Protein 7ED6 (pdb70)

Sequence (388 aa):
YFQGHAEAWGPEAVAEAFRYATRWFQVYVEELNALNVYPVPDGDTGTNLHTLEAARRELDLADTSRDQVARALAYGSLLGARGNSGVILSQILRGFAEALKGKRALDGSLLRRALRGAESGYKAVRPVEGTILTVARAAGEGARGEALEEVLETALEAARREALERTPELLPVLRQAGVVDAGGAGYVRLLEGRGYALEAWGPEAVAEAFRYATRWFQVYVEELNALNVYPVPDGDTGTNLHTLEAARRELDLADTSRDQVARALAYGSLLGARGNSGVILSQILRGFAEALKGKRALDGSLLRRALRGAESGYKAVRPVEGTILTVARAAGEGARGEALEEVLETALEAAREALERTPELLPVLRQAGVVDAGGAGYVRLLEGRGYAL

CATH classification: 1.25.40.340

Secondary structure (DSSP, 8-state):
-------EE-HHHHHHHHHHHHHHHGGGHHHHHHH--SS---S-TTT--HHHHHHHHHHHHS-TT--HHHHHHHHHHHHH--HHHHHHHHHHHHHHHHHHTT-S-EEHHHHHHHH--HHHHHHH----SSSHHHHHHHHHHH---SSHHHHHHHHHHHHHHHHHTHHHH-HHHHHHT---HHHHHHHHHHH--TTT-/--B-HHHHHHHHHHHHHHHGGGHHHHHHH--SS---S-TTT--HHHHHHHHHHHHS-TT--HHHHHHHHHHHHH--HHHHHHHHHHHHHHHHHHTT-S-B-HHHHHHHH--HHHHHHH----SSSHHHHHHHHHHH---SSHHHHHHHHHHHHHHHHHHHHHH-HHHHHHT---HHHHHHHHHHH--TTT-

Solvent-accessible surface area: 16541 Å² total

InterPro domains:
  IPR004007 DhaL domain [PF02734] (35-194)
  IPR004007 DhaL domain [PS51480] (8-195)
  IPR004007 DhaL domain [SM01120] (35-195)
  IPR019986 Protein YloV-like [TIGR03599] (11-521)
  IPR033470 Fatty acid kinase subunit A-like, C-terminal [PF13684] (311-518)
  IPR033470 Fatty acid kinase subunit A-like, C-terminal [SM01121] (220-522)
  IPR036117 DhaL domain superfamily [G3DSA:1.25.40.340] (7-195)
  IPR036117 DhaL domain superfamily [SSF101473] (7-195)
  IPR048394 Fatty acid kinase subunit A-like, middle domain [PF21645] (220-295)
  IPR050270 DegV domain-containing [PTHR33434] (10-500)

B-factor: mean 42.57, std 13.93, range [20.52, 94.45]

Nearest PDB structures (foldseek):
  7ed9-assembly2_B  TM=1.004E+00  e=4.101E-27  Thermus thermophilus HB8
  8vip-assembly1_A  TM=9.647E-01  e=1.074E-14  Staphylococcus aureus subsp. aureus NCTC 8325
  7snb-assembly1_A  TM=9.526E-01  e=6.822E-15  Staphylococcus aureus
  7w7h-assembly1_B  TM=9.507E-01  e=5.965E-14  Streptococcus suis 05ZYH33
  7w7h-assembly1_A  TM=9.460E-01  e=5.393E-14  Streptococcus suis 05ZYH33

Organism: Thermus thermophilus (strain ATCC 27634 / DSM 579 / HB8) (NCBI:txid300852)

Radius of gyration: 20.99 Å; Cα contacts (8 Å, |Δi|>4): 803; chains: 2; bounding box: 45×54×53 Å

Structure (mmCIF, N/CA/C/O backbone):
data_7ED6
#
_entry.id   7ED6
#
_cell.length_a   90.190
_cell.length_b   90.190
_cell.length_c   111.620
_cell.angle_alpha   90.000
_cell.angle_beta   90.000
_cell.angle_gamma   90.000
#
_symmetry.space_group_name_H-M   'P 43 21 2'
#
loop_
_entity.id
_entity.type
_entity.pdbx_description
1 polymer 'Probable kinase'
2 non-polymer 'MAGNESIUM ION'
3 non-polymer "ADENOSINE-5'-DIPHOSPHATE"
4 water water
#
loop_
_atom_site.group_PDB
_atom_site.id
_atom_site.type_symbol
_atom_site.label_atom_id
_atom_site.label_alt_id
_atom_site.label_comp_id
_atom_site.label_asym_id
_atom_site.label_entity_id
_atom_site.label_seq_id
_atom_site.pdbx_PDB_ins_code
_atom_site.Cartn_x
_atom_site.Cartn_y
_atom_site.Cartn_z
_atom_site.occupancy
_atom_site.B_iso_or_equiv
_atom_site.auth_seq_id
_atom_site.auth_comp_id
_atom_site.auth_asym_id
_atom_site.auth_atom_id
_atom_site.pdbx_PDB_model_num
ATOM 1 N N . TYR A 1 17 ? 48.54491 -4.27727 46.24098 1.000 71.78714 -4 TYR A N 1
ATOM 2 C CA . TYR A 1 17 ? 48.33337 -4.95952 47.51443 1.000 72.26758 -4 TYR A CA 1
ATOM 3 C C . TYR A 1 17 ? 49.52714 -5.83656 47.87097 1.000 71.95108 -4 TYR A C 1
ATOM 4 O O . TYR A 1 17 ? 49.95532 -5.87883 49.02210 1.000 68.03213 -4 TYR A O 1
ATOM 13 N N . PHE A 1 18 ? 50.06412 -6.53727 46.87498 1.000 71.64229 -3 PHE A N 1
ATOM 14 C CA . PHE A 1 18 ? 51.17647 -7.45026 47.09546 1.000 72.26750 -3 PHE A CA 1
ATOM 15 C C . PHE A 1 18 ? 52.53860 -6.77275 47.00272 1.000 70.13954 -3 PHE A C 1
ATOM 16 O O . PHE A 1 18 ? 53.56032 -7.45905 47.10005 1.000 73.08831 -3 PHE A O 1
ATOM 24 N N . GLN A 1 19 ? 52.58326 -5.45318 46.83126 1.000 67.95338 -2 GLN A N 1
ATOM 25 C CA . GLN A 1 19 ? 53.83435 -4.70151 46.82632 1.000 69.34925 -2 GLN A CA 1
ATOM 26 C C . GLN A 1 19 ? 54.01117 -4.05089 48.19535 1.000 71.23558 -2 GLN A C 1
ATOM 27 O O . GLN A 1 19 ? 53.32563 -3.07546 48.51989 1.000 74.35427 -2 GLN A O 1
ATOM 29 N N . GLY A 1 20 ? 54.92939 -4.58973 48.99251 1.000 68.09134 -1 GLY A N 1
ATOM 30 C CA . GLY A 1 20 ? 55.18219 -4.07405 50.32047 1.000 65.75938 -1 GLY A CA 1
ATOM 31 C C . GLY A 1 20 ? 55.87257 -2.71983 50.29812 1.000 62.95654 -1 GLY A C 1
ATOM 32 O O . GLY A 1 20 ? 56.11220 -2.10985 49.25489 1.000 61.87563 -1 GLY A O 1
ATOM 33 N N . HIS A 1 21 ? 56.20500 -2.24595 51.49528 1.000 61.41164 0 HIS A N 1
ATOM 34 C CA . HIS A 1 21 ? 56.81056 -0.93336 51.67752 1.000 60.87800 0 HIS A CA 1
ATOM 35 C C . HIS A 1 21 ? 58.31610 -1.07509 51.85732 1.000 61.07858 0 HIS A C 1
ATOM 36 O O . HIS A 1 21 ? 58.77776 -1.90941 52.64398 1.000 63.67706 0 HIS A O 1
ATOM 46 N N . ALA A 1 23 ? 61.42629 0.51711 53.42818 1.000 58.82766 2 ALA A N 1
ATOM 47 C CA . ALA A 1 23 ? 61.66053 1.47593 54.50385 1.000 61.35632 2 ALA A CA 1
ATOM 48 C C . ALA A 1 23 ? 62.61009 2.58487 54.06879 1.000 62.11138 2 ALA A C 1
ATOM 49 O O . ALA A 1 23 ? 62.39185 3.75982 54.38808 1.000 65.12752 2 ALA A O 1
ATOM 51 N N . GLU A 1 24 ? 63.66644 2.23819 53.33570 1.000 58.61692 3 GLU A N 1
ATOM 52 C CA . GLU A 1 24 ? 64.63960 3.24703 52.93921 1.000 57.16742 3 GLU A CA 1
ATOM 53 C C . GLU A 1 24 ? 64.80023 3.30556 51.42510 1.000 53.19999 3 GLU A C 1
ATOM 54 O O . GLU A 1 24 ? 65.92721 3.30569 50.91653 1.000 50.51335 3 GLU A O 1
ATOM 60 N N . ALA A 1 25 ? 63.68077 3.36381 50.70226 1.000 50.00713 4 ALA A N 1
ATOM 61 C CA . ALA A 1 25 ? 63.70653 3.53024 49.25571 1.000 49.76729 4 ALA A CA 1
ATOM 62 C C . ALA A 1 25 ? 62.37413 4.09806 48.78741 1.000 52.31535 4 ALA A C 1
ATOM 63 O O . ALA A 1 25 ? 61.31736 3.72912 49.30761 1.000 58.87273 4 ALA A O 1
ATOM 65 N N . TRP A 1 26 ? 62.43875 4.99801 47.81098 1.000 50.86264 5 TRP A N 1
ATOM 66 C CA . TRP A 1 26 ? 61.26523 5.65551 47.25082 1.000 45.92227 5 TRP A CA 1
ATOM 67 C C . TRP A 1 26 ? 60.84745 4.97045 45.95815 1.000 46.23540 5 TRP A C 1
ATOM 68 O O . TRP A 1 26 ? 61.67029 4.79157 45.05479 1.000 45.49259 5 TRP A O 1
ATOM 79 N N . GLY A 1 27 ? 59.57033 4.60921 45.86478 1.000 44.49909 6 GLY A N 1
ATOM 80 C CA . GLY A 1 27 ? 58.99066 4.18848 44.61251 1.000 40.88863 6 GLY A CA 1
ATOM 81 C C . GLY A 1 27 ? 58.80426 5.37636 43.69147 1.000 38.39002 6 GLY A C 1
ATOM 82 O O . GLY A 1 27 ? 59.04771 6.52546 44.07788 1.000 39.79064 6 GLY A O 1
ATOM 83 N N . PRO A 1 28 ? 58.37737 5.12410 42.44751 1.000 40.08324 7 PRO A N 1
ATOM 84 C CA . PRO A 1 28 ? 58.19312 6.24033 41.50189 1.000 38.82724 7 PRO A CA 1
ATOM 85 C C . PRO A 1 28 ? 57.26382 7.32683 42.01443 1.000 38.41725 7 PRO A C 1
ATOM 86 O O . PRO A 1 28 ? 57.53836 8.51549 41.81066 1.000 35.49316 7 PRO A O 1
ATOM 90 N N . GLU A 1 29 ? 56.17619 6.95291 42.69273 1.000 43.00112 8 GLU A N 1
ATOM 91 C CA . GLU A 1 29 ? 55.26753 7.95618 43.23655 1.000 40.61346 8 GLU A CA 1
ATOM 92 C C . GLU A 1 29 ? 55.96441 8.81948 44.28099 1.000 40.18490 8 GLU A C 1
ATOM 93 O O . GLU A 1 29 ? 55.79463 10.04557 44.30116 1.000 38.61362 8 GLU A O 1
ATOM 99 N N . ALA A 1 30 ? 56.77060 8.20007 45.14712 1.000 41.19459 9 ALA A N 1
ATOM 100 C CA . ALA A 1 30 ? 57.46032 8.96523 46.17974 1.000 40.50849 9 ALA A CA 1
ATOM 101 C C . ALA A 1 30 ? 58.52893 9.87289 45.58933 1.000 37.52283 9 ALA A C 1
ATOM 102 O O . ALA A 1 30 ? 58.75252 10.97310 46.10556 1.000 39.59058 9 ALA A O 1
ATOM 104 N N . VAL A 1 31 ? 59.19661 9.44089 44.51548 1.000 36.59998 10 VAL A N 1
ATOM 105 C CA . VAL A 1 31 ? 60.17847 10.31051 43.87349 1.000 35.32550 10 VAL A CA 1
ATOM 106 C C . VAL A 1 31 ? 59.49595 11.55618 43.32851 1.000 34.54399 10 VAL A C 1
ATOM 107 O O . VAL A 1 31 ? 59.99283 12.67688 43.49338 1.000 30.38885 10 VAL A O 1
ATOM 111 N N . ALA A 1 32 ? 58.33247 11.38383 42.69588 1.000 36.70298 11 ALA A N 1
ATOM 112 C CA . ALA A 1 32 ? 57.59240 12.53257 42.18264 1.000 35.17985 11 ALA A CA 1
ATOM 113 C C . ALA A 1 32 ? 57.16534 13.46161 43.31553 1.000 34.65849 11 ALA A C 1
ATOM 114 O O . ALA A 1 32 ? 57.36154 14.67927 43.24100 1.000 34.88674 11 ALA A O 1
ATOM 116 N N . GLU A 1 33 ? 56.59536 12.90164 44.38686 1.000 34.64665 12 GLU A N 1
ATOM 117 C CA . GLU A 1 33 ? 56.18044 13.73942 45.50903 1.000 33.24905 12 GLU A CA 1
ATOM 118 C C . GLU A 1 33 ? 57.36143 14.47590 46.12585 1.000 34.94677 12 GLU A C 1
ATOM 119 O O . GLU A 1 33 ? 57.21442 15.62253 46.56970 1.000 37.64193 12 GLU A O 1
ATOM 122 N N . ALA A 1 34 ? 58.54068 13.84811 46.14659 1.000 30.94579 13 ALA A N 1
ATOM 123 C CA . ALA A 1 34 ? 59.70782 14.50359 46.72758 1.000 31.00450 13 ALA A CA 1
ATOM 124 C C . ALA A 1 34 ? 60.06155 15.78042 45.97617 1.000 32.11575 13 ALA A C 1
ATOM 125 O O . ALA A 1 34 ? 60.39808 16.79833 46.59455 1.000 32.79516 13 ALA A O 1
ATOM 127 N N . PHE A 1 35 ? 59.98574 15.75708 44.64163 1.000 31.77614 14 PHE A N 1
ATOM 128 C CA . PHE A 1 35 ? 60.29098 16.97231 43.89477 1.000 26.66870 14 PHE A CA 1
ATOM 129 C C . PHE A 1 35 ? 59.15543 17.98660 43.96603 1.000 29.47340 14 PHE A C 1
ATOM 130 O O . PHE A 1 35 ? 59.42113 19.19413 43.96994 1.000 29.09671 14 PHE A O 1
ATOM 138 N N . ARG A 1 36 ? 57.89860 17.53175 44.03056 1.000 30.65745 15 ARG A N 1
ATOM 139 C CA . ARG A 1 36 ? 56.80252 18.45537 44.31639 1.000 31.36932 15 ARG A CA 1
ATOM 140 C C . ARG A 1 36 ? 56.99847 19.11553 45.67379 1.000 33.50295 15 ARG A C 1
ATOM 141 O O . ARG A 1 36 ? 56.83629 20.33257 45.81805 1.000 35.23708 15 ARG A O 1
ATOM 149 N N . TYR A 1 37 ? 57.34217 18.31400 46.68516 1.000 34.10980 16 TYR A N 1
ATOM 150 C CA . TYR A 1 37 ? 57.59486 18.83923 48.02300 1.000 31.13764 16 TYR A CA 1
ATOM 151 C C . TYR A 1 37 ? 58.69826 19.88689 47.99686 1.000 32.01064 16 TYR A C 1
ATOM 152 O O . TYR A 1 37 ? 58.54146 20.98449 48.54506 1.000 33.41457 16 TYR A O 1
ATOM 161 N N . ALA A 1 38 ? 59.82440 19.56586 47.35245 1.000 31.10702 17 ALA A N 1
ATOM 162 C CA . ALA A 1 38 ? 60.94763 20.49587 47.32308 1.000 29.28536 17 ALA A CA 1
ATOM 163 C C . ALA A 1 38 ? 60.59030 21.78525 46.59895 1.000 31.07249 17 ALA A C 1
ATOM 164 O O . ALA A 1 38 ? 61.12646 22.84885 46.93056 1.000 31.19168 17 ALA A O 1
ATOM 166 N N . THR A 1 39 ? 59.69734 21.71101 45.60650 1.000 31.17934 18 THR A N 1
ATOM 167 C CA . THR A 1 39 ? 59.24638 22.91815 44.92095 1.000 29.60449 18 THR A CA 1
ATOM 168 C C . THR A 1 39 ? 58.41246 23.79963 45.84549 1.000 31.88556 18 THR A C 1
ATOM 169 O O . THR A 1 39 ? 58.60116 25.02171 45.88218 1.000 33.27538 18 THR A O 1
ATOM 173 N N . ARG A 1 40 ? 57.48643 23.19838 46.60110 1.000 29.86314 19 ARG A N 1
ATOM 174 C CA . ARG A 1 40 ? 56.71874 23.96211 47.58123 1.000 32.23483 19 ARG A CA 1
ATOM 175 C C . ARG A 1 40 ? 57.62428 24.52380 48.66991 1.000 32.70643 19 ARG A C 1
ATOM 176 O O . ARG A 1 40 ? 57.38619 25.62324 49.18219 1.000 28.55048 19 ARG A O 1
ATOM 184 N N . TRP A 1 41 ? 58.65250 23.76445 49.05335 1.000 30.07063 20 TRP A N 1
ATOM 185 C CA . TRP A 1 41 ? 59.61058 24.22755 50.05340 1.000 26.94642 20 TRP A CA 1
ATOM 186 C C . TRP A 1 41 ? 60.38039 25.44674 49.56132 1.000 28.57387 20 TRP A C 1
ATOM 187 O O . TRP A 1 41 ? 60.54415 26.43209 50.29433 1.000 25.08896 20 TRP A O 1
ATOM 198 N N . PHE A 1 42 ? 60.79765 25.41352 48.29281 1.000 31.03845 21 PHE A N 1
ATOM 199 C CA . PHE A 1 42 ? 61.72434 26.39196 47.73241 1.000 29.07201 21 PHE A CA 1
ATOM 200 C C . PHE A 1 42 ? 61.17552 27.81446 47.77965 1.000 22.95391 21 PHE A C 1
ATOM 201 O O . PHE A 1 42 ? 61.95125 28.77278 47.86031 1.000 25.92038 21 PHE A O 1
ATOM 209 N N . GLN A 1 43 ? 59.85190 27.97553 47.73815 1.000 22.57775 22 GLN A N 1
ATOM 210 C CA . GLN A 1 43 ? 59.27261 29.29670 47.50579 1.000 32.81883 22 GLN A CA 1
ATOM 211 C C . GLN A 1 43 ? 59.63468 30.28585 48.60710 1.000 32.81494 22 GLN A C 1
ATOM 212 O O . GLN A 1 43 ? 59.69837 31.49519 48.35570 1.000 29.69586 22 GLN A O 1
ATOM 218 N N . VAL A 1 44 ? 59.87669 29.80072 49.82804 1.000 31.01203 23 VAL A N 1
ATOM 219 C CA . VAL A 1 44 ? 60.15972 30.70674 50.93478 1.000 30.58395 23 VAL A CA 1
ATOM 220 C C . VAL A 1 44 ? 61.52130 31.37251 50.78176 1.000 30.75030 23 VAL A C 1
ATOM 221 O O . VAL A 1 44 ? 61.72219 32.48670 51.27989 1.000 28.00356 23 VAL A O 1
ATOM 225 N N . TYR A 1 45 ? 62.42751 30.77261 50.00970 1.000 29.50888 24 TYR A N 1
ATOM 226 C CA . TYR A 1 45 ? 63.80485 31.23419 49.91544 1.000 26.77616 24 TYR A CA 1
ATOM 227 C C . TYR A 1 45 ? 64.09244 32.04607 48.65925 1.000 27.12778 24 TYR A C 1
ATOM 228 O O . TYR A 1 45 ? 65.22728 32.50151 48.48363 1.000 28.13973 24 TYR A O 1
ATOM 237 N N . VAL A 1 46 ? 63.08281 32.29158 47.82140 1.000 23.74611 25 VAL A N 1
ATOM 238 C CA . VAL A 1 46 ? 63.31004 32.94339 46.53151 1.000 27.94362 25 VAL A CA 1
ATOM 239 C C . VAL A 1 46 ? 63.84742 34.35625 46.71849 1.000 32.22371 25 VAL A C 1
ATOM 240 O O . VAL A 1 46 ? 64.81457 34.75944 46.05927 1.000 30.47163 25 VAL A O 1
ATOM 244 N N . GLU A 1 47 ? 63.25538 35.12007 47.63915 1.000 31.43886 26 GLU A N 1
ATOM 245 C CA . GLU A 1 47 ? 63.66517 36.50911 47.81707 1.000 34.43561 26 GLU A CA 1
ATOM 246 C C . GLU A 1 47 ? 65.10412 36.60481 48.31345 1.000 33.27500 26 GLU A C 1
ATOM 247 O O . GLU A 1 47 ? 65.85648 37.49141 47.89154 1.000 30.74892 26 GLU A O 1
ATOM 253 N N . GLU A 1 48 ? 65.50594 35.69984 49.20928 1.000 30.98546 27 GLU A N 1
ATOM 254 C CA . GLU A 1 48 ? 66.88668 35.69059 49.67915 1.000 29.82495 27 GLU A CA 1
ATOM 255 C C . GLU A 1 48 ? 67.85021 35.33123 48.55453 1.000 30.64149 27 GLU A C 1
ATOM 256 O O . GLU A 1 48 ? 68.90645 35.95896 48.40551 1.000 26.07247 27 GLU A O 1
ATOM 262 N N . LEU A 1 49 ? 67.50186 34.32476 47.75046 1.000 25.76723 28 LEU A N 1
ATOM 263 C CA . LEU A 1 49 ? 68.38426 33.91475 46.66468 1.000 27.54705 28 LEU A CA 1
ATOM 264 C C . LEU A 1 49 ? 68.53804 35.01901 45.62677 1.000 24.44291 28 LEU A C 1
ATOM 265 O O . LEU A 1 49 ? 69.62730 35.21179 45.07929 1.000 26.87519 28 LEU A O 1
ATOM 270 N N . ASN A 1 50 ? 67.47034 35.77770 45.36438 1.000 23.86706 29 ASN A N 1
ATOM 271 C CA . ASN A 1 50 ? 67.59080 36.89560 44.43054 1.000 29.52352 29 ASN A CA 1
ATOM 272 C C . ASN A 1 50 ? 68.58134 37.93464 44.93914 1.000 31.55686 29 ASN A C 1
ATOM 273 O O . ASN A 1 50 ? 69.41672 38.43395 44.17582 1.000 30.15801 29 ASN A O 1
ATOM 278 N N . ALA A 1 51 ? 68.51287 38.26326 46.23146 1.000 32.16570 30 ALA A N 1
ATOM 279 C CA . ALA A 1 51 ? 69.37006 39.30547 46.78488 1.000 29.13614 30 ALA A CA 1
ATOM 280 C C . ALA A 1 51 ? 70.82685 38.87443 46.90055 1.000 29.42129 30 ALA A C 1
ATOM 281 O O . ALA A 1 51 ? 71.70494 39.73974 46.94758 1.000 34.18470 30 ALA A O 1
ATOM 283 N N . LEU A 1 52 ? 71.10409 37.56820 46.97227 1.000 26.23750 31 LEU A N 1
ATOM 284 C CA . LEU A 1 52 ? 72.48591 37.09062 46.97952 1.000 29.08744 31 LEU A CA 1
ATOM 285 C C . LEU A 1 52 ? 73.16517 37.20546 45.61803 1.000 27.69636 31 LEU A C 1
ATOM 286 O O . LEU A 1 52 ? 74.39868 37.20042 45.55528 1.000 31.03347 31 LEU A O 1
ATOM 291 N N . ASN A 1 53 ? 72.39124 37.29953 44.54035 1.000 26.85213 32 ASN A N 1
ATOM 292 C CA . ASN A 1 53 ? 72.88973 37.13096 43.17317 1.000 26.86915 32 ASN A CA 1
ATOM 293 C C . ASN A 1 53 ? 73.84325 38.26275 42.79515 1.000 26.13088 32 ASN A C 1
ATOM 294 O O . ASN A 1 53 ? 73.41765 39.40839 42.62085 1.000 32.79235 32 ASN A O 1
ATOM 299 N N . VAL A 1 54 ? 75.13497 37.95054 42.68187 1.000 24.71841 33 VAL A N 1
ATOM 300 C CA . VAL A 1 54 ? 76.11687 38.90284 42.17475 1.000 28.37324 33 VAL A CA 1
ATOM 301 C C . VAL A 1 54 ? 76.84871 38.40142 40.93737 1.000 32.23751 33 VAL A C 1
ATOM 302 O O . VAL A 1 54 ? 77.36644 39.22794 40.16753 1.000 28.50868 33 VAL A O 1
ATOM 306 N N . TYR A 1 55 ? 76.92549 37.09205 40.71966 1.000 32.44771 34 TYR A N 1
ATOM 307 C CA . TYR A 1 55 ? 77.67302 36.50155 39.61442 1.000 28.64547 34 TYR A CA 1
ATOM 308 C C . TYR A 1 55 ? 76.76027 35.71357 38.67941 1.000 25.04406 34 TYR A C 1
ATOM 309 O O . TYR A 1 55 ? 75.90478 34.96614 39.14872 1.000 27.70595 34 TYR A O 1
ATOM 318 N N . PRO A 1 56 ? 76.94656 35.86013 37.35066 1.000 26.77336 35 PRO A N 1
ATOM 319 C CA . PRO A 1 56 ? 77.92968 36.72388 36.68106 1.000 27.62544 35 PRO A CA 1
ATOM 320 C C . PRO A 1 56 ? 77.54375 38.20303 36.65946 1.000 31.03720 35 PRO A C 1
ATOM 321 O O . PRO A 1 56 ? 78.39556 39.05032 36.39691 1.000 34.42926 35 PRO A O 1
ATOM 325 N N . VAL A 1 57 ? 76.27011 38.49993 36.90619 1.000 27.85650 36 VAL A N 1
ATOM 326 C CA . VAL A 1 57 ? 75.80144 39.88314 37.02698 1.000 31.41774 36 VAL A CA 1
ATOM 327 C C . VAL A 1 57 ? 74.84677 39.98112 38.20038 1.000 33.91094 36 VAL A C 1
ATOM 328 O O . VAL A 1 57 ? 74.10794 39.03774 38.51353 1.000 31.15059 36 VAL A O 1
ATOM 332 N N . PRO A 1 58 ? 74.86225 41.12491 38.89927 1.000 35.88519 37 PRO A N 1
ATOM 333 C CA . PRO A 1 58 ? 73.96218 41.30025 40.06226 1.000 32.87122 37 PRO A CA 1
ATOM 334 C C . PRO A 1 58 ? 72.57786 41.79793 39.65321 1.000 37.85606 37 PRO A C 1
ATOM 335 O O . PRO A 1 58 ? 72.21514 42.96657 39.84015 1.000 40.13308 37 PRO A O 1
ATOM 339 N N . ASP A 1 59 ? 71.77059 40.90615 39.07097 1.000 36.62809 38 ASP A N 1
ATOM 340 C CA . ASP A 1 59 ? 70.45902 41.28640 38.55731 1.000 35.46934 38 ASP A CA 1
ATOM 341 C C . ASP A 1 59 ? 69.31315 40.65867 39.34680 1.000 33.92472 38 ASP A C 1
ATOM 342 O O . ASP A 1 59 ? 68.18071 40.60871 38.85416 1.000 32.76950 38 ASP A O 1
ATOM 347 N N . GLY A 1 60 ? 69.59465 40.16755 40.55363 1.000 33.56328 39 GLY A N 1
ATOM 348 C CA . GLY A 1 60 ? 68.58602 39.78228 41.52464 1.000 30.74856 39 GLY A CA 1
ATOM 349 C C . GLY A 1 60 ? 67.50889 38.82309 41.06345 1.000 31.70174 39 GLY A C 1
ATOM 350 O O . GLY A 1 60 ? 66.32312 39.07044 41.29960 1.000 32.13514 39 GLY A O 1
ATOM 351 N N . ASP A 1 61 ? 67.89434 37.71656 40.42259 1.000 28.60216 40 ASP A N 1
ATOM 352 C CA . ASP A 1 61 ? 66.90065 36.81391 39.86187 1.000 25.77137 40 ASP A CA 1
ATOM 353 C C . ASP A 1 61 ? 67.21376 35.33271 40.02748 1.000 23.03679 40 ASP A C 1
ATOM 354 O O . ASP A 1 61 ? 66.45752 34.51336 39.50003 1.000 29.72898 40 ASP A O 1
ATOM 359 N N . THR A 1 62 ? 68.28561 34.95569 40.73258 1.000 23.30648 41 THR A N 1
ATOM 360 C CA . THR A 1 62 ? 68.65852 33.54137 40.79256 1.000 27.14798 41 THR A CA 1
ATOM 361 C C . THR A 1 62 ? 67.54751 32.70345 41.41013 1.000 27.45507 41 THR A C 1
ATOM 362 O O . THR A 1 62 ? 67.23872 31.60951 40.91963 1.000 24.14678 41 THR A O 1
ATOM 366 N N . GLY A 1 63 ? 66.93869 33.19750 42.49092 1.000 27.30253 42 GLY A N 1
ATOM 367 C CA . GLY A 1 63 ? 65.85135 32.45875 43.11115 1.000 28.36949 42 GLY A CA 1
ATOM 368 C C . GLY A 1 63 ? 64.64609 32.33707 42.20077 1.000 25.17102 42 GLY A C 1
ATOM 369 O O . GLY A 1 63 ? 64.06465 31.25981 42.05790 1.000 26.54822 42 GLY A O 1
ATOM 370 N N . THR A 1 64 ? 64.25635 33.44449 41.56900 1.000 25.47048 43 THR A N 1
ATOM 371 C CA . THR A 1 64 ? 63.13189 33.40357 40.63963 1.000 28.02964 43 THR A CA 1
ATOM 372 C C . THR A 1 64 ? 63.40836 32.45518 39.47807 1.000 27.76151 43 THR A C 1
ATOM 373 O O . THR A 1 64 ? 62.51601 31.71543 39.04456 1.000 25.53637 43 THR A O 1
ATOM 377 N N . ASN A 1 65 ? 64.64342 32.45136 38.96896 1.000 27.04244 44 ASN A N 1
ATOM 378 C CA . ASN A 1 65 ? 64.96255 31.60652 37.82233 1.000 29.66453 44 ASN A CA 1
ATOM 379 C C . ASN A 1 65 ? 64.91223 30.12822 38.19063 1.000 29.83213 44 ASN A C 1
ATOM 380 O O . ASN A 1 65 ? 64.40740 29.30827 37.41545 1.000 29.16547 44 ASN A O 1
ATOM 393 N N . LEU A 1 67 ? 63.25587 28.76040 40.75180 1.000 23.88482 46 LEU A N 1
ATOM 394 C CA . LEU A 1 67 ? 61.88078 28.39582 41.08179 1.000 25.07069 46 LEU A CA 1
ATOM 395 C C . LEU A 1 67 ? 61.06893 28.10233 39.82619 1.000 28.81145 46 LEU A C 1
ATOM 396 O O . LEU A 1 67 ? 60.30467 27.12995 39.78585 1.000 29.35365 46 LEU A O 1
ATOM 401 N N . HIS A 1 68 ? 61.20473 28.94480 38.79623 1.000 26.97465 47 HIS A N 1
ATOM 402 C CA . HIS A 1 68 ? 60.49249 28.69739 37.54453 1.000 31.45643 47 HIS A CA 1
ATOM 403 C C . HIS A 1 68 ? 60.92014 27.38057 36.91396 1.000 30.83115 47 HIS A C 1
ATOM 404 O O . HIS A 1 68 ? 60.10813 26.70163 36.27492 1.000 33.82136 47 HIS A O 1
ATOM 411 N N . THR A 1 69 ? 62.18687 27.00746 37.08356 1.000 28.77394 48 THR A N 1
ATOM 412 C CA . THR A 1 69 ? 62.66104 25.71270 36.60937 1.000 29.55634 48 THR A CA 1
ATOM 413 C C . THR A 1 69 ? 61.98715 24.57182 37.36534 1.000 30.04105 48 THR A C 1
ATOM 414 O O . THR A 1 69 ? 61.48688 23.61878 36.75606 1.000 28.37046 48 THR A O 1
ATOM 418 N N . LEU A 1 70 ? 61.93666 24.67029 38.69904 1.000 25.51862 49 LEU A N 1
ATOM 419 C CA . LEU A 1 70 ? 61.32774 23.61659 39.50770 1.000 28.29367 49 LEU A CA 1
ATOM 420 C C . LEU A 1 70 ? 59.82710 23.52795 39.26680 1.000 29.35462 49 LEU A C 1
ATOM 421 O O . LEU A 1 70 ? 59.26888 22.42695 39.19625 1.000 32.00740 49 LEU A O 1
ATOM 426 N N . GLU A 1 71 ? 59.15392 24.67511 39.15484 1.000 30.93626 50 GLU A N 1
ATOM 427 C CA . GLU A 1 71 ? 57.70833 24.66374 38.94710 1.000 35.68246 50 GLU A CA 1
ATOM 428 C C . GLU A 1 71 ? 57.33588 24.00472 37.62220 1.000 34.31937 50 GLU A C 1
ATOM 429 O O . GLU A 1 71 ? 56.32173 23.30211 37.53323 1.000 35.42640 50 GLU A O 1
ATOM 435 N N . ALA A 1 72 ? 58.14617 24.20675 36.58119 1.000 32.58003 51 ALA A N 1
ATOM 436 C CA . ALA A 1 72 ? 57.85249 23.56548 35.30381 1.000 31.34552 51 ALA A CA 1
ATOM 437 C C . ALA A 1 72 ? 58.05402 22.05791 35.38171 1.000 31.09086 51 ALA A C 1
ATOM 438 O O . ALA A 1 72 ? 57.31107 21.29485 34.75349 1.000 31.60290 51 ALA A O 1
ATOM 440 N N . ALA A 1 73 ? 59.06073 21.60989 36.13658 1.000 29.72601 52 ALA A N 1
ATOM 441 C CA . ALA A 1 73 ? 59.20730 20.18068 36.39211 1.000 31.14763 52 ALA A CA 1
ATOM 442 C C . ALA A 1 73 ? 57.99846 19.63527 37.14203 1.000 34.56499 52 ALA A C 1
ATOM 443 O O . ALA A 1 73 ? 57.53581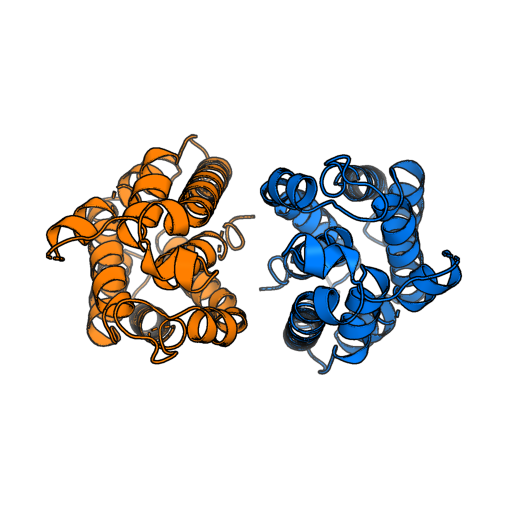 18.52204 36.86513 1.000 34.59761 52 ALA A O 1
ATOM 445 N N . ARG A 1 74 ? 57.45910 20.41855 38.07962 1.000 34.29610 53 ARG A N 1
ATOM 446 C CA . ARG A 1 74 ? 56.28761 19.98212 38.83443 1.000 35.05406 53 ARG A CA 1
ATOM 447 C C . ARG A 1 74 ? 55.05795 19.86673 37.94482 1.000 38.27501 53 ARG A C 1
ATOM 448 O O . ARG A 1 74 ? 54.29749 18.89618 38.05329 1.000 39.54716 53 ARG A O 1
ATOM 456 N N . ARG A 1 75 ? 54.83628 20.85170 37.06870 1.000 39.09056 54 ARG A N 1
ATOM 457 C CA . ARG A 1 75 ? 53.69373 20.78430 36.16077 1.000 39.78716 54 ARG A CA 1
ATOM 458 C C . ARG A 1 75 ? 53.76085 19.55158 35.26840 1.000 40.22076 54 ARG A C 1
ATOM 459 O O . ARG A 1 75 ? 52.73035 18.93689 34.97127 1.000 45.04020 54 ARG A O 1
ATOM 467 N N . GLU A 1 76 ? 54.96169 19.17380 34.82462 1.000 37.43620 55 GLU A N 1
ATOM 468 C CA . GLU A 1 76 ? 55.07758 17.98969 33.97792 1.000 41.89649 55 GLU A CA 1
ATOM 469 C C . GLU A 1 76 ? 54.82810 16.71376 34.77041 1.000 40.70838 55 GLU A C 1
ATOM 470 O O . GLU A 1 76 ? 54.21572 15.76972 34.25680 1.000 45.08874 55 GLU A O 1
ATOM 476 N N . LEU A 1 77 ? 55.29328 16.66453 36.02031 1.000 37.24971 56 LEU A N 1
ATOM 477 C CA . LEU A 1 77 ? 55.01337 15.50666 36.86215 1.000 37.99149 56 LEU A CA 1
ATOM 478 C C . LEU A 1 77 ? 53.51653 15.34630 37.08913 1.000 43.15773 56 LEU A C 1
ATOM 479 O O . LEU A 1 77 ? 53.00403 14.22153 37.11547 1.000 45.51159 56 LEU A O 1
ATOM 484 N N . ASP A 1 78 ? 52.79329 16.46261 37.22345 1.000 45.78377 57 ASP A N 1
ATOM 485 C CA . ASP A 1 78 ? 51.34690 16.38906 37.40087 1.000 51.71810 57 ASP A CA 1
ATOM 486 C C . ASP A 1 78 ? 50.65548 15.81101 36.17289 1.000 55.48100 57 ASP A C 1
ATOM 487 O O . ASP A 1 78 ? 49.60337 15.17508 36.29917 1.000 61.54499 57 ASP A O 1
ATOM 492 N N . LEU A 1 79 ? 51.21981 16.02448 34.98312 1.000 54.54593 58 LEU A N 1
ATOM 493 C CA . LEU A 1 79 ? 50.63624 15.48799 33.76100 1.000 55.12287 58 LEU A CA 1
ATOM 494 C C . LEU A 1 79 ? 51.05162 14.05067 33.48564 1.000 52.91467 58 LEU A C 1
ATOM 495 O O . LEU A 1 79 ? 50.36825 13.35843 32.72469 1.000 53.69771 58 LEU A O 1
ATOM 500 N N . ALA A 1 80 ? 52.13811 13.58587 34.08752 1.000 47.50237 59 ALA A N 1
ATOM 501 C CA . ALA A 1 80 ? 52.69965 12.28540 33.76213 1.000 45.65425 59 ALA A CA 1
ATOM 502 C C . ALA A 1 80 ? 52.08417 11.18752 34.62134 1.000 48.37965 59 ALA A C 1
ATOM 503 O O . ALA A 1 80 ? 51.53045 11.43412 35.69580 1.000 53.18431 59 ALA A O 1
ATOM 505 N N . ASP A 1 81 ? 52.17133 9.96113 34.11704 1.000 48.11983 60 ASP A N 1
ATOM 506 C CA . ASP A 1 81 ? 51.83528 8.77765 34.90214 1.000 50.78602 60 ASP A CA 1
ATOM 507 C C . ASP A 1 81 ? 53.00773 8.49648 35.83441 1.000 50.41449 60 ASP A C 1
ATOM 508 O O . ASP A 1 81 ? 53.98289 7.84804 35.44795 1.000 49.69229 60 ASP A O 1
ATOM 513 N N . THR A 1 82 ? 52.91514 8.97786 37.07594 1.000 47.72200 61 THR A N 1
ATOM 514 C CA . THR A 1 82 ? 54.01651 8.86584 38.02276 1.000 47.69967 61 THR A CA 1
ATOM 515 C C . THR A 1 82 ? 54.05518 7.51314 38.73611 1.000 48.46552 61 THR A C 1
ATOM 516 O O . THR A 1 82 ? 54.66945 7.40181 39.80605 1.000 44.88562 61 THR A O 1
ATOM 520 N N . SER A 1 83 ? 53.41887 6.48841 38.16684 1.000 47.44829 62 SER A N 1
ATOM 521 C CA . SER A 1 83 ? 53.54578 5.12461 38.66005 1.000 48.42367 62 SER A CA 1
ATOM 522 C C . SER A 1 83 ? 54.70452 4.38314 38.00802 1.000 48.72601 62 SER A C 1
ATOM 523 O O . SER A 1 83 ? 55.04018 3.27719 38.44425 1.000 53.14762 62 SER A O 1
ATOM 526 N N . ARG A 1 84 ? 55.30675 4.96028 36.97042 1.000 44.32100 63 ARG A N 1
ATOM 527 C CA . ARG A 1 84 ? 56.45468 4.39030 36.28078 1.000 44.46925 63 ARG A CA 1
ATOM 528 C C . ARG A 1 84 ? 57.64363 5.32123 36.45136 1.000 41.97462 63 ARG A C 1
ATOM 529 O O . ARG A 1 84 ? 57.56516 6.50194 36.09341 1.000 39.68606 63 ARG A O 1
ATOM 540 N N . ASP A 1 86 ? 60.38439 5.58079 34.78803 1.000 45.75358 65 ASP A N 1
ATOM 541 C CA . ASP A 1 86 ? 60.84225 6.20088 33.54700 1.000 44.55049 65 ASP A CA 1
ATOM 542 C C . ASP A 1 86 ? 59.97796 7.39849 33.17162 1.000 38.47054 65 ASP A C 1
ATOM 543 O O . ASP A 1 86 ? 60.47361 8.35931 32.57154 1.000 36.61569 65 ASP A O 1
ATOM 548 N N . GLN A 1 87 ? 58.69770 7.37700 33.54888 1.000 37.49528 66 GLN A N 1
ATOM 549 C CA . GLN A 1 87 ? 57.83073 8.52624 33.31041 1.000 38.37266 66 GLN A CA 1
ATOM 550 C C . GLN A 1 87 ? 58.15051 9.67374 34.25988 1.000 38.71389 66 GLN A C 1
ATOM 551 O O . GLN A 1 87 ? 58.04678 10.84747 33.88188 1.000 35.86540 66 GLN A O 1
ATOM 557 N N . VAL A 1 88 ? 58.51661 9.36131 35.50638 1.000 38.46782 67 VAL A N 1
ATOM 558 C CA . VAL A 1 88 ? 58.90963 10.41646 36.43324 1.000 36.84205 67 VAL A CA 1
ATOM 559 C C . VAL A 1 88 ? 60.21149 11.05785 35.97409 1.000 36.36525 67 VAL A C 1
ATOM 560 O O . VAL A 1 88 ? 60.36426 12.28513 36.01124 1.000 36.38049 67 VAL A O 1
ATOM 564 N N . ALA A 1 89 ? 61.16288 10.24202 35.51491 1.000 33.95343 68 ALA A N 1
ATOM 565 C CA . ALA A 1 89 ? 62.43365 10.78530 35.04570 1.000 38.70801 68 ALA A CA 1
ATOM 566 C C . ALA A 1 89 ? 62.24353 11.66875 33.81895 1.000 35.61905 68 ALA A C 1
ATOM 567 O O . ALA A 1 89 ? 62.86690 12.73242 33.70889 1.000 36.06727 68 ALA A O 1
ATOM 569 N N . ARG A 1 90 ? 61.37481 11.25472 32.89331 1.000 36.89931 69 ARG A N 1
ATOM 570 C CA . ARG A 1 90 ? 61.14110 12.04957 31.69211 1.000 34.11363 69 ARG A CA 1
ATOM 571 C C . ARG A 1 90 ? 60.55194 13.41127 32.04841 1.000 35.21283 69 ARG A C 1
ATOM 572 O O . ARG A 1 90 ? 61.00781 14.44932 31.55161 1.000 31.05425 69 ARG A O 1
ATOM 580 N N . ALA A 1 91 ? 59.54072 13.42615 32.92369 1.000 31.19852 70 ALA A N 1
ATOM 581 C CA . ALA A 1 91 ? 58.88912 14.68207 33.28245 1.000 32.62048 70 ALA A CA 1
ATOM 582 C C . ALA A 1 91 ? 59.84232 15.61307 34.01791 1.000 29.95489 70 ALA A C 1
ATOM 583 O O . ALA A 1 91 ? 59.78925 16.83560 33.83529 1.000 29.20925 70 ALA A O 1
ATOM 585 N N . LEU A 1 92 ? 60.72042 15.05263 34.85271 1.000 34.16050 71 LEU A N 1
ATOM 586 C CA . LEU A 1 92 ? 61.68572 15.86505 35.58616 1.000 30.50822 71 LEU A CA 1
ATOM 587 C C . LEU A 1 92 ? 62.65397 16.55160 34.63009 1.000 30.30427 71 LEU A C 1
ATOM 588 O O . LEU A 1 92 ? 62.93001 17.75098 34.75505 1.000 34.61294 71 LEU A O 1
ATOM 593 N N . ALA A 1 93 ? 63.18697 15.79744 33.66968 1.000 26.32913 72 ALA A N 1
ATOM 594 C CA . ALA A 1 93 ? 64.12453 16.36901 32.70762 1.000 33.10159 72 ALA A CA 1
ATOM 595 C C . ALA A 1 93 ? 63.41657 17.29268 31.72413 1.000 29.74396 72 ALA A C 1
ATOM 596 O O . ALA A 1 93 ? 63.85213 18.42750 31.50010 1.000 29.41088 72 ALA A O 1
ATOM 598 N N . TYR A 1 94 ? 62.31970 16.82442 31.12535 1.000 31.72620 73 TYR A N 1
ATOM 599 C CA . TYR A 1 94 ? 61.65824 17.61219 30.08801 1.000 35.42738 73 TYR A CA 1
ATOM 600 C C . TYR A 1 94 ? 61.05865 18.88710 30.66449 1.000 33.91842 73 TYR A C 1
ATOM 601 O O . TYR A 1 94 ? 61.17196 19.96236 30.06319 1.000 36.07585 73 TYR A O 1
ATOM 610 N N . GLY A 1 95 ? 60.44092 18.79255 31.84150 1.000 28.58450 74 GLY A N 1
ATOM 611 C CA . GLY A 1 95 ? 59.82477 19.96738 32.43274 1.000 28.18228 74 GLY A CA 1
ATOM 612 C C . GLY A 1 95 ? 60.83189 21.01937 32.85118 1.000 29.85212 74 GLY A C 1
ATOM 613 O O . GLY A 1 95 ? 60.64124 22.20878 32.58396 1.000 33.86978 74 GLY A O 1
ATOM 614 N N . SER A 1 96 ? 61.92694 20.60269 33.49391 1.000 25.54049 75 SER A N 1
ATOM 615 C CA . SER A 1 96 ? 62.91716 21.58397 33.92255 1.000 25.74194 75 SER A CA 1
ATOM 616 C C . SER A 1 96 ? 63.60346 22.25441 32.73113 1.000 24.68727 75 SER A C 1
ATOM 617 O O . SER A 1 96 ? 63.99243 23.42347 32.82592 1.000 25.94889 75 SER A O 1
ATOM 620 N N . LEU A 1 97 ? 63.75551 21.55650 31.60456 1.000 28.43013 76 LEU A N 1
ATOM 621 C CA . LEU A 1 97 ? 64.36269 22.20862 30.44459 1.000 29.05014 76 LEU A CA 1
ATOM 622 C C . LEU A 1 97 ? 63.48054 23.34520 29.93669 1.000 33.18700 76 LEU A C 1
ATOM 623 O O . LEU A 1 97 ? 63.96014 24.46454 29.72577 1.000 35.49260 76 LEU A O 1
ATOM 628 N N . LEU A 1 98 ? 62.18234 23.08090 29.75657 1.000 29.83675 77 LEU A N 1
ATOM 629 C CA . LEU A 1 98 ? 61.27480 24.10535 29.24442 1.000 30.18014 77 LEU A CA 1
ATOM 630 C C . LEU A 1 98 ? 61.18667 25.30169 30.18468 1.000 37.56344 77 LEU A C 1
ATOM 631 O O . LEU A 1 98 ? 61.16378 26.45398 29.73499 1.000 41.33881 77 LEU A O 1
ATOM 636 N N . GLY A 1 99 ? 61.12765 25.05240 31.49211 1.000 30.51895 78 GLY A N 1
ATOM 637 C CA . GLY A 1 99 ? 60.97865 26.14016 32.43786 1.000 33.19387 78 GLY A CA 1
ATOM 638 C C . GLY A 1 99 ? 62.26014 26.82439 32.84167 1.000 31.72649 78 GLY A C 1
ATOM 639 O O . GLY A 1 99 ? 62.20238 27.86362 33.50511 1.000 37.68065 78 GLY A O 1
ATOM 640 N N . ALA A 1 100 ? 63.40880 26.27458 32.45089 1.000 30.92076 79 ALA A N 1
ATOM 641 C CA . ALA A 1 100 ? 64.69253 26.86451 32.80753 1.000 28.66730 79 ALA A CA 1
ATOM 642 C C . ALA A 1 100 ? 64.74911 28.32474 32.37790 1.000 31.07033 79 ALA A C 1
ATOM 643 O O . ALA A 1 100 ? 64.38060 28.67114 31.24967 1.000 28.13063 79 ALA A O 1
ATOM 645 N N . ARG A 1 101 ? 65.17912 29.17997 33.29792 1.000 29.03030 80 ARG A N 1
ATOM 646 C CA . ARG A 1 101 ? 65.40631 30.59178 33.03189 1.000 34.76737 80 ARG A CA 1
ATOM 647 C C . ARG A 1 101 ? 66.77850 30.97255 33.57082 1.000 32.74469 80 ARG A C 1
ATOM 648 O O . ARG A 1 101 ? 67.17684 30.51643 34.64593 1.000 33.85526 80 ARG A O 1
ATOM 656 N N . GLY A 1 102 ? 67.50851 31.78507 32.81288 1.000 28.07196 81 GLY A N 1
ATOM 657 C CA . GLY A 1 102 ? 68.80408 32.27235 33.25277 1.000 27.01367 81 GLY A CA 1
ATOM 658 C C . GLY A 1 102 ? 69.85276 31.17400 33.36502 1.000 28.37192 81 GLY A C 1
ATOM 659 O O . GLY A 1 102 ? 69.61004 29.99294 33.11791 1.000 27.27371 81 GLY A O 1
ATOM 660 N N . ASN A 1 103 ? 71.05462 31.59460 33.76632 1.000 24.87915 82 ASN A N 1
ATOM 661 C CA . ASN A 1 103 ? 72.15331 30.64512 33.91959 1.000 26.28527 82 ASN A CA 1
ATOM 662 C C . ASN A 1 103 ? 71.83020 29.57574 34.96014 1.000 28.58726 82 ASN A C 1
ATOM 663 O O . ASN A 1 103 ? 72.08457 28.38680 34.73421 1.000 25.44143 82 ASN A O 1
ATOM 668 N N . SER A 1 104 ? 71.27147 29.97306 36.10905 1.000 26.96447 83 SER A N 1
ATOM 669 C CA . SER A 1 104 ? 71.00990 28.99410 37.16161 1.000 27.07338 83 SER A CA 1
ATOM 670 C C . SER A 1 104 ? 69.93823 27.99807 36.73396 1.000 26.65951 83 SER A C 1
ATOM 671 O O . SER A 1 104 ? 70.03055 26.80698 37.05147 1.000 26.70484 83 SER A O 1
ATOM 674 N N . GLY A 1 105 ? 68.91809 28.46013 36.00939 1.000 27.10321 84 GLY A N 1
ATOM 675 C CA . GLY A 1 105 ? 67.87139 27.54878 35.57552 1.000 27.57923 84 GLY A CA 1
ATOM 676 C C . GLY A 1 105 ? 68.36471 26.52687 34.56838 1.000 27.84533 84 GLY A C 1
ATOM 677 O O . GLY A 1 105 ? 68.03512 25.33968 34.66364 1.000 27.52315 84 GLY A O 1
ATOM 678 N N . VAL A 1 106 ? 69.17498 26.96745 33.60120 1.000 27.60044 85 VAL A N 1
ATOM 679 C CA . VAL A 1 106 ? 69.71433 26.04848 32.60048 1.000 27.98650 85 VAL A CA 1
ATOM 680 C C . VAL A 1 106 ? 70.61591 25.01570 33.26359 1.000 25.35999 85 VAL A C 1
ATOM 681 O O . VAL A 1 106 ? 70.53115 23.81596 32.97540 1.000 25.86198 85 VAL A O 1
ATOM 685 N N . ILE A 1 107 ? 71.49341 25.46515 34.16401 1.000 24.40541 86 ILE A N 1
ATOM 686 C CA . ILE A 1 107 ? 72.38603 24.52965 34.84520 1.000 28.13648 86 ILE A CA 1
ATOM 687 C C . ILE A 1 107 ? 71.57742 23.56706 35.70480 1.000 25.88718 86 ILE A C 1
ATOM 688 O O . ILE A 1 107 ? 71.79901 22.34992 35.68511 1.000 26.09363 86 ILE A O 1
ATOM 693 N N . LEU A 1 108 ? 70.60517 24.09685 36.45174 1.000 25.58925 87 LEU A N 1
ATOM 694 C CA . LEU A 1 108 ? 69.75742 23.23515 37.27025 1.000 26.36080 87 LEU A CA 1
ATOM 695 C C . LEU A 1 108 ? 69.01856 22.20758 36.42087 1.000 25.00742 87 LEU A C 1
ATOM 696 O O . LEU A 1 108 ? 68.96338 21.02534 36.78164 1.000 26.94203 87 LEU A O 1
ATOM 701 N N . SER A 1 109 ? 68.45899 22.63163 35.27864 1.000 26.36506 88 SER A N 1
ATOM 702 C CA . SER A 1 109 ? 67.74682 21.68889 34.41885 1.000 27.37587 88 SER A CA 1
ATOM 703 C C . SER A 1 109 ? 68.68061 20.59563 33.90798 1.000 29.97052 88 SER A C 1
ATOM 704 O O . SER A 1 109 ? 68.26995 19.43912 33.75336 1.000 28.12164 88 SER A O 1
ATOM 707 N N . GLN A 1 110 ? 69.94614 20.93597 33.64979 1.000 28.81789 89 GLN A N 1
ATOM 708 C CA . GLN A 1 110 ? 70.89219 19.92083 33.19810 1.000 25.81237 89 GLN A CA 1
ATOM 709 C C . GLN A 1 110 ? 71.36098 19.02311 34.34094 1.000 27.75112 89 GLN A C 1
ATOM 710 O O . GLN A 1 110 ? 71.65517 17.84336 34.11421 1.000 30.40202 89 GLN A O 1
ATOM 716 N N . ILE A 1 111 ? 71.43872 19.54591 35.56535 1.000 27.53312 90 ILE A N 1
ATOM 717 C CA . ILE A 1 111 ? 71.68768 18.67601 36.71624 1.000 26.98928 90 ILE A CA 1
ATOM 718 C C . ILE A 1 111 ? 70.53666 17.68930 36.88194 1.000 25.21750 90 ILE A C 1
ATOM 719 O O . ILE A 1 111 ? 70.74432 16.48084 37.04802 1.000 24.33269 90 ILE A O 1
ATOM 724 N N . LEU A 1 112 ? 69.30170 18.18771 36.79537 1.000 24.47892 91 LEU A N 1
ATOM 725 C CA . LEU A 1 112 ? 68.13613 17.31692 36.90688 1.000 25.01940 91 LEU A CA 1
ATOM 726 C C . LEU A 1 112 ? 68.06217 16.30903 35.76071 1.000 29.23136 91 LEU A C 1
ATOM 727 O O . LEU A 1 112 ? 67.53685 15.20392 35.94341 1.000 31.97785 91 LEU A O 1
ATOM 732 N N . ARG A 1 113 ? 68.58325 16.65646 34.57793 1.000 28.39744 92 ARG A N 1
ATOM 733 C CA . ARG A 1 113 ? 68.60729 15.68316 33.48471 1.000 26.93386 92 ARG A CA 1
ATOM 734 C C . ARG A 1 113 ? 69.52445 14.51253 33.81674 1.000 28.93753 92 ARG A C 1
ATOM 735 O O . ARG A 1 113 ? 69.16366 13.35114 33.59318 1.000 34.25093 92 ARG A O 1
ATOM 743 N N . GLY A 1 114 ? 70.70761 14.79746 34.36651 1.000 29.59030 93 GLY A N 1
ATOM 744 C CA . GLY A 1 114 ? 71.58839 13.72545 34.79906 1.000 29.83417 93 GLY A CA 1
ATOM 745 C C . GLY A 1 114 ? 71.00937 12.93053 35.95215 1.000 34.85481 93 GLY A C 1
ATOM 746 O O . GLY A 1 114 ? 71.16459 11.70743 36.01332 1.000 38.52928 93 GLY A O 1
ATOM 747 N N . PHE A 1 115 ? 70.34535 13.61374 36.88850 1.000 32.29458 94 PHE A N 1
ATOM 748 C CA . PHE A 1 115 ? 69.62941 12.91518 37.95017 1.000 32.74564 94 PHE A CA 1
ATOM 749 C C . PHE A 1 115 ? 68.59866 11.96301 37.35986 1.000 32.41823 94 PHE A C 1
ATOM 750 O O . PHE A 1 115 ? 68.55518 10.77726 37.70762 1.000 33.70247 94 PHE A O 1
ATOM 758 N N . ALA A 1 116 ? 67.77586 12.46405 36.43819 1.000 33.18077 95 ALA A N 1
ATOM 759 C CA . ALA A 1 116 ? 66.75616 11.62330 35.82045 1.000 35.38922 95 ALA A CA 1
ATOM 760 C C . ALA A 1 116 ? 67.37432 10.46884 35.04509 1.000 37.54853 95 ALA A C 1
ATOM 761 O O . ALA A 1 116 ? 66.81676 9.36435 35.02610 1.000 38.22805 95 ALA A O 1
ATOM 763 N N . GLU A 1 117 ? 68.53034 10.69497 34.41470 1.000 36.49543 96 GLU A N 1
ATOM 764 C CA . GLU A 1 117 ? 69.17172 9.62518 33.65909 1.000 42.41883 96 GLU A CA 1
ATOM 765 C C . GLU A 1 117 ? 69.56929 8.46498 34.56120 1.000 39.71043 96 GLU A C 1
ATOM 766 O O . GLU A 1 117 ? 69.50309 7.30292 34.14519 1.000 37.44888 96 GLU A O 1
ATOM 772 N N . ALA A 1 118 ? 69.95441 8.75074 35.80524 1.000 41.18139 97 ALA A N 1
ATOM 773 C CA . ALA A 1 118 ? 70.29671 7.67098 36.72326 1.000 39.35642 97 ALA A CA 1
ATOM 774 C C . ALA A 1 118 ? 69.06772 6.86626 37.12614 1.000 37.72809 97 ALA A C 1
ATOM 775 O O . ALA A 1 118 ? 69.17457 5.66008 37.37851 1.000 38.54170 97 ALA A O 1
ATOM 777 N N . LEU A 1 119 ? 67.89310 7.50131 37.16011 1.000 36.00354 98 LEU A N 1
ATOM 778 C CA . LEU A 1 119 ? 66.66908 6.80417 37.53634 1.000 40.52334 98 LEU A CA 1
ATOM 779 C C . LEU A 1 119 ? 66.14589 5.89216 36.43368 1.000 47.16600 98 LEU A C 1
ATOM 780 O O . LEU A 1 119 ? 65.41049 4.94433 36.73491 1.000 49.86614 98 LEU A O 1
ATOM 785 N N . LYS A 1 120 ? 66.50954 6.15138 35.17612 1.000 43.91296 99 LYS A N 1
ATOM 786 C CA . LYS A 1 120 ? 66.02576 5.34190 34.06226 1.000 48.14654 99 LYS A CA 1
ATOM 787 C C . LYS A 1 120 ? 66.47406 3.89633 34.21120 1.000 44.54801 99 LYS A C 1
ATOM 788 O O . LYS A 1 120 ? 67.63493 3.62100 34.52857 1.000 51.12017 99 LYS A O 1
ATOM 791 N N . GLY A 1 121 ? 65.54445 2.97137 33.98664 1.000 38.74963 100 GLY A N 1
ATOM 792 C CA . GLY A 1 121 ? 65.83051 1.56158 34.10819 1.000 44.66011 100 GLY A CA 1
ATOM 793 C C . GLY A 1 121 ? 65.74243 1.01626 35.51309 1.000 44.03884 100 GLY A C 1
ATOM 794 O O . GLY A 1 121 ? 65.80305 -0.20834 35.68731 1.000 47.94374 100 GLY A O 1
ATOM 795 N N . LYS A 1 122 ? 65.61349 1.87870 36.51947 1.000 44.00669 101 LYS A N 1
ATOM 796 C CA . LYS A 1 122 ? 65.51731 1.46731 37.91134 1.000 45.45155 101 LYS A CA 1
ATOM 797 C C . LYS A 1 122 ? 64.07346 1.55909 38.38740 1.000 45.85989 101 LYS A C 1
ATOM 798 O O . LYS A 1 122 ? 63.29330 2.38196 37.90322 1.000 46.44859 101 LYS A O 1
ATOM 804 N N . ARG A 1 123 ? 63.72840 0.71364 39.36008 1.000 44.05385 102 ARG A N 1
ATOM 805 C CA . ARG A 1 123 ? 62.36623 0.64998 39.87137 1.000 42.92148 102 ARG A CA 1
ATOM 806 C C . ARG A 1 123 ? 62.16984 1.38527 41.19207 1.000 49.42472 102 ARG A C 1
ATOM 807 O O . ARG A 1 123 ? 61.02864 1.71731 41.53081 1.000 48.91643 102 ARG A O 1
ATOM 815 N N . ALA A 1 124 ? 63.23785 1.63663 41.94544 1.000 43.56576 103 ALA A N 1
ATOM 816 C CA . ALA A 1 124 ? 63.13100 2.34467 43.21212 1.000 45.30659 103 ALA A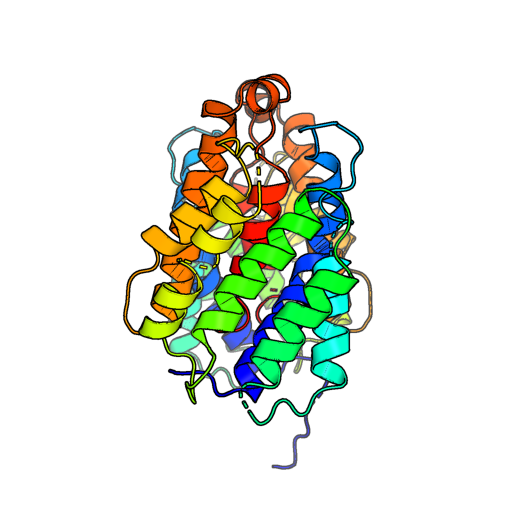 CA 1
ATOM 817 C C . ALA A 1 124 ? 64.41046 3.13166 43.44635 1.000 45.44204 103 ALA A C 1
ATOM 818 O O . ALA A 1 124 ? 65.48336 2.75752 42.96554 1.000 49.61825 103 ALA A O 1
ATOM 820 N N . LEU A 1 125 ? 64.28865 4.21749 44.20355 1.000 39.76245 104 LEU A N 1
ATOM 821 C CA . LEU A 1 125 ? 65.42023 5.07359 44.54372 1.000 40.89837 104 LEU A CA 1
ATOM 822 C C . LEU A 1 125 ? 65.81032 4.79591 45.99133 1.000 44.32550 104 LEU A C 1
ATOM 823 O O . LEU A 1 125 ? 65.12992 5.23085 46.92236 1.000 46.58169 104 LEU A O 1
ATOM 828 N N . ASP A 1 126 ? 66.91363 4.07918 46.17821 1.000 42.14284 105 ASP A N 1
ATOM 829 C CA . ASP A 1 126 ? 67.47333 3.82640 47.49476 1.000 41.08694 105 ASP A CA 1
ATOM 830 C C . ASP A 1 126 ? 68.70421 4.70779 47.70422 1.000 43.14162 105 ASP A C 1
ATOM 831 O O . ASP A 1 126 ? 69.04824 5.54958 46.86964 1.000 38.14822 105 ASP A O 1
ATOM 836 N N . GLY A 1 127 ? 69.36408 4.52820 48.85047 1.000 44.65771 106 GLY A N 1
ATOM 837 C CA . GLY A 1 127 ? 70.52953 5.34579 49.14937 1.000 40.39312 106 GLY A CA 1
ATOM 838 C C . GLY A 1 127 ? 71.62434 5.21210 48.10651 1.000 43.50881 106 GLY A C 1
ATOM 839 O O . GLY A 1 127 ? 72.27193 6.19694 47.74263 1.000 44.01859 106 GLY A O 1
ATOM 840 N N . SER A 1 128 ? 71.82501 3.99774 47.58976 1.000 44.17889 107 SER A N 1
ATOM 841 C CA . SER A 1 128 ? 72.88446 3.78063 46.60955 1.000 51.01063 107 SER A CA 1
ATOM 842 C C . SER A 1 128 ? 72.57965 4.48895 45.29466 1.000 47.63442 107 SER A C 1
ATOM 843 O O . SER A 1 128 ? 73.47727 5.07097 44.67438 1.000 44.41571 107 SER A O 1
ATOM 846 N N . LEU A 1 129 ? 71.31905 4.46408 44.85861 1.000 45.52974 108 LEU A N 1
ATOM 847 C CA . LEU A 1 129 ? 70.96319 5.13987 43.61783 1.000 42.14311 108 LEU A CA 1
ATOM 848 C C . LEU A 1 129 ? 70.89039 6.64931 43.79965 1.000 39.21111 108 LEU A C 1
ATOM 849 O O . LEU A 1 129 ? 71.20428 7.39474 42.86523 1.000 37.20161 108 LEU A O 1
ATOM 854 N N . LEU A 1 130 ? 70.49059 7.11703 44.98684 1.000 40.10583 109 LEU A N 1
ATOM 855 C CA . LEU A 1 130 ? 70.48260 8.55231 45.24771 1.000 36.46297 109 LEU A CA 1
ATOM 856 C C . LEU A 1 130 ? 71.88823 9.12955 45.16028 1.000 37.83804 109 LEU A C 1
ATOM 857 O O . LEU A 1 130 ? 72.08969 10.21261 44.60023 1.000 38.15658 109 LEU A O 1
ATOM 862 N N . ARG A 1 131 ? 72.87498 8.41764 45.70900 1.000 38.71428 110 ARG A N 1
ATOM 863 C CA . ARG A 1 131 ? 74.26319 8.84082 45.55868 1.000 41.23261 110 ARG A CA 1
ATOM 864 C C . ARG A 1 131 ? 74.67191 8.86990 44.08866 1.000 41.65416 110 ARG A C 1
ATOM 865 O O . ARG A 1 131 ? 75.28139 9.84008 43.62177 1.000 38.05170 110 ARG A O 1
ATOM 873 N N . ARG A 1 132 ? 74.31371 7.82689 43.33720 1.000 38.88714 111 ARG A N 1
ATOM 874 C CA . ARG A 1 132 ? 74.64295 7.78321 41.91765 1.000 39.83492 111 ARG A CA 1
ATOM 875 C C . ARG A 1 132 ? 73.95821 8.91399 41.15942 1.000 38.20206 111 ARG A C 1
ATOM 876 O O . ARG A 1 132 ? 74.57591 9.56189 40.30684 1.000 40.36504 111 ARG A O 1
ATOM 884 N N . ALA A 1 133 ? 72.68365 9.17256 41.46348 1.000 35.91658 112 ALA A N 1
ATOM 885 C CA . ALA A 1 133 ? 71.94749 10.21362 40.75331 1.000 34.99598 112 ALA A CA 1
ATOM 886 C C . ALA A 1 133 ? 72.51270 11.59899 41.04748 1.000 37.44859 112 ALA A C 1
ATOM 887 O O . ALA A 1 133 ? 72.61758 12.43565 40.14146 1.000 40.16935 112 ALA A O 1
ATOM 889 N N . LEU A 1 134 ? 72.87424 11.86403 42.30581 1.000 32.03324 113 LEU A N 1
ATOM 890 C CA . LEU A 1 134 ? 73.46043 13.15681 42.64790 1.000 32.36799 113 LEU A CA 1
ATOM 891 C C . LEU A 1 134 ? 74.79490 13.35698 41.94264 1.000 31.90964 113 LEU A C 1
ATOM 892 O O . LEU A 1 134 ? 75.11442 14.46863 41.50731 1.000 32.02668 113 LEU A O 1
ATOM 897 N N . ARG A 1 135 ? 75.59207 12.29119 41.82680 1.000 30.05020 114 ARG A N 1
ATOM 898 C CA . ARG A 1 135 ? 76.88374 12.40706 41.15764 1.000 33.55598 114 ARG A CA 1
ATOM 899 C C . ARG A 1 135 ? 76.71518 12.58912 39.65370 1.000 34.67533 114 ARG A C 1
ATOM 900 O O . ARG A 1 135 ? 77.38063 13.43664 39.04796 1.000 32.91383 114 ARG A O 1
ATOM 916 N N . GLY A 1 137 ? 74.08460 13.76276 38.16626 1.000 35.13631 116 GLY A N 1
ATOM 917 C CA . GLY A 1 137 ? 73.49722 15.07933 37.97727 1.000 31.49461 116 GLY A CA 1
ATOM 918 C C . GLY A 1 137 ? 74.53884 16.18003 37.94328 1.000 32.12452 116 GLY A C 1
ATOM 919 O O . GLY A 1 137 ? 74.47447 17.08489 37.10708 1.000 29.64155 116 GLY A O 1
ATOM 920 N N . ALA A 1 138 ? 75.52571 16.10830 38.83778 1.000 30.44388 117 ALA A N 1
ATOM 921 C CA . ALA A 1 138 ? 76.58013 17.11616 38.84815 1.000 30.05818 117 ALA A CA 1
ATOM 922 C C . ALA A 1 138 ? 77.44407 17.02066 37.59573 1.000 34.88271 117 ALA A C 1
ATOM 923 O O . ALA A 1 138 ? 77.81066 18.04687 37.00953 1.000 34.39636 117 ALA A O 1
ATOM 925 N N . GLU A 1 139 ? 77.78128 15.79835 37.16972 1.000 37.01716 118 GLU A N 1
ATOM 926 C CA . GLU A 1 139 ? 78.54166 15.63549 35.93316 1.000 40.26478 118 GLU A CA 1
ATOM 927 C C . GLU A 1 139 ? 77.77537 16.18935 34.74073 1.000 41.69332 118 GLU A C 1
ATOM 928 O O . GLU A 1 139 ? 78.35608 16.84657 33.86721 1.000 40.84024 118 GLU A O 1
ATOM 934 N N . SER A 1 140 ? 76.46496 15.94494 34.69499 1.000 40.31561 119 SER A N 1
ATOM 935 C CA . SER A 1 140 ? 75.65532 16.45859 33.59748 1.000 42.08195 119 SER A CA 1
ATOM 936 C C . SER A 1 140 ? 75.64218 17.98053 33.59115 1.000 38.85558 119 SER A C 1
ATOM 937 O O . SER A 1 140 ? 75.72886 18.60642 32.52755 1.000 31.74547 119 SER A O 1
ATOM 940 N N . GLY A 1 141 ? 75.55923 18.59466 34.77287 1.000 35.16533 120 GLY A N 1
ATOM 941 C CA . GLY A 1 141 ? 75.59647 20.04553 34.84180 1.000 31.24793 120 GLY A CA 1
ATOM 942 C C . GLY A 1 141 ? 76.94406 20.60575 34.43478 1.000 35.26856 120 GLY A C 1
ATOM 943 O O . GLY A 1 141 ? 77.02491 21.66499 33.80761 1.000 40.99660 120 GLY A O 1
ATOM 944 N N . TYR A 1 142 ? 78.01932 19.89777 34.77494 1.000 32.81413 121 TYR A N 1
ATOM 945 C CA . TYR A 1 142 ? 79.35270 20.37298 34.43086 1.000 37.57224 121 TYR A CA 1
ATOM 946 C C . TYR A 1 142 ? 79.62307 20.21709 32.93606 1.000 45.00711 121 TYR A C 1
ATOM 947 O O . TYR A 1 142 ? 80.23293 21.09472 32.31440 1.000 48.97372 121 TYR A O 1
ATOM 956 N N . LYS A 1 143 ? 79.16397 19.11563 32.33679 1.000 41.77976 122 LYS A N 1
ATOM 957 C CA . LYS A 1 143 ? 79.35749 18.92413 30.90226 1.000 45.11884 122 LYS A CA 1
ATOM 958 C C . LYS A 1 143 ? 78.53491 19.91103 30.08422 1.000 50.01358 122 LYS A C 1
ATOM 959 O O . LYS A 1 143 ? 78.94402 20.29296 28.98270 1.000 52.41946 122 LYS A O 1
ATOM 961 N N . ALA A 1 144 ? 77.38637 20.34268 30.60520 1.000 49.17389 123 ALA A N 1
ATOM 962 C CA . ALA A 1 144 ? 76.49771 21.21062 29.84204 1.000 48.74382 123 ALA A CA 1
ATOM 963 C C . ALA A 1 144 ? 76.99586 22.64872 29.79075 1.000 47.13181 123 ALA A C 1
ATOM 964 O O . ALA A 1 144 ? 76.76284 23.34135 28.79492 1.000 52.37203 123 ALA A O 1
ATOM 966 N N . VAL A 1 145 ? 77.65839 23.12447 30.84413 1.000 35.99923 124 VAL A N 1
ATOM 967 C CA . VAL A 1 145 ? 78.22422 24.46800 30.81648 1.000 34.88601 124 VAL A CA 1
ATOM 968 C C . VAL A 1 145 ? 79.42219 24.48157 29.87535 1.000 37.50812 124 VAL A C 1
ATOM 969 O O . VAL A 1 145 ? 80.29487 23.60548 29.93950 1.000 40.70949 124 VAL A O 1
ATOM 981 N N . ARG A 1 147 ? 81.81505 26.78066 29.57881 1.000 34.93241 126 ARG A N 1
ATOM 982 C CA . ARG A 1 147 ? 83.01833 27.16696 30.31612 1.000 33.57838 126 ARG A CA 1
ATOM 983 C C . ARG A 1 147 ? 82.71040 27.22784 31.80751 1.000 34.00651 126 ARG A C 1
ATOM 984 O O . ARG A 1 147 ? 82.38561 28.29295 32.35329 1.000 27.56261 126 ARG A O 1
ATOM 992 N N . PRO A 1 148 ? 82.81281 26.09443 32.50280 1.000 35.68692 127 PRO A N 1
ATOM 993 C CA . PRO A 1 148 ? 82.49623 26.06632 33.93576 1.000 30.00746 127 PRO A CA 1
ATOM 994 C C . PRO A 1 148 ? 83.42941 26.93716 34.76397 1.000 31.67897 127 PRO A C 1
ATOM 995 O O . PRO A 1 148 ? 84.60983 27.10175 34.44983 1.000 33.28163 127 PRO A O 1
ATOM 999 N N . VAL A 1 149 ? 82.86594 27.51441 35.82794 1.000 29.99593 128 VAL A N 1
ATOM 1000 C CA . VAL A 1 149 ? 83.59716 28.30407 36.81068 1.000 29.09899 128 VAL A CA 1
ATOM 1001 C C . VAL A 1 149 ? 83.31472 27.71960 38.19095 1.000 28.05050 128 VAL A C 1
ATOM 1002 O O . VAL A 1 149 ? 82.17117 27.36059 38.49718 1.000 26.71248 128 VAL A O 1
ATOM 1006 N N . GLU A 1 150 ? 84.35566 27.60454 39.01408 1.000 27.81092 129 GLU A N 1
ATOM 1007 C CA . GLU A 1 150 ? 84.22149 27.04505 40.35357 1.000 26.38908 129 GLU A CA 1
ATOM 1008 C C . GLU A 1 150 ? 83.79916 28.11614 41.36397 1.000 29.79025 129 GLU A C 1
ATOM 1009 O O . GLU A 1 150 ? 83.86812 29.32185 41.10864 1.000 30.64221 129 GLU A O 1
ATOM 1015 N N . GLY A 1 151 ? 83.37796 27.65232 42.53992 1.000 26.57902 130 GLY A N 1
ATOM 1016 C CA . GLY A 1 151 ? 82.77147 28.52538 43.52571 1.000 27.98708 130 GLY A CA 1
ATOM 1017 C C . GLY A 1 151 ? 81.31316 28.79045 43.24751 1.000 28.56939 130 GLY A C 1
ATOM 1018 O O . GLY A 1 151 ? 80.79158 29.84667 43.62732 1.000 25.58929 130 GLY A O 1
ATOM 1019 N N . THR A 1 152 ? 80.63126 27.84324 42.60864 1.000 25.83755 131 THR A N 1
ATOM 1020 C CA . THR A 1 152 ? 79.31641 28.07078 42.02591 1.000 25.29976 131 THR A CA 1
ATOM 1021 C C . THR A 1 152 ? 78.43168 26.87192 42.33267 1.000 22.36287 131 THR A C 1
ATOM 1022 O O . THR A 1 152 ? 78.82063 25.95798 43.06548 1.000 22.59147 131 THR A O 1
ATOM 1026 N N . ILE A 1 153 ? 77.25320 26.85594 41.70144 1.000 23.57772 132 ILE A N 1
ATOM 1027 C CA . ILE A 1 153 ? 76.34264 25.71966 41.80842 1.000 20.85394 132 ILE A CA 1
ATOM 1028 C C . ILE A 1 153 ? 77.01282 24.42753 41.35216 1.000 25.05748 132 ILE A C 1
ATOM 1029 O O . ILE A 1 153 ? 76.67601 23.34230 41.84115 1.000 25.34549 132 ILE A O 1
ATOM 1034 N N . LEU A 1 154 ? 77.96245 24.50950 40.41480 1.000 28.15213 133 LEU A N 1
ATOM 1035 C CA . LEU A 1 154 ? 78.64189 23.29753 39.96303 1.000 27.64921 133 LEU A CA 1
ATOM 1036 C C . LEU A 1 154 ? 79.53952 22.73120 41.05431 1.000 27.17118 133 LEU A C 1
ATOM 1037 O O . LEU A 1 154 ? 79.57875 21.51360 41.26111 1.000 24.71649 133 LEU A O 1
ATOM 1042 N N . THR A 1 155 ? 80.27374 23.60027 41.75383 1.000 26.27068 134 THR A N 1
ATOM 1043 C CA . THR A 1 155 ? 81.10560 23.15613 42.86698 1.000 30.48374 134 THR A CA 1
ATOM 1044 C C . THR A 1 155 ? 80.25717 22.54734 43.97444 1.000 26.06021 134 THR A C 1
ATOM 1045 O O . THR A 1 155 ? 80.59989 21.49533 44.52759 1.000 27.29164 134 THR A O 1
ATOM 1049 N N . VAL A 1 156 ? 79.14693 23.20325 44.31164 1.000 25.45296 135 VAL A N 1
ATOM 1050 C CA . VAL A 1 156 ? 78.27355 22.71589 45.37260 1.000 25.60162 135 VAL A CA 1
ATOM 1051 C C . VAL A 1 156 ? 77.63608 21.39113 44.97665 1.000 28.60194 135 VAL A C 1
ATOM 1052 O O . VAL A 1 156 ? 77.59824 20.44456 45.77206 1.000 29.79313 135 VAL A O 1
ATOM 1056 N N . ALA A 1 157 ? 77.15287 21.28773 43.73437 1.000 25.17972 136 ALA A N 1
ATOM 1057 C CA . ALA A 1 157 ? 76.51524 20.04893 43.29724 1.000 28.17043 136 ALA A CA 1
ATOM 1058 C C . ALA A 1 157 ? 77.50998 18.89521 43.24573 1.000 26.52596 136 ALA A C 1
ATOM 1059 O O . ALA A 1 157 ? 77.16385 17.75849 43.59085 1.000 32.12515 136 ALA A O 1
ATOM 1061 N N . ARG A 1 158 ? 78.74997 19.15933 42.81800 1.000 25.78771 137 ARG A N 1
ATOM 1062 C CA . ARG A 1 158 ? 79.74999 18.09427 42.80934 1.000 27.96595 137 ARG A CA 1
ATOM 1063 C C . ARG A 1 158 ? 80.03472 17.60754 44.22588 1.000 29.25639 137 ARG A C 1
ATOM 1064 O O . ARG A 1 158 ? 80.17458 16.40172 44.46136 1.000 33.55071 137 ARG A O 1
ATOM 1072 N N . ALA A 1 159 ? 80.11262 18.53380 45.18520 1.000 29.30823 138 ALA A N 1
ATOM 1073 C CA . ALA A 1 159 ? 80.40818 18.15044 46.56265 1.000 32.01818 138 ALA A CA 1
ATOM 1074 C C . ALA A 1 159 ? 79.27295 17.33904 47.17276 1.000 34.37476 138 ALA A C 1
ATOM 1075 O O . ALA A 1 159 ? 79.51865 16.38655 47.92332 1.000 36.91800 138 ALA A O 1
ATOM 1077 N N . ALA A 1 160 ? 78.02469 17.69469 46.85912 1.000 31.51796 139 ALA A N 1
ATOM 1078 C CA . ALA A 1 160 ? 76.89377 16.94894 47.40037 1.000 31.29587 139 ALA A CA 1
ATOM 1079 C C . ALA A 1 160 ? 76.92000 15.49880 46.93762 1.000 33.61463 139 ALA A C 1
ATOM 1080 O O . ALA A 1 160 ? 76.66793 14.58268 47.72908 1.000 36.58128 139 ALA A O 1
ATOM 1082 N N . GLY A 1 161 ? 77.23725 15.26540 45.66188 1.000 30.32448 140 GLY A N 1
ATOM 1083 C CA . GLY A 1 161 ? 77.32617 13.89592 45.18499 1.000 32.73937 140 GLY A CA 1
ATOM 1084 C C . GLY A 1 161 ? 78.52379 13.16174 45.75681 1.000 38.27880 140 GLY A C 1
ATOM 1085 O O . GLY A 1 161 ? 78.42053 11.99482 46.14590 1.000 39.63175 140 GLY A O 1
ATOM 1086 N N . GLU A 1 162 ? 79.66712 13.84393 45.85043 1.000 37.94225 141 GLU A N 1
ATOM 1087 C CA . GLU A 1 162 ? 80.87191 13.19797 46.35845 1.000 39.57030 141 GLU A CA 1
ATOM 1088 C C . GLU A 1 162 ? 80.72725 12.84292 47.83384 1.000 41.87698 141 GLU A C 1
ATOM 1089 O O . GLU A 1 162 ? 81.17708 11.77700 48.26756 1.000 43.99265 141 GLU A O 1
ATOM 1092 N N . GLY A 1 163 ? 80.09351 13.71313 48.61453 1.000 40.15061 142 GLY A N 1
ATOM 1093 C CA . GLY A 1 163 ? 79.91052 13.48527 50.03044 1.000 45.29395 142 GLY A CA 1
ATOM 1094 C C . GLY A 1 163 ? 78.70421 12.65783 50.40469 1.000 46.50094 142 GLY A C 1
ATOM 1095 O O . GLY A 1 163 ? 78.52324 12.34506 51.58542 1.000 48.09177 142 GLY A O 1
ATOM 1096 N N . ALA A 1 164 ? 77.86412 12.29324 49.43929 1.000 44.69066 143 ALA A N 1
ATOM 1097 C CA . ALA A 1 164 ? 76.68818 11.46903 49.70847 1.000 43.58644 143 ALA A CA 1
ATOM 1098 C C . ALA A 1 164 ? 77.15162 10.07053 50.08961 1.000 47.20145 143 ALA A C 1
ATOM 1099 O O . ALA A 1 164 ? 77.56998 9.28803 49.23538 1.000 49.17446 143 ALA A O 1
ATOM 1101 N N . ARG A 1 165 ? 77.08647 9.74922 51.37980 1.000 46.20574 144 ARG A N 1
ATOM 1102 C CA . ARG A 1 165 ? 77.55898 8.46963 51.88673 1.000 49.94378 144 ARG A CA 1
ATOM 1103 C C . ARG A 1 165 ? 76.46691 7.79867 52.70594 1.000 52.28596 144 ARG A C 1
ATOM 1104 O O . ARG A 1 165 ? 75.64194 8.46456 53.33746 1.000 52.02970 144 ARG A O 1
ATOM 1112 N N . GLY A 1 166 ? 76.47570 6.47395 52.69127 1.000 54.91754 145 GLY A N 1
ATOM 1113 C CA . GLY A 1 166 ? 75.52155 5.67707 53.43534 1.000 57.08206 145 GLY A CA 1
ATOM 1114 C C . GLY A 1 166 ? 74.71059 4.76780 52.53092 1.000 60.60758 145 GLY A C 1
ATOM 1115 O O . GLY A 1 166 ? 74.79656 4.80959 51.30510 1.000 64.60007 145 GLY A O 1
ATOM 1116 N N . GLU A 1 167 ? 73.90764 3.92667 53.18264 1.000 61.43933 146 GLU A N 1
ATOM 1117 C CA . GLU A 1 167 ? 72.99600 3.02951 52.48662 1.000 63.81196 146 GLU A CA 1
ATOM 1118 C C . GLU A 1 167 ? 71.53437 3.41698 52.63504 1.000 60.38496 146 GLU A C 1
ATOM 1119 O O . GLU A 1 167 ? 70.76186 3.23124 51.69155 1.000 59.79592 146 GLU A O 1
ATOM 1125 N N . ALA A 1 168 ? 71.14069 3.95837 53.78323 1.000 56.71038 147 ALA A N 1
ATOM 1126 C CA . ALA A 1 168 ? 69.78160 4.43942 53.96218 1.000 57.24762 147 ALA A CA 1
ATOM 1127 C C . ALA A 1 168 ? 69.61227 5.80232 53.30508 1.000 55.58282 147 ALA A C 1
ATOM 1128 O O . ALA A 1 168 ? 70.53881 6.61901 53.27229 1.000 50.20672 147 ALA A O 1
ATOM 1130 N N . LEU A 1 169 ? 68.40201 6.04418 52.78933 1.000 57.20365 148 LEU A N 1
ATOM 1131 C CA . LEU A 1 169 ? 68.11152 7.30952 52.12004 1.000 56.35378 148 LEU A CA 1
ATOM 1132 C C . LEU A 1 169 ? 68.36584 8.50180 53.02797 1.000 49.72438 148 LEU A C 1
ATOM 1133 O O . LEU A 1 169 ? 68.91841 9.51787 52.58909 1.000 44.30235 148 LEU A O 1
ATOM 1138 N N . GLU A 1 170 ? 67.96294 8.40142 54.29541 1.000 50.02981 149 GLU A N 1
ATOM 1139 C CA . GLU A 1 170 ? 68.08176 9.54655 55.18998 1.000 52.57257 149 GLU A CA 1
ATOM 1140 C C . GLU A 1 170 ? 69.54100 9.93015 55.39790 1.000 43.51315 149 GLU A C 1
ATOM 1141 O O . GLU A 1 170 ? 69.88575 11.11809 55.40281 1.000 39.11021 149 GLU A O 1
ATOM 1147 N N . GLU A 1 171 ? 70.41533 8.93348 55.54888 1.000 43.39389 150 GLU A N 1
ATOM 1148 C CA . GLU A 1 171 ? 71.82987 9.21268 55.76809 1.000 45.84603 150 GLU A CA 1
ATOM 1149 C C . GLU A 1 171 ? 72.47707 9.80491 54.52089 1.000 43.32942 150 GLU A C 1
ATOM 1150 O O . GLU A 1 171 ? 73.30781 10.71679 54.61984 1.000 39.59768 150 GLU A O 1
ATOM 1156 N N . VAL A 1 172 ? 72.11164 9.30232 53.33884 1.000 43.59524 151 VAL A N 1
ATOM 1157 C CA . VAL A 1 172 ? 72.69002 9.83145 52.10668 1.000 38.34853 151 VAL A CA 1
ATOM 1158 C C . VAL A 1 172 ? 72.27008 11.28022 51.90178 1.000 35.23734 151 VAL A C 1
ATOM 1159 O O . VAL A 1 172 ? 73.09591 12.13658 51.55815 1.000 36.28017 151 VAL A O 1
ATOM 1163 N N . LEU A 1 173 ? 70.98799 11.58587 52.12897 1.000 35.42549 152 LEU A N 1
ATOM 1164 C CA . LEU A 1 173 ? 70.53390 12.96874 52.01868 1.000 40.57100 152 LEU A CA 1
ATOM 1165 C C . LEU A 1 173 ? 71.20823 13.85175 53.05735 1.000 41.03468 152 LEU A C 1
ATOM 1166 O O . LEU A 1 173 ? 71.57133 14.99780 52.76641 1.000 37.63149 152 LEU A O 1
ATOM 1171 N N . GLU A 1 174 ? 71.39628 13.33266 54.27390 1.000 44.68059 153 GLU A N 1
ATOM 1172 C CA . GLU A 1 174 ? 72.01386 14.13976 55.31963 1.000 39.11460 153 GLU A CA 1
ATOM 1173 C C . GLU A 1 174 ? 73.47145 14.43246 54.99216 1.000 33.97791 153 GLU A C 1
ATOM 1174 O O . GLU A 1 174 ? 73.92532 15.57325 55.12613 1.000 33.58856 153 GLU A O 1
ATOM 1180 N N . THR A 1 175 ? 74.21584 13.42478 54.53474 1.000 35.06760 154 THR A N 1
ATOM 1181 C CA . THR A 1 175 ? 75.62957 13.64535 54.25497 1.000 34.06642 154 THR A CA 1
ATOM 1182 C C . THR A 1 175 ? 75.82227 14.47301 52.98748 1.000 35.31778 154 THR A C 1
ATOM 1183 O O . THR A 1 175 ? 76.73503 15.30506 52.91882 1.000 33.91625 154 THR A O 1
ATOM 1187 N N . ALA A 1 176 ? 74.96389 14.28143 51.98188 1.000 34.87071 155 ALA A N 1
ATOM 1188 C CA . ALA A 1 176 ? 75.04055 15.12604 50.79259 1.000 31.82277 155 ALA A CA 1
ATOM 1189 C C . ALA A 1 176 ? 74.73422 16.57789 51.13368 1.000 32.90256 155 ALA A C 1
ATOM 1190 O O . ALA A 1 176 ? 75.41559 17.49487 50.65910 1.000 32.56517 155 ALA A O 1
ATOM 1192 N N . LEU A 1 177 ? 73.71441 16.80578 51.96283 1.000 30.54427 156 LEU A N 1
ATOM 1193 C CA . LEU A 1 177 ? 73.38137 18.16717 52.36267 1.000 30.13650 156 LEU A CA 1
ATOM 1194 C C . LEU A 1 177 ? 74.53001 18.80919 53.12895 1.000 34.09519 156 LEU A C 1
ATOM 1195 O O . LEU A 1 177 ? 74.86227 19.97788 52.90030 1.000 34.11091 156 LEU A O 1
ATOM 1200 N N . GLU A 1 178 ? 75.15773 18.05560 54.03554 1.000 29.79381 157 GLU A N 1
ATOM 1201 C CA . GLU A 1 178 ? 76.27165 18.60304 54.80318 1.000 34.15214 157 GLU A CA 1
ATOM 1202 C C . GLU A 1 178 ? 77.46361 18.91721 53.90293 1.000 34.44673 157 GLU A C 1
ATOM 1203 O O . GLU A 1 178 ? 78.10516 19.96209 54.05930 1.000 32.33220 157 GLU A O 1
ATOM 1209 N N . ALA A 1 179 ? 77.76401 18.03840 52.94248 1.000 32.34505 158 ALA A N 1
ATOM 1210 C CA . ALA A 1 179 ? 78.84745 18.31756 52.00422 1.000 34.72442 158 ALA A CA 1
ATOM 1211 C C . ALA A 1 179 ? 78.52885 19.52734 51.13048 1.000 33.24177 158 ALA A C 1
ATOM 1212 O O . ALA A 1 179 ? 79.41919 20.32616 50.81437 1.000 31.58666 158 ALA A O 1
ATOM 1214 N N . ALA A 1 180 ? 77.26322 19.67925 50.73017 1.000 31.86116 159 ALA A N 1
ATOM 1215 C CA . ALA A 1 180 ? 76.87010 20.83532 49.92799 1.000 26.50364 159 ALA A CA 1
ATOM 1216 C C . ALA A 1 180 ? 76.99785 22.13241 50.71786 1.000 30.74204 159 ALA A C 1
ATOM 1217 O O . ALA A 1 180 ? 77.47892 23.14237 50.18780 1.000 27.26639 159 ALA A O 1
ATOM 1219 N N . ARG A 1 181 ? 76.56005 22.12635 51.98373 1.000 27.70555 160 ARG A N 1
ATOM 1220 C CA A ARG A 1 181 ? 76.64830 23.32709 52.81011 0.451 27.62532 160 ARG A CA 1
ATOM 1221 C CA B ARG A 1 181 ? 76.64872 23.33091 52.80372 0.549 27.53301 160 ARG A CA 1
ATOM 1222 C C . ARG A 1 181 ? 78.09862 23.71833 53.06371 1.000 27.47801 160 ARG A C 1
ATOM 1223 O O . ARG A 1 181 ? 78.43334 24.90820 53.08793 1.000 30.70055 160 ARG A O 1
ATOM 1238 N N . GLU A 1 182 ? 78.97449 22.72988 53.25359 1.000 30.80876 161 GLU A N 1
ATOM 1239 C CA . GLU A 1 182 ? 80.39254 23.02115 53.44058 1.000 32.15424 161 GLU A CA 1
ATOM 1240 C C . GLU A 1 182 ? 80.99817 23.64075 52.18471 1.000 36.63019 161 GLU A C 1
ATOM 1241 O O . GLU A 1 182 ? 81.76395 24.61057 52.26560 1.000 29.93486 161 GLU A O 1
ATOM 1247 N N . ALA A 1 183 ? 80.67403 23.08756 51.01180 1.000 33.89909 162 ALA A N 1
ATOM 1248 C CA . ALA A 1 183 ? 81.17322 23.66394 49.76716 1.000 27.74400 162 ALA A CA 1
ATOM 1249 C C . ALA A 1 183 ? 80.60973 25.05962 49.55043 1.000 27.13261 162 ALA A C 1
ATOM 1250 O O . ALA A 1 183 ? 81.31931 25.95685 49.08038 1.000 32.39997 162 ALA A O 1
ATOM 1252 N N . LEU A 1 184 ? 79.33903 25.26391 49.90324 1.000 24.14340 163 LEU A N 1
ATOM 1253 C CA . LEU A 1 184 ? 78.73031 26.58118 49.75789 1.000 23.96127 163 LEU A CA 1
ATOM 1254 C C . LEU A 1 184 ? 79.47791 27.63044 50.56871 1.000 25.65732 163 LEU A C 1
ATOM 1255 O O . LEU A 1 184 ? 79.70599 28.75039 50.09040 1.000 23.50229 163 LEU A O 1
ATOM 1260 N N . GLU A 1 185 ? 79.86984 27.28459 51.79894 1.000 28.80137 164 GLU A N 1
ATOM 1261 C CA . GLU A 1 185 ? 80.57665 28.23693 52.64756 1.000 26.45707 164 GLU A CA 1
ATOM 1262 C C . GLU A 1 185 ? 81.91498 28.63473 52.03966 1.000 28.82549 164 GLU A C 1
ATOM 1263 O O . GLU A 1 185 ? 82.37003 29.76737 52.22736 1.000 28.58802 164 GLU A O 1
ATOM 1266 N N . ARG A 1 186 ? 82.53795 27.73969 51.27792 1.000 26.31285 165 ARG A N 1
ATOM 1267 C CA . ARG A 1 186 ? 83.83936 28.00444 50.68262 1.000 29.73176 165 ARG A CA 1
ATOM 1268 C C . ARG A 1 186 ? 83.76675 28.65488 49.30490 1.000 30.95279 165 ARG A C 1
ATOM 1269 O O . ARG A 1 186 ? 84.82147 28.90838 48.71210 1.000 34.73831 165 ARG A O 1
ATOM 1273 N N . THR A 1 187 ? 82.57584 28.93681 48.77437 1.000 29.07514 166 THR A N 1
ATOM 1274 C CA . THR A 1 187 ? 82.52338 29.56116 47.45332 1.000 29.38386 166 THR A CA 1
ATOM 1275 C C . THR A 1 187 ? 83.17901 30.94046 47.40624 1.000 31.80843 166 THR A C 1
ATOM 1276 O O . THR A 1 187 ? 83.83465 31.23391 46.39087 1.000 32.51392 166 THR A O 1
ATOM 1280 N N . PRO A 1 188 ? 83.08296 31.80675 48.42640 1.000 31.81594 167 PRO A N 1
ATOM 1281 C CA . PRO A 1 188 ? 83.84617 33.06670 48.37038 1.000 33.06642 167 PRO A CA 1
ATOM 1282 C C . PRO A 1 188 ? 85.34839 32.86505 48.35258 1.000 32.66707 167 PRO A C 1
ATOM 1283 O O . PRO A 1 188 ? 86.07155 33.75819 47.89536 1.000 37.56355 167 PRO A O 1
ATOM 1287 N N . GLU A 1 189 ? 85.84778 31.73101 48.84669 1.000 29.23437 168 GLU A N 1
ATOM 1288 C CA . GLU A 1 189 ? 87.28275 31.48106 48.79716 1.000 35.51621 168 GLU A CA 1
ATOM 1289 C C . GLU A 1 189 ? 87.76409 31.19542 47.38182 1.000 39.85126 168 GLU A C 1
ATOM 1290 O O . GLU A 1 189 ? 88.96079 31.33211 47.10652 1.000 40.93973 168 GLU A O 1
ATOM 1296 N N . LEU A 1 190 ? 86.86084 30.81287 46.48023 1.000 36.42649 169 LEU A N 1
ATOM 1297 C CA . LEU A 1 190 ? 87.22721 30.46404 45.11384 1.000 36.62290 169 LEU A CA 1
ATOM 1298 C C . LEU A 1 190 ? 86.89585 31.54733 44.09904 1.000 36.35341 169 LEU A C 1
ATOM 1299 O O . LEU A 1 190 ? 87.65895 31.73979 43.14873 1.000 40.47339 169 LEU A O 1
ATOM 1304 N N . LEU A 1 191 ? 85.82510 32.30538 44.31218 1.000 36.01283 170 LEU A N 1
ATOM 1305 C CA . LEU A 1 191 ? 85.32508 33.26057 43.32129 1.000 35.51243 170 LEU A CA 1
ATOM 1306 C C . LEU A 1 191 ? 85.41206 34.67514 43.86842 1.000 34.73434 170 LEU A C 1
ATOM 1307 O O . LEU A 1 191 ? 84.56339 35.08196 44.68325 1.000 35.78086 170 LEU A O 1
ATOM 1312 N N . PRO A 1 192 ? 86.40617 35.46077 43.44564 1.000 33.25122 171 PRO A N 1
ATOM 1313 C CA . PRO A 1 192 ? 86.64584 36.77303 44.07108 1.000 35.00429 171 PRO A CA 1
ATOM 1314 C C . PRO A 1 192 ? 85.44276 37.69950 44.10993 1.000 36.81822 171 PRO A C 1
ATOM 1315 O O . PRO A 1 192 ? 85.29135 38.44403 45.08718 1.000 38.42283 171 PRO A O 1
ATOM 1319 N N . VAL A 1 193 ? 84.57514 37.67854 43.09426 1.000 35.39061 172 VAL A N 1
ATOM 1320 C CA . VAL A 1 193 ? 83.43612 38.59471 43.09697 1.000 36.88798 172 VAL A CA 1
ATOM 1321 C C . VAL A 1 193 ? 82.51049 38.30590 44.27284 1.000 38.16130 172 VAL A C 1
ATOM 1322 O O . VAL A 1 193 ? 81.89616 39.22541 44.82912 1.000 40.61210 172 VAL A O 1
ATOM 1326 N N . LEU A 1 194 ? 82.42376 37.04230 44.69879 1.000 36.26751 173 LEU A N 1
ATOM 1327 C CA . LEU A 1 194 ? 81.64093 36.71276 45.88722 1.000 34.42251 173 LEU A CA 1
ATOM 1328 C C . LEU A 1 194 ? 82.27600 37.30179 47.13863 1.000 35.58305 173 LEU A C 1
ATOM 1329 O O . LEU A 1 194 ? 81.58835 37.89533 47.97764 1.000 36.15988 173 LEU A O 1
ATOM 1334 N N . ARG A 1 195 ? 83.59200 37.13389 47.28265 1.000 34.97253 174 ARG A N 1
ATOM 1335 C CA . ARG A 1 195 ? 84.29395 37.67583 48.44100 1.000 41.42077 174 ARG A CA 1
ATOM 1336 C C . ARG A 1 195 ? 84.12465 39.18619 48.53257 1.000 39.98868 174 ARG A C 1
ATOM 1337 O O . ARG A 1 195 ? 83.84835 39.72304 49.61239 1.000 37.53682 174 ARG A O 1
ATOM 1345 N N . GLN A 1 196 ? 84.27563 39.88556 47.40517 1.000 38.02105 175 GLN A N 1
ATOM 1346 C CA . GLN A 1 196 ? 84.15800 41.34039 47.40727 1.000 41.84801 175 GLN A CA 1
ATOM 1347 C C . GLN A 1 196 ? 82.77376 41.78488 47.86077 1.000 43.68128 175 GLN A C 1
ATOM 1348 O O . GLN A 1 196 ? 82.63634 42.79768 48.55624 1.000 45.91400 175 GLN A O 1
ATOM 1351 N N . ALA A 1 197 ? 81.73562 41.04075 47.48121 1.000 38.33109 176 ALA A N 1
ATOM 1352 C CA . ALA A 1 197 ? 80.38015 41.36855 47.90025 1.000 35.96292 176 ALA A CA 1
ATOM 1353 C C . ALA A 1 197 ? 80.03287 40.81335 49.27244 1.000 37.34597 176 ALA A C 1
ATOM 1354 O O . ALA A 1 197 ? 78.99960 41.19643 49.82999 1.000 39.10628 176 ALA A O 1
ATOM 1356 N N . GLY A 1 198 ? 80.85705 39.92532 49.82339 1.000 34.86349 177 GLY A N 1
ATOM 1357 C CA . GLY A 1 198 ? 80.56889 39.34948 51.12173 1.000 36.42290 177 GLY A CA 1
ATOM 1358 C C . GLY A 1 198 ? 79.44068 38.34337 51.11969 1.000 37.93348 177 GLY A C 1
ATOM 1359 O O . GLY A 1 198 ? 78.75140 38.19864 52.13231 1.000 37.01941 177 GLY A O 1
ATOM 1360 N N . VAL A 1 199 ? 79.23411 37.63098 50.01048 1.000 28.79158 178 VAL A N 1
ATOM 1361 C CA . VAL A 1 199 ? 78.13582 36.68042 49.89751 1.000 29.30346 178 VAL A CA 1
ATOM 1362 C C . VAL A 1 199 ? 78.67985 35.32144 49.47752 1.000 27.50168 178 VAL A C 1
ATOM 1363 O O . VAL A 1 199 ? 79.82410 35.18849 49.03848 1.000 31.73754 178 VAL A O 1
ATOM 1367 N N . VAL A 1 200 ? 77.84513 34.29803 49.64913 1.000 24.40868 179 VAL A N 1
ATOM 1368 C CA . VAL A 1 200 ? 78.10044 32.99153 49.05264 1.000 23.90301 179 VAL A CA 1
ATOM 1369 C C . VAL A 1 200 ? 77.38520 32.95975 47.70785 1.000 26.55257 179 VAL A C 1
ATOM 1370 O O . VAL A 1 200 ? 76.60827 33.86805 47.38885 1.000 29.65929 179 VAL A O 1
ATOM 1374 N N . ASP A 1 201 ? 77.62789 31.91756 46.91394 1.000 24.54187 180 ASP A N 1
ATOM 1375 C CA . ASP A 1 201 ? 77.05839 31.85905 45.57396 1.000 24.79850 180 ASP A CA 1
ATOM 1376 C C . ASP A 1 201 ? 75.56025 31.57386 45.61058 1.000 25.79528 180 ASP A C 1
ATOM 1377 O O . ASP A 1 201 ? 75.11547 30.59834 46.22145 1.000 24.10453 180 ASP A O 1
ATOM 1382 N N . ALA A 1 202 ? 74.79043 32.41244 44.90802 1.000 26.94802 181 ALA A N 1
ATOM 1383 C CA . ALA A 1 202 ? 73.33431 32.28716 44.90367 1.000 27.59043 181 ALA A CA 1
ATOM 1384 C C . ALA A 1 202 ? 72.88031 30.96591 44.29679 1.000 27.65029 181 ALA A C 1
ATOM 1385 O O . ALA A 1 202 ? 71.97013 30.31573 44.82480 1.000 25.98245 181 ALA A O 1
ATOM 1387 N N . GLY A 1 203 ? 73.46904 30.57158 43.16415 1.000 25.13445 182 GLY A N 1
ATOM 1388 C CA . GLY A 1 203 ? 73.09925 29.30006 42.56180 1.000 20.51847 182 GLY A CA 1
ATOM 1389 C C . GLY A 1 203 ? 73.40942 28.12267 43.46628 1.000 24.70912 182 GLY A C 1
ATOM 1390 O O . GLY A 1 203 ? 72.59144 27.21180 43.62844 1.000 22.22572 182 GLY A O 1
ATOM 1391 N N . GLY A 1 204 ? 74.60443 28.11986 44.06291 1.000 24.42543 183 GLY A N 1
ATOM 1392 C CA . GLY A 1 204 ? 74.93301 27.07784 45.02205 1.000 25.69740 183 GLY A CA 1
ATOM 1393 C C . GLY A 1 204 ? 74.01925 27.09791 46.23635 1.000 24.79069 183 GLY A C 1
ATOM 1394 O O . GLY A 1 204 ? 73.62057 26.04737 46.74360 1.000 23.53143 183 GLY A O 1
ATOM 1395 N N . ALA A 1 205 ? 73.66447 28.29387 46.70795 1.000 23.38783 184 ALA A N 1
ATOM 1396 C CA . ALA A 1 205 ? 72.71447 28.39269 47.81228 1.000 26.44038 184 ALA A CA 1
ATOM 1397 C C . ALA A 1 205 ? 71.35773 27.82203 47.41772 1.000 25.69107 184 ALA A C 1
ATOM 1398 O O . ALA A 1 205 ? 70.67803 27.18814 48.23548 1.000 25.12087 184 ALA A O 1
ATOM 1400 N N . GLY A 1 206 ? 70.95291 28.02538 46.16324 1.000 27.37551 185 GLY A N 1
ATOM 1401 C CA . GLY A 1 206 ? 69.69123 27.46718 45.70525 1.000 23.95555 185 GLY A CA 1
ATOM 1402 C C . GLY A 1 206 ? 69.69503 25.95145 45.68994 1.000 24.75076 185 GLY A C 1
ATOM 1403 O O . GLY A 1 206 ? 68.69159 25.31540 46.02760 1.000 25.25805 185 GLY A O 1
ATOM 1404 N N . TYR A 1 207 ? 70.82624 25.35154 45.31373 1.000 21.20986 186 TYR A N 1
ATOM 1405 C CA . TYR A 1 207 ? 70.92982 23.89616 45.31900 1.000 24.62868 186 TYR A CA 1
ATOM 1406 C C . TYR A 1 207 ? 70.84676 23.33941 46.73332 1.000 25.11764 186 TYR A C 1
ATOM 1407 O O . TYR A 1 207 ? 70.25512 22.27450 46.94907 1.000 24.38696 186 TYR A O 1
ATOM 1416 N N . VAL A 1 208 ? 71.44188 24.04052 47.70537 1.000 23.08205 187 VAL A N 1
ATOM 1417 C CA . VAL A 1 208 ? 71.33417 23.62570 49.10438 1.000 23.96904 187 VAL A CA 1
ATOM 1418 C C . VAL A 1 208 ? 69.87752 23.61558 49.54613 1.000 25.37082 187 VAL A C 1
ATOM 1419 O O . VAL A 1 208 ? 69.41703 22.66593 50.19189 1.000 26.12579 187 VAL A O 1
ATOM 1423 N N . ARG A 1 209 ? 69.12290 24.66066 49.19195 1.000 27.25500 188 ARG A N 1
ATOM 1424 C CA . ARG A 1 209 ? 67.70904 24.69530 49.55029 1.000 26.44327 188 ARG A CA 1
ATOM 1425 C C . ARG A 1 209 ? 66.94034 23.56489 48.88144 1.000 29.62577 188 ARG A C 1
ATOM 1426 O O . ARG A 1 209 ? 65.97451 23.04610 49.45517 1.000 29.34463 188 ARG A O 1
ATOM 1434 N N . LEU A 1 210 ? 67.35616 23.16407 47.67808 1.000 27.55070 189 LEU A N 1
ATOM 1435 C CA . LEU A 1 210 ? 66.73928 22.01378 47.02783 1.000 25.25210 189 LEU A CA 1
ATOM 1436 C C . LEU A 1 210 ? 67.01571 20.73491 47.80930 1.000 24.05560 189 LEU A C 1
ATOM 1437 O O . LEU A 1 210 ? 66.09830 19.95407 48.08564 1.000 25.51966 189 LEU A O 1
ATOM 1442 N N . LEU A 1 211 ? 68.27236 20.51559 48.20111 1.000 23.53266 190 LEU A N 1
ATOM 1443 C CA . LEU A 1 211 ? 68.59464 19.33291 48.99518 1.000 22.31679 190 LEU A CA 1
ATOM 1444 C C . LEU A 1 211 ? 67.89210 19.36742 50.34391 1.000 29.19086 190 LEU A C 1
ATOM 1445 O O . LEU A 1 211 ? 67.43749 18.32969 50.84127 1.000 27.38403 190 LEU A O 1
ATOM 1450 N N . GLU A 1 212 ? 67.79155 20.55393 50.94903 1.000 31.37119 191 GLU A N 1
ATOM 1451 C CA . GLU A 1 212 ? 67.05124 20.68861 52.19870 1.000 30.42778 191 GLU A CA 1
ATOM 1452 C C . GLU A 1 212 ? 65.60085 20.27232 52.01536 1.000 28.11294 191 GLU A C 1
ATOM 1453 O O . GLU A 1 212 ? 65.04189 19.55396 52.85203 1.000 31.62947 191 GLU A O 1
ATOM 1459 N N . GLY A 1 213 ? 64.97729 20.70643 50.91752 1.000 29.77249 192 GLY A N 1
ATOM 1460 C CA . GLY A 1 213 ? 63.60831 20.30231 50.65513 1.000 27.69422 192 GLY A CA 1
ATOM 1461 C C . GLY A 1 213 ? 63.46475 18.79873 50.52319 1.000 30.09747 192 GLY A C 1
ATOM 1462 O O . GLY A 1 213 ? 62.50163 18.21074 51.01868 1.000 32.03616 192 GLY A O 1
ATOM 1471 N N . ARG A 1 215 ? 65.40588 16.53350 51.92172 1.000 33.03361 194 ARG A N 1
ATOM 1472 C CA . ARG A 1 215 ? 65.52575 15.97997 53.26714 1.000 32.09791 194 ARG A CA 1
ATOM 1473 C C . ARG A 1 215 ? 64.23109 16.16237 54.04999 1.000 32.27256 194 ARG A C 1
ATOM 1474 O O . ARG A 1 215 ? 63.83348 15.28089 54.82218 1.000 33.70085 194 ARG A O 1
ATOM 1482 N N . GLY A 1 216 ? 63.56291 17.30628 53.87359 1.000 30.37851 195 GLY A N 1
ATOM 1483 C CA . GLY A 1 216 ? 62.32147 17.53621 54.59253 1.000 30.55079 195 GLY A CA 1
ATOM 1484 C C . GLY A 1 216 ? 61.23225 16.55583 54.21392 1.000 35.20637 195 GLY A C 1
ATOM 1485 O O . GLY A 1 216 ? 60.41853 16.16814 55.05618 1.000 36.07980 195 GLY A O 1
ATOM 1486 N N . TYR A 1 217 ? 61.20555 16.13380 52.94803 1.000 29.14734 196 TYR A N 1
ATOM 1487 C CA . TYR A 1 217 ? 60.22234 15.14779 52.51491 1.000 29.39453 196 TYR A CA 1
ATOM 1488 C C . TYR A 1 217 ? 60.51881 13.77532 53.10950 1.000 30.28949 196 TYR A C 1
ATOM 1489 O O . TYR A 1 217 ? 59.59675 13.02608 53.45058 1.000 31.77365 196 TYR A O 1
ATOM 1498 N N . ALA A 1 218 ? 61.80102 13.42445 53.22715 1.000 29.78298 197 ALA A N 1
ATOM 1499 C CA . ALA A 1 218 ? 62.18365 12.11234 53.73489 1.000 33.40942 197 ALA A CA 1
ATOM 1500 C C . ALA A 1 218 ? 62.10828 12.03426 55.25364 1.000 38.27513 197 ALA A C 1
ATOM 1501 O O . ALA A 1 218 ? 61.89158 10.95020 55.80385 1.000 41.16273 197 ALA A O 1
ATOM 1503 N N . LEU A 1 219 ? 62.30617 13.15208 55.94048 1.000 37.27290 198 LEU A N 1
ATOM 1504 C CA . LEU A 1 219 ? 62.34952 13.15485 57.39821 1.000 45.14644 198 LEU A CA 1
ATOM 1505 C C . LEU A 1 219 ? 60.98021 12.83449 57.98992 1.000 45.47517 198 LEU A C 1
ATOM 1506 O O . LEU A 1 219 ? 60.84875 11.92182 58.80220 1.000 53.66368 198 LEU A O 1
ATOM 1511 N N . GLU B 1 24 ? 43.09640 20.19692 58.48546 1.000 77.79277 3 GLU B N 1
ATOM 1512 C CA . GLU B 1 24 ? 44.19293 21.14708 58.62949 1.000 79.40923 3 GLU B CA 1
ATOM 1513 C C . GLU B 1 24 ? 44.33648 21.58808 60.08310 1.000 80.23960 3 GLU B C 1
ATOM 1514 O O . GLU B 1 24 ? 44.38674 22.78287 60.38181 1.000 83.40597 3 GLU B O 1
ATOM 1516 N N . ALA B 1 25 ? 44.40817 20.60975 60.98302 1.000 77.44258 4 ALA B N 1
ATOM 1517 C CA . ALA B 1 25 ? 44.62185 20.86792 62.39973 1.000 73.58321 4 ALA B CA 1
ATOM 1518 C C . ALA B 1 25 ? 45.26180 19.63698 63.02104 1.000 71.81990 4 ALA B C 1
ATOM 1519 O O . ALA B 1 25 ? 44.89934 18.50597 62.68696 1.000 75.77110 4 ALA B O 1
ATOM 1521 N N . TRP B 1 26 ? 46.19731 19.86263 63.93693 1.000 66.22142 5 TRP B N 1
ATOM 1522 C CA . TRP B 1 26 ? 46.96412 18.78650 64.54790 1.000 61.58577 5 TRP B CA 1
ATOM 1523 C C . TRP B 1 26 ? 46.33631 18.36496 65.86836 1.000 61.63147 5 TRP B C 1
ATOM 1524 O O . TRP B 1 26 ? 46.08858 19.20306 66.74153 1.000 60.88390 5 TRP B O 1
ATOM 1535 N N . GLY B 1 27 ? 46.08698 17.06647 66.01060 1.000 59.34015 6 GLY B N 1
ATOM 1536 C CA . GLY B 1 27 ? 45.75846 16.49981 67.29261 1.000 61.69831 6 GLY B CA 1
ATOM 1537 C C . GLY B 1 27 ? 47.00078 16.43104 68.15694 1.000 59.93235 6 GLY B C 1
ATOM 1538 O O . GLY B 1 27 ? 48.11410 16.71447 67.69988 1.000 55.53259 6 GLY B O 1
ATOM 1539 N N . PRO B 1 28 ? 46.83505 16.04868 69.42719 1.000 60.78549 7 PRO B N 1
ATOM 1540 C CA . PRO B 1 28 ? 48.00320 15.97852 70.32431 1.000 60.09556 7 PRO B CA 1
ATOM 1541 C C . PRO B 1 28 ? 49.11547 15.08388 69.80543 1.000 58.14919 7 PRO B C 1
ATOM 1542 O O . PRO B 1 28 ? 50.29444 15.42346 69.96091 1.000 54.08473 7 PRO B O 1
ATOM 1546 N N . GLU B 1 29 ? 48.77970 13.94995 69.18643 1.000 62.38375 8 GLU B N 1
ATOM 1547 C CA . GLU B 1 29 ? 49.81925 13.09559 68.62075 1.000 62.81932 8 GLU B CA 1
ATOM 1548 C C . GLU B 1 29 ? 50.59269 13.82085 67.52781 1.000 58.03340 8 GLU B C 1
ATOM 1549 O O . GLU B 1 29 ? 51.82391 13.72214 67.45810 1.000 52.39215 8 GLU B O 1
ATOM 1555 N N . ALA B 1 30 ? 49.89021 14.56587 66.67157 1.000 58.07743 9 ALA B N 1
ATOM 1556 C CA . ALA B 1 30 ? 50.57047 15.29131 65.60529 1.000 54.60084 9 ALA B CA 1
ATOM 1557 C C . ALA B 1 30 ? 51.41043 16.43836 66.15386 1.000 51.03220 9 ALA B C 1
ATOM 1558 O O . ALA B 1 30 ? 52.48451 16.73118 65.61470 1.000 47.16546 9 ALA B O 1
ATOM 1560 N N . VAL B 1 31 ? 50.95030 17.09195 67.22297 1.000 52.20114 10 VAL B N 1
ATOM 1561 C CA . VAL B 1 31 ? 51.74493 18.15771 67.82625 1.000 49.08418 10 VAL B CA 1
ATOM 1562 C C . VAL B 1 31 ? 53.05171 17.59714 68.37000 1.000 48.56813 10 VAL B C 1
ATOM 1563 O O . VAL B 1 31 ? 54.12195 18.19412 68.19727 1.000 43.33697 10 VAL B O 1
ATOM 1567 N N . ALA B 1 32 ? 52.98705 16.43614 69.02472 1.000 53.10825 11 ALA B N 1
ATOM 1568 C CA . ALA B 1 32 ? 54.19510 15.80407 69.54486 1.000 50.10965 11 ALA B CA 1
ATOM 1569 C C . ALA B 1 32 ? 55.14099 15.42065 68.41508 1.000 50.47817 11 ALA B C 1
ATOM 1570 O O . ALA B 1 32 ? 56.34963 15.66778 68.48783 1.000 50.83891 11 ALA B O 1
ATOM 1572 N N . GLU B 1 33 ? 54.60574 14.80350 67.36072 1.000 53.29725 12 GLU B N 1
ATOM 1573 C CA . GLU B 1 33 ? 55.44172 14.41446 66.23182 1.000 52.44275 12 GLU B CA 1
ATOM 1574 C C . GLU B 1 33 ? 56.08519 15.62476 65.56558 1.000 48.27954 12 GLU B C 1
ATOM 1575 O O . GLU B 1 33 ? 57.21602 15.53200 65.07403 1.000 45.84513 12 GLU B O 1
ATOM 1581 N N . ALA B 1 34 ? 55.39114 16.76646 65.54726 1.000 46.40923 13 ALA B N 1
ATOM 1582 C CA . ALA B 1 34 ? 55.95548 17.96404 64.93001 1.000 46.85299 13 ALA B CA 1
ATOM 1583 C C . ALA B 1 34 ? 57.23424 18.40048 65.63348 1.000 46.98443 13 ALA B C 1
ATOM 1584 O O . ALA B 1 34 ? 58.19556 18.82800 64.98107 1.000 46.53444 13 ALA B O 1
ATOM 1586 N N . PHE B 1 35 ? 57.26257 18.31171 66.96560 1.000 48.46455 14 PHE B N 1
ATOM 1587 C CA . PHE B 1 35 ? 58.46107 18.69274 67.70439 1.000 43.89372 14 PHE B CA 1
ATOM 1588 C C . PHE B 1 35 ? 59.54916 17.62953 67.62319 1.000 42.92745 14 PHE B C 1
ATOM 1589 O O . PHE B 1 35 ? 60.73664 17.97005 67.60916 1.000 39.85816 14 PHE B O 1
ATOM 1597 N N . ARG B 1 36 ? 59.17097 16.34938 67.57420 1.000 42.69224 15 ARG B N 1
ATOM 1598 C CA . ARG B 1 36 ? 60.14279 15.29753 67.28709 1.000 43.49210 15 ARG B CA 1
ATOM 1599 C C . ARG B 1 36 ? 60.76819 15.50025 65.91328 1.000 44.50493 15 ARG B C 1
ATOM 1600 O O . ARG B 1 36 ? 61.99082 15.40165 65.74985 1.000 43.38873 15 ARG B O 1
ATOM 1608 N N . TYR B 1 37 ? 59.93297 15.77762 64.90846 1.000 44.04733 16 TYR B N 1
ATOM 1609 C CA . TYR B 1 37 ? 60.43007 16.05490 63.56369 1.000 40.32470 16 TYR B CA 1
ATOM 1610 C C . TYR B 1 37 ? 61.38935 17.24119 63.57009 1.000 39.97579 16 TYR B C 1
ATOM 1611 O O . TYR B 1 37 ? 62.48282 17.17490 62.99465 1.000 38.17710 16 TYR B O 1
ATOM 1620 N N . ALA B 1 38 ? 60.99134 18.34366 64.21334 1.000 37.45367 17 ALA B N 1
ATOM 1621 C CA . ALA B 1 38 ? 61.83849 19.53320 64.23028 1.000 38.62496 17 ALA B CA 1
ATOM 1622 C C . ALA B 1 38 ? 63.15922 19.27728 64.94402 1.000 40.13605 17 ALA B C 1
ATOM 1623 O O . ALA B 1 38 ? 64.18228 19.87363 64.58784 1.000 40.78391 17 ALA B O 1
ATOM 1625 N N . THR B 1 39 ? 63.15750 18.39388 65.94450 1.000 41.28651 18 THR B N 1
ATOM 1626 C CA . THR B 1 39 ? 64.39172 18.04324 66.64120 1.000 41.75951 18 THR B CA 1
ATOM 1627 C C . THR B 1 39 ? 65.34874 17.28460 65.72862 1.000 42.65918 18 THR B C 1
ATOM 1628 O O . THR B 1 39 ? 66.55547 17.55551 65.72512 1.000 41.63748 18 THR B O 1
ATOM 1632 N N . ARG B 1 40 ? 64.83418 16.31883 64.96161 1.000 42.75643 19 ARG B N 1
ATOM 1633 C CA . ARG B 1 40 ? 65.67412 15.62068 63.99373 1.000 41.17006 19 ARG B CA 1
ATOM 1634 C C . ARG B 1 40 ? 66.15857 16.57253 62.90699 1.000 38.98018 19 ARG B C 1
ATOM 1635 O O . ARG B 1 40 ? 67.30455 16.48000 62.45319 1.000 39.29733 19 ARG B O 1
ATOM 1643 N N . TRP B 1 41 ? 65.30604 17.51600 62.50119 1.000 34.86641 20 TRP B N 1
ATOM 1644 C CA . TRP B 1 41 ? 65.69915 18.50315 61.49829 1.000 35.30682 20 TRP B CA 1
ATOM 1645 C C . TRP B 1 41 ? 66.85749 19.35449 61.99417 1.000 37.22726 20 TRP B C 1
ATOM 1646 O O . TRP B 1 41 ? 67.79401 19.64866 61.24188 1.000 32.77070 20 TRP B O 1
ATOM 1657 N N . PHE B 1 42 ? 66.80864 19.73927 63.27099 1.000 34.61305 21 PHE B N 1
ATOM 1658 C CA . PHE B 1 42 ? 67.74818 20.69296 63.85038 1.000 34.51297 21 PHE B CA 1
ATOM 1659 C C . PHE B 1 42 ? 69.18609 20.18618 63.82021 1.000 36.09665 21 PHE B C 1
ATOM 1660 O O . PHE B 1 42 ? 70.12409 20.99184 63.78642 1.000 32.77293 21 PHE B O 1
ATOM 1668 N N . GLN B 1 43 ? 69.37808 18.86099 63.83448 1.000 35.82190 22 GLN B N 1
ATOM 1669 C CA . GLN B 1 43 ? 70.69168 18.29159 64.13110 1.000 41.05700 22 GLN B CA 1
ATOM 1670 C C . GLN B 1 43 ? 71.75951 18.69341 63.12119 1.000 41.84139 22 GLN B C 1
ATOM 1671 O O . GLN B 1 43 ? 72.92718 18.84898 63.49551 1.000 41.49260 22 GLN B O 1
ATOM 1677 N N . VAL B 1 44 ? 71.39391 18.86913 61.84790 1.000 39.79975 23 VAL B N 1
ATOM 1678 C CA . VAL B 1 44 ? 72.39931 19.18462 60.83676 1.000 39.14862 23 VAL B CA 1
ATOM 1679 C C . VAL B 1 44 ? 72.90707 20.61413 60.96938 1.000 39.17159 23 VAL B C 1
ATOM 1680 O O . VAL B 1 44 ? 73.94682 20.95388 60.39287 1.000 36.91472 23 VAL B O 1
ATOM 1684 N N . TYR B 1 45 ? 72.19021 21.47451 61.68832 1.000 38.94606 24 TYR B N 1
ATOM 1685 C CA . TYR B 1 45 ? 72.54511 22.88384 61.78342 1.000 35.50213 24 TYR B CA 1
ATOM 1686 C C . TYR B 1 45 ? 73.27628 23.23405 63.07375 1.000 35.34814 24 TYR B C 1
ATOM 1687 O O . TYR B 1 45 ? 73.58214 24.40968 63.29367 1.000 34.92456 24 TYR B O 1
ATOM 1696 N N . VAL B 1 46 ? 73.58141 22.24217 63.91529 1.000 36.36804 25 VAL B N 1
ATOM 1697 C CA . VAL B 1 46 ? 74.18749 22.50825 65.21917 1.000 38.57152 25 VAL B CA 1
ATOM 1698 C C . VAL B 1 46 ? 75.56689 23.13696 65.05974 1.000 41.65647 25 VAL B C 1
ATOM 1699 O O . VAL B 1 46 ? 75.92383 24.07667 65.78245 1.000 39.08961 25 VAL B O 1
ATOM 1703 N N . GLU B 1 47 ? 76.37188 22.61715 64.12889 1.000 43.13491 26 GLU B N 1
ATOM 1704 C CA . GLU B 1 47 ? 77.72918 23.12774 63.95220 1.000 43.87385 26 GLU B CA 1
ATOM 1705 C C . GLU B 1 47 ? 77.72673 24.56305 63.43399 1.000 35.80264 26 GLU B C 1
ATOM 1706 O O . GLU B 1 47 ? 78.54508 25.38537 63.86187 1.000 38.69493 26 GLU B O 1
ATOM 1709 N N . GLU B 1 48 ? 76.81454 24.88758 62.51860 1.000 31.85302 27 GLU B N 1
ATOM 1710 C CA . GLU B 1 48 ? 76.73831 26.25707 62.01756 1.000 34.14926 27 GLU B CA 1
ATOM 1711 C C . GLU B 1 48 ? 76.28685 27.22620 63.10643 1.000 33.60903 27 GLU B C 1
ATOM 1712 O O . GLU B 1 48 ? 76.83317 28.32891 63.23010 1.000 30.77837 27 GLU B O 1
ATOM 1718 N N . LEU B 1 49 ? 75.28692 26.83753 63.89972 1.000 31.08154 28 LEU B N 1
ATOM 1719 C CA . LEU B 1 49 ? 74.81648 27.70597 64.97417 1.000 33.62804 28 LEU B CA 1
ATOM 1720 C C . LEU B 1 49 ? 75.89550 27.91532 66.03098 1.000 30.79504 28 LEU B C 1
ATOM 1721 O O . LEU B 1 49 ? 76.00104 29.00004 66.61441 1.000 33.90070 28 LEU B O 1
ATOM 1726 N N . ASN B 1 50 ? 76.69996 26.88561 66.30015 1.000 28.58434 29 ASN B N 1
ATOM 1727 C CA . ASN B 1 50 ? 77.81504 27.05178 67.22785 1.000 35.18331 29 ASN B CA 1
ATOM 1728 C C . ASN B 1 50 ? 78.81890 28.06980 66.69952 1.000 32.88269 29 ASN B C 1
ATOM 1729 O O . ASN B 1 50 ? 79.30154 28.92333 67.45052 1.000 38.18733 29 ASN B O 1
ATOM 1734 N N . ALA B 1 51 ? 79.13107 28.00826 65.40353 1.000 33.36573 30 ALA B N 1
ATOM 1735 C CA . ALA B 1 51 ? 80.12121 28.91342 64.83475 1.000 34.28796 30 ALA B CA 1
ATOM 1736 C C . ALA B 1 51 ? 79.61021 30.34667 64.74110 1.000 36.81567 30 ALA B C 1
ATOM 1737 O O . ALA B 1 51 ? 80.42028 31.27892 64.73248 1.000 41.00389 30 ALA B O 1
ATOM 1739 N N . LEU B 1 52 ? 78.28888 30.54324 64.67594 1.000 31.31357 31 LEU B N 1
ATOM 1740 C CA . LEU B 1 52 ? 77.71353 31.88491 64.66998 1.000 30.09911 31 LEU B CA 1
ATOM 1741 C C . LEU B 1 52 ? 77.78932 32.55948 66.03264 1.000 31.47288 31 LEU B C 1
ATOM 1742 O O . LEU B 1 52 ? 77.69469 33.78963 66.10801 1.000 33.69000 31 LEU B O 1
ATOM 1747 N N . ASN B 1 53 ? 77.94744 31.78321 67.10098 1.000 33.15810 32 ASN B N 1
ATOM 1748 C CA . ASN B 1 53 ? 77.75398 32.27374 68.46398 1.000 30.44495 32 ASN B CA 1
ATOM 1749 C C . ASN B 1 53 ? 78.83576 33.28039 68.84037 1.000 34.75765 32 ASN B C 1
ATOM 1750 O O . ASN B 1 53 ? 79.97313 32.89885 69.13440 1.000 39.72572 32 ASN B O 1
ATOM 1755 N N . VAL B 1 54 ? 78.47479 34.56000 68.88653 1.000 32.27474 33 VAL B N 1
ATOM 1756 C CA . VAL B 1 54 ? 79.37241 35.58687 69.40390 1.000 36.76540 33 VAL B CA 1
ATOM 1757 C C . VAL B 1 54 ? 78.79572 36.33125 70.60284 1.000 37.24226 33 VAL B C 1
ATOM 1758 O O . VAL B 1 54 ? 79.57322 36.88362 71.39977 1.000 36.11664 33 VAL B O 1
ATOM 1762 N N . TYR B 1 55 ? 77.47848 36.36016 70.78706 1.000 38.48984 34 TYR B N 1
ATOM 1763 C CA . TYR B 1 55 ? 76.87757 37.13851 71.86796 1.000 33.15045 34 TYR B CA 1
ATOM 1764 C C . TYR B 1 55 ? 76.11744 36.22375 72.83482 1.000 34.91429 34 TYR B C 1
ATOM 1765 O O . TYR B 1 55 ? 75.41490 35.31579 72.39495 1.000 35.39133 34 TYR B O 1
ATOM 1774 N N . PRO B 1 56 ? 76.23920 36.46352 74.15520 1.000 34.59171 35 PRO B N 1
ATOM 1775 C CA . PRO B 1 56 ? 77.03788 37.50311 74.81565 1.000 36.24969 35 PRO B CA 1
ATOM 1776 C C . PRO B 1 56 ? 78.52440 37.17731 74.87595 1.000 43.14615 35 PRO B C 1
ATOM 1777 O O . PRO B 1 56 ? 79.33367 38.06999 75.12766 1.000 46.98121 35 PRO B O 1
ATOM 1781 N N . VAL B 1 57 ? 78.87819 35.91456 74.66069 1.000 39.87986 36 VAL B N 1
ATOM 1782 C CA . VAL B 1 57 ? 80.28270 35.51518 74.61328 1.000 43.31876 36 VAL B CA 1
ATOM 1783 C C . VAL B 1 57 ? 80.48372 34.57859 73.42824 1.000 45.94870 36 VAL B C 1
ATOM 1784 O O . VAL B 1 57 ? 79.59106 33.77842 73.11055 1.000 46.37233 36 VAL B O 1
ATOM 1788 N N . PRO B 1 58 ? 81.62006 34.65184 72.73654 1.000 45.11962 37 PRO B N 1
ATOM 1789 C CA . PRO B 1 58 ? 81.85096 33.76187 71.58089 1.000 45.10538 37 PRO B CA 1
ATOM 1790 C C . PRO B 1 58 ? 82.44630 32.42187 72.00204 1.000 46.56063 37 PRO B C 1
ATOM 1791 O O . PRO B 1 58 ? 83.62720 32.12409 71.78566 1.000 53.77342 37 PRO B O 1
ATOM 1795 N N . ASP B 1 59 ? 81.61057 31.57942 72.61207 1.000 43.81484 38 ASP B N 1
ATOM 1796 C CA . ASP B 1 59 ? 82.05157 30.29391 73.13771 1.000 41.97021 38 ASP B CA 1
ATOM 1797 C C . ASP B 1 59 ? 81.45851 29.11401 72.37214 1.000 43.29879 38 ASP B C 1
ATOM 1798 O O . ASP B 1 59 ? 81.50244 27.97974 72.85964 1.000 48.31580 38 ASP B O 1
ATOM 1803 N N . GLY B 1 60 ? 80.91037 29.36376 71.18287 1.000 41.86821 39 GLY B N 1
ATOM 1804 C CA . GLY B 1 60 ? 80.54472 28.32862 70.23121 1.000 40.36697 39 GLY B CA 1
ATOM 1805 C C . GLY B 1 60 ? 79.65301 27.20282 70.71556 1.000 40.46932 39 GLY B C 1
ATOM 1806 O O . GLY B 1 60 ? 79.94802 26.03084 70.46427 1.000 41.50710 39 GLY B O 1
ATOM 1807 N N . ASP B 1 61 ? 78.53604 27.52932 71.36748 1.000 38.06307 40 ASP B N 1
ATOM 1808 C CA . ASP B 1 61 ? 77.70452 26.48225 71.94636 1.000 38.42113 40 ASP B CA 1
ATOM 1809 C C . ASP B 1 61 ? 76.20820 26.69707 71.74120 1.000 38.54469 40 ASP B C 1
ATOM 1810 O O . ASP B 1 61 ? 75.41252 25.92667 72.29464 1.000 38.35256 40 ASP B O 1
ATOM 1815 N N . THR B 1 62 ? 75.79280 27.71545 70.98278 1.000 33.93503 41 THR B N 1
ATOM 1816 C CA . THR B 1 62 ? 74.36339 27.99205 70.86031 1.000 36.99269 41 THR B CA 1
ATOM 1817 C C . THR B 1 62 ? 73.62047 26.81512 70.23935 1.000 31.28776 41 THR B C 1
ATOM 1818 O O . THR B 1 62 ? 72.55442 26.41983 70.72598 1.000 30.43985 41 THR B O 1
ATOM 1822 N N . GLY B 1 63 ? 74.17584 26.23010 69.17718 1.000 31.63442 42 GLY B N 1
ATOM 1823 C CA . GLY B 1 63 ? 73.52233 25.08817 68.55647 1.000 34.00702 42 GLY B CA 1
ATOM 1824 C C . GLY B 1 63 ? 73.45684 23.88987 69.48089 1.000 36.06502 42 GLY B C 1
ATOM 1825 O O . GLY B 1 63 ? 72.41485 23.24342 69.61117 1.000 38.80952 42 GLY B O 1
ATOM 1826 N N . THR B 1 64 ? 74.57334 23.58209 70.14315 1.000 33.47127 43 THR B N 1
ATOM 1827 C CA . THR B 1 64 ? 74.59209 22.47774 71.09481 1.000 36.82290 43 THR B CA 1
ATOM 1828 C C . THR B 1 64 ? 73.60674 22.71362 72.23219 1.000 39.26392 43 THR B C 1
ATOM 1829 O O . THR B 1 64 ? 72.91035 21.78655 72.66485 1.000 40.35515 43 THR B O 1
ATOM 1833 N N . ASN B 1 65 ? 73.52148 23.95457 72.71895 1.000 37.05119 44 ASN B N 1
ATOM 1834 C CA . ASN B 1 65 ? 72.64489 24.24424 73.85157 1.000 35.01577 44 ASN B CA 1
ATOM 1835 C C . ASN B 1 65 ? 71.17529 24.11595 73.47093 1.000 35.37079 44 ASN B C 1
ATOM 1836 O O . ASN B 1 65 ? 70.36925 23.60147 74.25400 1.000 38.90089 44 ASN B O 1
ATOM 1849 N N . LEU B 1 67 ? 69.93908 22.32816 70.90632 1.000 36.76972 46 LEU B N 1
ATOM 1850 C CA . LEU B 1 67 ? 69.64615 20.92956 70.60125 1.000 42.19560 46 LEU B CA 1
ATOM 1851 C C . LEU B 1 67 ? 69.39946 20.12535 71.87251 1.000 45.22658 46 LEU B C 1
ATOM 1852 O O . LEU B 1 67 ? 68.45220 19.33184 71.94111 1.000 44.47013 46 LEU B O 1
ATOM 1857 N N . HIS B 1 68 ? 70.24232 20.31213 72.89192 1.000 44.51055 47 HIS B N 1
ATOM 1858 C CA . HIS B 1 68 ? 70.01636 19.61638 74.15575 1.000 48.09244 47 HIS B CA 1
ATOM 1859 C C . HIS B 1 68 ? 68.68707 20.01823 74.77783 1.000 42.71263 47 HIS B C 1
ATOM 1860 O O . HIS B 1 68 ? 68.02540 19.19295 75.41407 1.000 44.76868 47 HIS B O 1
ATOM 1867 N N . THR B 1 69 ? 68.27292 21.27172 74.58742 1.000 41.99217 48 THR B N 1
ATOM 1868 C CA . THR B 1 69 ? 66.96103 21.70415 75.05585 1.000 45.52853 48 THR B CA 1
ATOM 1869 C C . THR B 1 69 ? 65.84961 20.96226 74.32200 1.000 43.61374 48 THR B C 1
ATOM 1870 O O . THR B 1 69 ? 64.89695 20.47494 74.94412 1.000 42.93285 48 THR B O 1
ATOM 1874 N N . LEU B 1 70 ? 65.95960 20.86845 72.99081 1.000 40.20733 49 LEU B N 1
ATOM 1875 C CA . LEU B 1 70 ? 64.93330 20.20337 72.19186 1.000 37.72549 49 LEU B CA 1
ATOM 1876 C C . LEU B 1 70 ? 64.90088 18.70321 72.45413 1.000 40.55734 49 LEU B C 1
ATOM 1877 O O . LEU B 1 70 ? 63.82044 18.11704 72.59285 1.000 44.05085 49 LEU B O 1
ATOM 1882 N N . GLU B 1 71 ? 66.07149 18.06461 72.53735 1.000 42.65645 50 GLU B N 1
ATOM 1883 C CA . GLU B 1 71 ? 66.10532 16.61833 72.74393 1.000 48.17707 50 GLU B CA 1
ATOM 1884 C C . GLU B 1 71 ? 65.49412 16.22978 74.08324 1.000 48.89459 50 GLU B C 1
ATOM 1885 O O . GLU B 1 71 ? 64.84536 15.18238 74.19592 1.000 50.82178 50 GLU B O 1
ATOM 1891 N N . ALA B 1 72 ? 65.68716 17.05738 75.11296 1.000 49.61983 51 ALA B N 1
ATOM 1892 C CA . ALA B 1 72 ? 65.07952 16.75889 76.40511 1.000 50.62293 51 ALA B CA 1
ATOM 1893 C C . ALA B 1 72 ? 63.56449 16.89666 76.33918 1.000 49.65249 51 ALA B C 1
ATOM 1894 O O . ALA B 1 72 ? 62.83819 16.13170 76.98240 1.000 49.04542 51 ALA B O 1
ATOM 1896 N N . ALA B 1 73 ? 63.06838 17.86613 75.56634 1.000 49.63450 52 ALA B N 1
ATOM 1897 C CA . ALA B 1 73 ? 61.63243 17.94257 75.31965 1.000 49.92798 52 ALA B CA 1
ATOM 1898 C C . ALA B 1 73 ? 61.13740 16.69391 74.60284 1.000 52.04025 52 ALA B C 1
ATOM 1899 O O . ALA B 1 73 ? 60.04730 16.18837 74.89723 1.000 54.52130 52 ALA B O 1
ATOM 1901 N N . ARG B 1 74 ? 61.93574 16.17058 73.67048 1.000 48.68812 53 ARG B N 1
ATOM 1902 C CA . ARG B 1 74 ? 61.53132 14.97168 72.94508 1.000 50.85126 53 ARG B CA 1
ATOM 1903 C C . ARG B 1 74 ? 61.48944 13.75612 73.86252 1.000 56.17798 53 ARG B C 1
ATOM 1904 O O . ARG B 1 74 ? 60.53797 12.96719 73.81010 1.000 58.86339 53 ARG B O 1
ATOM 1912 N N . ARG B 1 75 ? 62.50628 13.59233 74.71513 1.000 56.75077 54 ARG B N 1
ATOM 1913 C CA . ARG B 1 75 ? 62.50758 12.47765 75.65947 1.000 58.67144 54 ARG B CA 1
ATOM 1914 C C . ARG B 1 75 ? 61.27685 12.51964 76.55132 1.000 57.41735 54 ARG B C 1
ATOM 1915 O O . ARG B 1 75 ? 60.71165 11.47548 76.89716 1.000 60.54097 54 ARG B O 1
ATOM 1919 N N . GLU B 1 76 ? 60.84283 13.72230 76.92588 1.000 54.28731 55 GLU B N 1
ATOM 1920 C CA . GLU B 1 76 ? 59.65855 13.85244 77.76433 1.000 56.50627 55 GLU B CA 1
ATOM 1921 C C . GLU B 1 76 ? 58.39643 13.49603 76.99030 1.000 56.77458 55 GLU B C 1
ATOM 1922 O O . GLU B 1 76 ? 57.47552 12.88222 77.54108 1.000 57.69780 55 GLU B O 1
ATOM 1928 N N . LEU B 1 77 ? 58.33146 13.87919 75.71430 1.000 53.34027 56 LEU B N 1
ATOM 1929 C CA . LEU B 1 77 ? 57.19864 13.48340 74.88441 1.000 55.85478 56 LEU B CA 1
ATOM 1930 C C . LEU B 1 77 ? 57.15371 11.97207 74.69854 1.000 61.47175 56 LEU B C 1
ATOM 1931 O O . LEU B 1 77 ? 56.07089 11.37574 74.65560 1.000 66.36299 56 LEU B O 1
ATOM 1936 N N . ASP B 1 78 ? 58.32180 11.33506 74.57619 1.000 61.64473 57 ASP B N 1
ATOM 1937 C CA . ASP B 1 78 ? 58.35723 9.88390 74.42727 1.000 69.58719 57 ASP B CA 1
ATOM 1938 C C . ASP B 1 78 ? 57.85819 9.17248 75.67877 1.000 73.68014 57 ASP B C 1
ATOM 1939 O O . ASP B 1 78 ? 57.28798 8.08023 75.58086 1.000 79.26597 57 ASP B O 1
ATOM 1944 N N . LEU B 1 79 ? 58.05608 9.76913 76.85583 1.000 71.69067 58 LEU B N 1
ATOM 1945 C CA . LEU B 1 79 ? 57.59014 9.16235 78.09578 1.000 74.77152 58 LEU B CA 1
ATOM 1946 C C . LEU B 1 79 ? 56.12669 9.46351 78.38403 1.000 73.14405 58 LEU B C 1
ATOM 1947 O O . LEU B 1 79 ? 55.50984 8.75745 79.18946 1.000 72.12554 58 LEU B O 1
ATOM 1952 N N . ALA B 1 80 ? 55.56601 10.49348 77.76170 1.000 69.03285 59 ALA B N 1
ATOM 1953 C CA . ALA B 1 80 ? 54.22409 10.95058 78.08261 1.000 71.12474 59 ALA B CA 1
ATOM 1954 C C . ALA B 1 80 ? 53.17694 10.25151 77.22075 1.000 74.01153 59 ALA B C 1
ATOM 1955 O O . ALA B 1 80 ? 53.46552 9.72827 76.14259 1.000 75.97943 59 ALA B O 1
ATOM 1957 N N . ASP B 1 81 ? 51.94646 10.23864 77.72742 1.000 76.77788 60 ASP B N 1
ATOM 1958 C CA . ASP B 1 81 ? 50.78140 9.82160 76.95191 1.000 76.76306 60 ASP B CA 1
ATOM 1959 C C . ASP B 1 81 ? 50.41083 10.97477 76.02844 1.000 73.25803 60 ASP B C 1
ATOM 1960 O O . ASP B 1 81 ? 49.69847 11.90050 76.42258 1.000 73.16727 60 ASP B O 1
ATOM 1965 N N . THR B 1 82 ? 50.89432 10.92341 74.78919 1.000 72.03289 61 THR B N 1
ATOM 1966 C CA . THR B 1 82 ? 50.71298 12.01255 73.84059 1.000 70.67021 61 THR B CA 1
ATOM 1967 C C . THR B 1 82 ? 49.38126 11.94143 73.09973 1.000 69.86748 61 THR B C 1
ATOM 1968 O O . THR B 1 82 ? 49.24612 12.54241 72.02676 1.000 69.15463 61 THR B O 1
ATOM 1972 N N . SER B 1 83 ? 48.39755 11.23299 73.65119 1.000 70.30857 62 SER B N 1
ATOM 1973 C CA . SER B 1 83 ? 47.05013 11.22388 73.10252 1.000 68.95881 62 SER B CA 1
ATOM 1974 C C . SER B 1 83 ? 46.17726 12.33540 73.66819 1.000 68.60788 62 SER B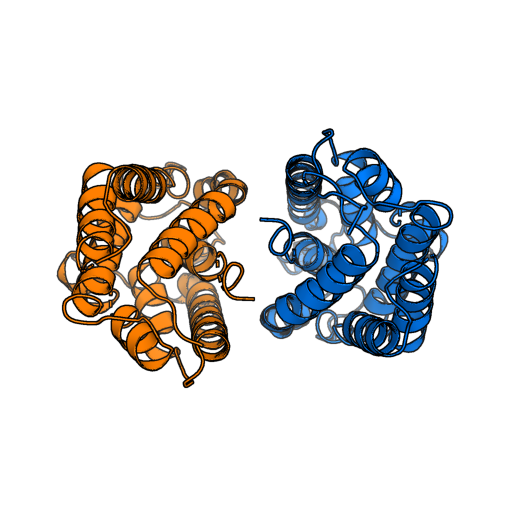 C 1
ATOM 1975 O O . SER B 1 83 ? 45.08553 12.57522 73.14108 1.000 69.31130 62 SER B O 1
ATOM 1978 N N . ARG B 1 84 ? 46.62830 13.01315 74.72045 1.000 65.69629 63 ARG B N 1
ATOM 1979 C CA . ARG B 1 84 ? 45.92199 14.14335 75.30383 1.000 66.23760 63 ARG B CA 1
ATOM 1980 C C . ARG B 1 84 ? 46.78401 15.38660 75.15264 1.000 67.07135 63 ARG B C 1
ATOM 1981 O O . ARG B 1 84 ? 48.00376 15.33080 75.33711 1.000 67.39475 63 ARG B O 1
ATOM 1991 N N . ASP B 1 86 ? 46.92963 18.25165 76.91945 1.000 67.09272 65 ASP B N 1
ATOM 1992 C CA . ASP B 1 86 ? 47.52575 18.80542 78.13355 1.000 67.52594 65 ASP B CA 1
ATOM 1993 C C . ASP B 1 86 ? 48.78461 18.05124 78.54083 1.000 61.41220 65 ASP B C 1
ATOM 1994 O O . ASP B 1 86 ? 49.68911 18.63624 79.14621 1.000 60.21956 65 ASP B O 1
ATOM 1999 N N . GLN B 1 87 ? 48.86425 16.76004 78.21621 1.000 62.23882 66 GLN B N 1
ATOM 2000 C CA . GLN B 1 87 ? 50.07735 15.99855 78.49322 1.000 66.50142 66 GLN B CA 1
ATOM 2001 C C . GLN B 1 87 ? 51.19919 16.38158 77.53343 1.000 65.71714 66 GLN B C 1
ATOM 2002 O O . GLN B 1 87 ? 52.37377 16.41372 77.91893 1.000 66.59915 66 GLN B O 1
ATOM 2008 N N . VAL B 1 88 ? 50.85955 16.66630 76.27624 1.000 56.84665 67 VAL B N 1
ATOM 2009 C CA . VAL B 1 88 ? 51.87576 17.09902 75.32159 1.000 60.29482 67 VAL B CA 1
ATOM 2010 C C . VAL B 1 88 ? 52.40088 18.47948 75.69369 1.000 58.12356 67 VAL B C 1
ATOM 2011 O O . VAL B 1 88 ? 53.61021 18.73074 75.64086 1.000 55.97235 67 VAL B O 1
ATOM 2015 N N . ALA B 1 89 ? 51.50550 19.39089 76.08825 1.000 59.69414 68 ALA B N 1
ATOM 2016 C CA . ALA B 1 89 ? 51.93677 20.72377 76.50060 1.000 61.86196 68 ALA B CA 1
ATOM 2017 C C . ALA B 1 89 ? 52.79567 20.65302 77.75578 1.000 62.17509 68 ALA B C 1
ATOM 2018 O O . ALA B 1 89 ? 53.79893 21.36632 77.87582 1.000 58.78923 68 ALA B O 1
ATOM 2020 N N . ARG B 1 90 ? 52.41647 19.78990 78.69852 1.000 63.42371 69 ARG B N 1
ATOM 2021 C CA . ARG B 1 90 ? 53.21801 19.58117 79.89915 1.000 62.71209 69 ARG B CA 1
ATOM 2022 C C . ARG B 1 90 ? 54.60978 19.07020 79.55422 1.000 60.71149 69 ARG B C 1
ATOM 2023 O O . ARG B 1 90 ? 55.61654 19.59074 80.04950 1.000 52.47701 69 ARG B O 1
ATOM 2031 N N . ALA B 1 91 ? 54.68550 18.05882 78.68835 1.000 53.39589 70 ALA B N 1
ATOM 2032 C CA . ALA B 1 91 ? 55.97560 17.47108 78.34848 1.000 60.67907 70 ALA B CA 1
ATOM 2033 C C . ALA B 1 91 ? 56.86755 18.46656 77.61792 1.000 57.78915 70 ALA B C 1
ATOM 2034 O O . ALA B 1 91 ? 58.09207 18.45685 77.79385 1.000 55.99939 70 ALA B O 1
ATOM 2036 N N . LEU B 1 92 ? 56.27524 19.32655 76.78748 1.000 57.34437 71 LEU B N 1
ATOM 2037 C CA . LEU B 1 92 ? 57.06570 20.30806 76.05161 1.000 53.32805 71 LEU B CA 1
ATOM 2038 C C . LEU B 1 92 ? 57.72340 21.30696 76.99780 1.000 51.22907 71 LEU B C 1
ATOM 2039 O O . LEU B 1 92 ? 58.92255 21.58700 76.88871 1.000 48.66189 71 LEU B O 1
ATOM 2044 N N . ALA B 1 93 ? 56.95599 21.84120 77.94896 1.000 53.18455 72 ALA B N 1
ATOM 2045 C CA . ALA B 1 93 ? 57.50811 22.81746 78.88542 1.000 52.83227 72 ALA B CA 1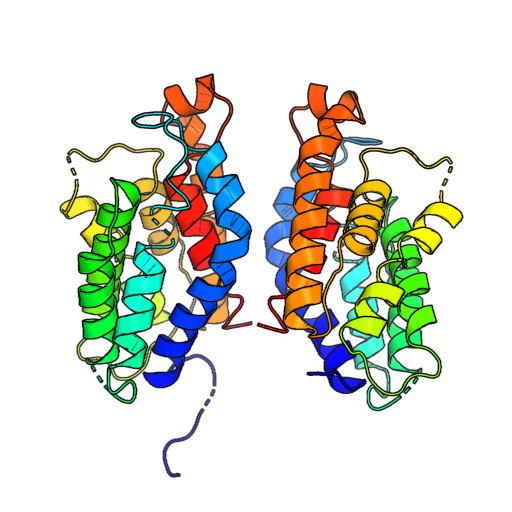
ATOM 2046 C C . ALA B 1 93 ? 58.46757 22.15918 79.86883 1.000 52.34996 72 ALA B C 1
ATOM 2047 O O . ALA B 1 93 ? 59.59207 22.63347 80.06875 1.000 54.52846 72 ALA B O 1
ATOM 2049 N N . TYR B 1 94 ? 58.03933 21.05983 80.48971 1.000 53.87825 73 TYR B N 1
ATOM 2050 C CA . TYR B 1 94 ? 58.84818 20.42184 81.52438 1.000 54.25074 73 TYR B CA 1
ATOM 2051 C C . TYR B 1 94 ? 60.13622 19.84577 80.94794 1.000 52.16826 73 TYR B C 1
ATOM 2052 O O . TYR B 1 94 ? 61.20743 19.97534 81.55400 1.000 48.53918 73 TYR B O 1
ATOM 2061 N N . GLY B 1 95 ? 60.05391 19.21934 79.77321 1.000 49.59390 74 GLY B N 1
ATOM 2062 C CA . GLY B 1 95 ? 61.24165 18.63872 79.16798 1.000 49.52642 74 GLY B CA 1
ATOM 2063 C C . GLY B 1 95 ? 62.24702 19.67894 78.70964 1.000 51.16380 74 GLY B C 1
ATOM 2064 O O . GLY B 1 95 ? 63.45613 19.50844 78.88998 1.000 52.97428 74 GLY B O 1
ATOM 2065 N N . SER B 1 96 ? 61.76977 20.75540 78.08202 1.000 50.09478 75 SER B N 1
ATOM 2066 C CA . SER B 1 96 ? 62.68795 21.78850 77.62051 1.000 47.19764 75 SER B CA 1
ATOM 2067 C C . SER B 1 96 ? 63.35085 22.51598 78.78607 1.000 44.47084 75 SER B C 1
ATOM 2068 O O . SER B 1 96 ? 64.50006 22.95521 78.66378 1.000 42.67050 75 SER B O 1
ATOM 2071 N N . LEU B 1 97 ? 62.65667 22.65297 79.91737 1.000 44.85527 76 LEU B N 1
ATOM 2072 C CA . LEU B 1 97 ? 63.26517 23.30711 81.07449 1.000 48.39789 76 LEU B CA 1
ATOM 2073 C C . LEU B 1 97 ? 64.41724 22.47604 81.63221 1.000 51.73107 76 LEU B C 1
ATOM 2074 O O . LEU B 1 97 ? 65.50310 23.00456 81.89659 1.000 53.90253 76 LEU B O 1
ATOM 2079 N N . LEU B 1 98 ? 64.19879 21.16891 81.81116 1.000 51.14386 77 LEU B N 1
ATOM 2080 C CA . LEU B 1 98 ? 65.23519 20.30437 82.37107 1.000 48.65353 77 LEU B CA 1
ATOM 2081 C C . LEU B 1 98 ? 66.48295 20.28112 81.49470 1.000 52.81055 77 LEU B C 1
ATOM 2082 O O . LEU B 1 98 ? 67.60925 20.30915 82.00463 1.000 58.82793 77 LEU B O 1
ATOM 2087 N N . GLY B 1 99 ? 66.30565 20.22154 80.17395 1.000 45.82096 78 GLY B N 1
ATOM 2088 C CA . GLY B 1 99 ? 67.43811 20.12906 79.27010 1.000 46.22391 78 GLY B CA 1
ATOM 2089 C C . GLY B 1 99 ? 68.08236 21.44195 78.89363 1.000 44.20116 78 GLY B C 1
ATOM 2090 O O . GLY B 1 99 ? 69.13429 21.43025 78.24860 1.000 49.59329 78 GLY B O 1
ATOM 2091 N N . ALA B 1 100 ? 67.47954 22.56342 79.28446 1.000 46.87909 79 ALA B N 1
ATOM 2092 C CA . ALA B 1 100 ? 67.99118 23.87937 78.92060 1.000 48.21230 79 ALA B CA 1
ATOM 2093 C C . ALA B 1 100 ? 69.44554 24.05687 79.33883 1.000 46.87694 79 ALA B C 1
ATOM 2094 O O . ALA B 1 100 ? 69.81968 23.77017 80.47975 1.000 51.15924 79 ALA B O 1
ATOM 2096 N N . ARG B 1 101 ? 70.26411 24.53164 78.40324 1.000 46.12185 80 ARG B N 1
ATOM 2097 C CA . ARG B 1 101 ? 71.65067 24.89270 78.66042 1.000 49.12983 80 ARG B CA 1
ATOM 2098 C C . ARG B 1 101 ? 71.92886 26.27157 78.08198 1.000 45.34514 80 ARG B C 1
ATOM 2099 O O . ARG B 1 101 ? 71.47082 26.59805 76.98159 1.000 45.78132 80 ARG B O 1
ATOM 2107 N N . GLY B 1 102 ? 72.68101 27.07636 78.82505 1.000 38.31969 81 GLY B N 1
ATOM 2108 C CA . GLY B 1 102 ? 73.07853 28.38780 78.35146 1.000 37.34006 81 GLY B CA 1
ATOM 2109 C C . GLY B 1 102 ? 71.91013 29.35162 78.22183 1.000 35.91389 81 GLY B C 1
ATOM 2110 O O . GLY B 1 102 ? 70.75590 29.04314 78.51725 1.000 38.00069 81 GLY B O 1
ATOM 2111 N N . ASN B 1 103 ? 72.24234 30.56283 77.77247 1.000 34.62488 82 ASN B N 1
ATOM 2112 C CA . ASN B 1 103 ? 71.22380 31.59108 77.58975 1.000 36.01552 82 ASN B CA 1
ATOM 2113 C C . ASN B 1 103 ? 70.17400 31.15860 76.57216 1.000 36.15060 82 ASN B C 1
ATOM 2114 O O . ASN B 1 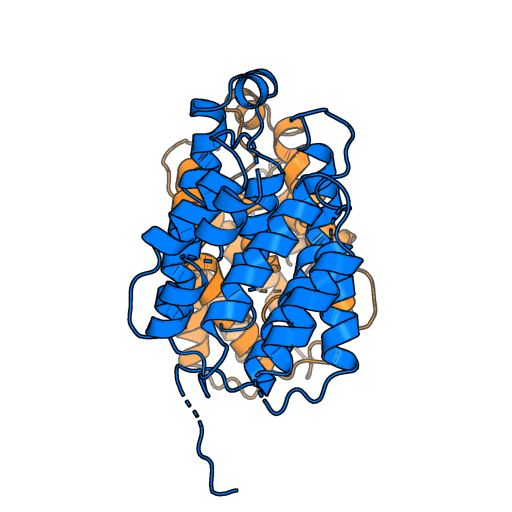103 ? 68.96974 31.30546 76.80886 1.000 36.73053 82 ASN B O 1
ATOM 2119 N N . SER B 1 104 ? 70.60855 30.60786 75.43342 1.000 35.16187 83 SER B N 1
ATOM 2120 C CA . SER B 1 104 ? 69.64701 30.25549 74.39194 1.000 34.54205 83 SER B CA 1
ATOM 2121 C C . SER B 1 104 ? 68.72692 29.12921 74.84671 1.000 37.30225 83 SER B C 1
ATOM 2122 O O . SER B 1 104 ? 67.52351 29.15153 74.56273 1.000 37.18707 83 SER B O 1
ATOM 2125 N N . GLY B 1 105 ? 69.26647 28.15158 75.57625 1.000 38.96279 84 GLY B N 1
ATOM 2126 C CA . GLY B 1 105 ? 68.44336 27.04479 76.03645 1.000 38.65112 84 GLY B CA 1
ATOM 2127 C C . GLY B 1 105 ? 67.40878 27.46405 77.06273 1.000 40.17819 84 GLY B C 1
ATOM 2128 O O . GLY B 1 105 ? 66.26500 27.00328 77.02944 1.000 40.58165 84 GLY B O 1
ATOM 2129 N N . VAL B 1 106 ? 67.79686 28.32744 77.99980 1.000 38.51568 85 VAL B N 1
ATOM 2130 C CA . VAL B 1 106 ? 66.84682 28.80039 79.00144 1.000 40.06126 85 VAL B CA 1
ATOM 2131 C C . VAL B 1 106 ? 65.73422 29.59839 78.33506 1.000 36.48455 85 VAL B C 1
ATOM 2132 O O . VAL B 1 106 ? 64.54587 29.38203 78.60207 1.000 39.84123 85 VAL B O 1
ATOM 2136 N N . ILE B 1 107 ? 66.10352 30.51379 77.43391 1.000 32.35143 86 ILE B N 1
ATOM 2137 C CA . ILE B 1 107 ? 65.10569 31.34480 76.76632 1.000 38.89658 86 ILE B CA 1
ATOM 2138 C C . ILE B 1 107 ? 64.18427 30.49118 75.90442 1.000 37.92867 86 ILE B C 1
ATOM 2139 O O . ILE B 1 107 ? 62.96139 30.67338 75.91439 1.000 40.11308 86 ILE B O 1
ATOM 2144 N N . LEU B 1 108 ? 64.75200 29.54835 75.14461 1.000 34.03042 87 LEU B N 1
ATOM 2145 C CA . LEU B 1 108 ? 63.92167 28.66217 74.33365 1.000 36.04027 87 LEU B CA 1
ATOM 2146 C C . LEU B 1 108 ? 62.92915 27.89814 75.19930 1.000 38.35686 87 LEU B C 1
ATOM 2147 O O . LEU B 1 108 ? 61.75774 27.75319 74.83042 1.000 39.13516 87 LEU B O 1
ATOM 2152 N N . SER B 1 109 ? 63.37900 27.40118 76.35574 1.000 37.27961 88 SER B N 1
ATOM 2153 C CA . SER B 1 109 ? 62.47479 26.67701 77.24129 1.000 36.60138 88 SER B CA 1
ATOM 2154 C C . SER B 1 109 ? 61.34149 27.57371 77.71714 1.000 41.28046 88 SER B C 1
ATOM 2155 O O . SER B 1 109 ? 60.20311 27.11824 77.86680 1.000 43.62232 88 SER B O 1
ATOM 2158 N N . GLN B 1 110 ? 61.62568 28.85862 77.94273 1.000 43.29011 89 GLN B N 1
ATOM 2159 C CA . GLN B 1 110 ? 60.57424 29.77150 78.37700 1.000 43.80936 89 GLN B CA 1
ATOM 2160 C C . GLN B 1 110 ? 59.65124 30.15968 77.22949 1.000 44.05456 89 GLN B C 1
ATOM 2161 O O . GLN B 1 110 ? 58.45356 30.37705 77.44607 1.000 45.04642 89 GLN B O 1
ATOM 2167 N N . ILE B 1 111 ? 60.17980 30.23859 76.01019 1.000 38.80437 90 ILE B N 1
ATOM 2168 C CA . ILE B 1 111 ? 59.32205 30.42826 74.84355 1.000 40.53827 90 ILE B CA 1
ATOM 2169 C C . ILE B 1 111 ? 58.39369 29.23279 74.67725 1.000 39.63453 90 ILE B C 1
ATOM 2170 O O . ILE B 1 111 ? 57.18223 29.38470 74.48146 1.000 41.02229 90 ILE B O 1
ATOM 2175 N N . LEU B 1 112 ? 58.94584 28.02236 74.78411 1.000 41.29113 91 LEU B N 1
ATOM 2176 C CA . LEU B 1 112 ? 58.12815 26.82387 74.63791 1.000 42.46314 91 LEU B CA 1
ATOM 2177 C C . LEU B 1 112 ? 57.08476 26.71901 75.74011 1.000 46.20635 91 LEU B C 1
ATOM 2178 O O . LEU B 1 112 ? 56.00057 26.16787 75.51573 1.000 47.45806 91 LEU B O 1
ATOM 2183 N N . ARG B 1 113 ? 57.38243 27.25576 76.92689 1.000 48.64356 92 ARG B N 1
ATOM 2184 C CA . ARG B 1 113 ? 56.39953 27.26215 78.00472 1.000 51.45810 92 ARG B CA 1
ATOM 2185 C C . ARG B 1 113 ? 55.20284 28.13467 77.65187 1.000 50.24577 92 ARG B C 1
ATOM 2186 O O . ARG B 1 113 ? 54.05447 27.75534 77.90638 1.000 45.57380 92 ARG B O 1
ATOM 2187 N N . GLY B 1 114 ? 55.44948 29.31164 77.07580 1.000 46.49462 93 GLY B N 1
ATOM 2188 C CA . GLY B 1 114 ? 54.34458 30.13173 76.60990 1.000 46.79493 93 GLY B CA 1
ATOM 2189 C C . GLY B 1 114 ? 53.59342 29.47705 75.46708 1.000 48.13242 93 GLY B C 1
ATOM 2190 O O . GLY B 1 114 ? 52.36272 29.54500 75.40058 1.000 49.60131 93 GLY B O 1
ATOM 2191 N N . PHE B 1 115 ? 54.32341 28.83015 74.55414 1.000 45.80704 94 PHE B N 1
ATOM 2192 C CA . PHE B 1 115 ? 53.68126 28.03860 73.50915 1.000 45.00022 94 PHE B CA 1
ATOM 2193 C C . PHE B 1 115 ? 52.80530 26.94975 74.11906 1.000 43.98520 94 PHE B C 1
ATOM 2194 O O . PHE B 1 115 ? 51.63365 26.79937 73.75480 1.000 45.63413 94 PHE B O 1
ATOM 2202 N N . ALA B 1 116 ? 53.35788 26.18889 75.06735 1.000 47.62807 95 ALA B N 1
ATOM 2203 C CA . ALA B 1 116 ? 52.60036 25.11253 75.70120 1.000 53.02017 95 ALA B CA 1
ATOM 2204 C C . ALA B 1 116 ? 51.38660 25.63375 76.46060 1.000 56.56142 95 ALA B C 1
ATOM 2205 O O . ALA B 1 116 ? 50.35112 24.95931 76.50921 1.000 59.40000 95 ALA B O 1
ATOM 2207 N N . GLU B 1 117 ? 51.49277 26.81997 77.06434 1.000 56.87261 96 GLU B N 1
ATOM 2208 C CA . GLU B 1 117 ? 50.36441 27.37590 77.80610 1.000 61.04939 96 GLU B CA 1
ATOM 2209 C C . GLU B 1 117 ? 49.17452 27.65169 76.89727 1.000 63.08172 96 GLU B C 1
ATOM 2210 O O . GLU B 1 117 ? 48.02182 27.54760 77.33453 1.000 64.81303 96 GLU B O 1
ATOM 2212 N N . ALA B 1 118 ? 49.43179 28.00584 75.63571 1.000 59.66330 97 ALA B N 1
ATOM 2213 C CA . ALA B 1 118 ? 48.34583 28.26739 74.69650 1.000 60.74213 97 ALA B CA 1
ATOM 2214 C C . ALA B 1 118 ? 47.58965 26.99754 74.32730 1.000 63.19857 97 ALA B C 1
ATOM 2215 O O . ALA B 1 118 ? 46.40125 27.06352 73.99312 1.000 65.97438 97 ALA B O 1
ATOM 2217 N N . LEU B 1 119 ? 48.25471 25.84191 74.36105 1.000 62.79609 98 LEU B N 1
ATOM 2218 C CA . LEU B 1 119 ? 47.58940 24.58574 74.03300 1.000 63.89701 98 LEU B CA 1
ATOM 2219 C C . LEU B 1 119 ? 46.68890 24.07517 75.15082 1.000 70.02852 98 LEU B C 1
ATOM 2220 O O . LEU B 1 119 ? 45.80126 23.25836 74.88104 1.000 74.50765 98 LEU B O 1
ATOM 2225 N N . LYS B 1 120 ? 46.90025 24.52081 76.38918 1.000 68.39368 99 LYS B N 1
ATOM 2226 C CA . LYS B 1 120 ? 46.12040 24.01374 77.51243 1.000 72.20588 99 LYS B CA 1
ATOM 2227 C C . LYS B 1 120 ? 44.63802 24.29432 77.30183 1.000 71.06932 99 LYS B C 1
ATOM 2228 O O . LYS B 1 120 ? 44.24524 25.41309 76.95797 1.000 73.33051 99 LYS B O 1
ATOM 2229 N N . GLY B 1 121 ? 43.81492 23.26746 77.51392 1.000 68.88577 100 GLY B N 1
ATOM 2230 C CA . GLY B 1 121 ? 42.38318 23.37560 77.34016 1.000 71.87329 100 GLY B CA 1
ATOM 2231 C C . GLY B 1 121 ? 41.88128 23.17501 75.92839 1.000 74.83801 100 GLY B C 1
ATOM 2232 O O . GLY B 1 121 ? 40.66300 23.07799 75.73081 1.000 81.82244 100 GLY B O 1
ATOM 2233 N N . LYS B 1 122 ? 42.76605 23.10450 74.94184 1.000 71.29992 101 LYS B N 1
ATOM 2234 C CA . LYS B 1 122 ? 42.37672 22.93694 73.55092 1.000 67.64313 101 LYS B CA 1
ATOM 2235 C C . LYS B 1 122 ? 42.58228 21.49176 73.11081 1.000 68.82677 101 LYS B C 1
ATOM 2236 O O . LYS B 1 122 ? 43.41344 20.76666 73.66294 1.000 66.89099 101 LYS B O 1
ATOM 2240 N N . ARG B 1 123 ? 41.80299 21.07397 72.11169 1.000 70.08111 102 ARG B N 1
ATOM 2241 C CA . ARG B 1 123 ? 41.86212 19.70534 71.61581 1.000 70.01035 102 ARG B CA 1
ATOM 2242 C C . ARG B 1 123 ? 42.67586 19.55585 70.33832 1.000 69.77481 102 ARG B C 1
ATOM 2243 O O . ARG B 1 123 ? 43.14222 18.44863 70.04818 1.000 70.11942 102 ARG B O 1
ATOM 2245 N N . ALA B 1 124 ? 42.86824 20.63094 69.57856 1.000 67.74929 103 ALA B N 1
ATOM 2246 C CA . ALA B 1 124 ? 43.62530 20.55103 68.34042 1.000 70.79115 103 ALA B CA 1
ATOM 2247 C C . ALA B 1 124 ? 44.33556 21.87204 68.09198 1.000 67.17767 103 ALA B C 1
ATOM 2248 O O . ALA B 1 124 ? 43.90379 22.92692 68.56504 1.000 69.38405 103 ALA B O 1
ATOM 2250 N N . LEU B 1 125 ? 45.43609 21.79787 67.34932 1.000 59.23717 104 LEU B N 1
ATOM 2251 C CA . LEU B 1 125 ? 46.22596 22.96670 66.98294 1.000 58.82332 104 LEU B CA 1
ATOM 2252 C C . LEU B 1 125 ? 45.95039 23.30484 65.52216 1.000 62.79942 104 LEU B C 1
ATOM 2253 O O . LEU B 1 125 ? 46.41931 22.60682 64.61599 1.000 61.50214 104 LEU B O 1
ATOM 2258 N N . ASP B 1 126 ? 45.18171 24.36523 65.29540 1.000 64.74811 105 ASP B N 1
ATOM 2259 C CA . ASP B 1 126 ? 44.93619 24.87021 63.95576 1.000 61.72894 105 ASP B CA 1
ATOM 2260 C C . ASP B 1 126 ? 45.75138 26.14245 63.74021 1.000 61.07603 105 ASP B C 1
ATOM 2261 O O . ASP B 1 126 ? 46.50325 26.58226 64.61280 1.000 63.88088 105 ASP B O 1
ATOM 2266 N N . GLY B 1 127 ? 45.59147 26.74308 62.55933 1.000 57.91266 106 GLY B N 1
ATOM 2267 C CA . GLY B 1 127 ? 46.34732 27.94504 62.24148 1.000 53.75240 106 GLY B CA 1
ATOM 2268 C C . GLY B 1 127 ? 46.09622 29.07822 63.21761 1.000 56.54396 106 GLY B C 1
ATOM 2269 O O . GLY B 1 127 ? 47.00943 29.83780 63.55123 1.000 55.61723 106 GLY B O 1
ATOM 2270 N N . SER B 1 128 ? 44.85472 29.20873 63.68936 1.000 56.74325 107 SER B N 1
ATOM 2271 C CA . SER B 1 128 ? 44.52311 30.29554 64.60295 1.000 58.76339 107 SER B CA 1
ATOM 2272 C C . SER B 1 128 ? 45.20893 30.11546 65.95313 1.000 60.85762 107 SER B C 1
ATOM 2273 O O . SER B 1 128 ? 45.66258 31.09319 66.56041 1.000 60.79104 107 SER B O 1
ATOM 2276 N N . LEU B 1 129 ? 45.28251 28.87796 66.44818 1.000 59.65822 108 LEU B N 1
ATOM 2277 C CA . LEU B 1 129 ? 45.95309 28.63819 67.72096 1.000 59.28051 108 LEU B CA 1
ATOM 2278 C C . LEU B 1 129 ? 47.46994 28.67419 67.58235 1.000 55.08061 108 LEU B C 1
ATOM 2279 O O . LEU B 1 129 ? 48.16010 29.08769 68.52202 1.000 51.47663 108 LEU B O 1
ATOM 2284 N N . LEU B 1 130 ? 48.00359 28.25309 66.42967 1.000 47.97854 109 LEU B N 1
ATOM 2285 C CA . LEU B 1 130 ? 49.44446 28.34475 66.20652 1.000 49.45279 109 LEU B CA 1
ATOM 2286 C C . LEU B 1 130 ? 49.91466 29.79144 66.24613 1.000 51.77085 109 LEU B C 1
ATOM 2287 O O . LEU B 1 130 ? 50.97688 30.09210 66.80450 1.000 51.05033 109 LEU B O 1
ATOM 2292 N N . ARG B 1 131 ? 49.14407 30.70048 65.64397 1.000 49.68052 110 ARG B N 1
ATOM 2293 C CA . ARG B 1 131 ? 49.46306 32.11971 65.74996 1.000 51.71763 110 ARG B CA 1
ATOM 2294 C C . ARG B 1 131 ? 49.43652 32.57532 67.20401 1.000 53.32535 110 ARG B C 1
ATOM 2295 O O . ARG B 1 131 ? 50.32974 33.30381 67.65158 1.000 52.36604 110 ARG B O 1
ATOM 2303 N N . ARG B 1 132 ? 48.42121 32.14766 67.95867 1.000 54.31566 111 ARG B N 1
ATOM 2304 C CA . ARG B 1 132 ? 48.35039 32.49729 69.37375 1.000 55.53532 111 ARG B CA 1
ATOM 2305 C C . ARG B 1 132 ? 49.53306 31.92717 70.14441 1.000 51.64341 111 ARG B C 1
ATOM 2306 O O . ARG B 1 132 ? 50.15179 32.62700 70.95576 1.000 46.51837 111 ARG B O 1
ATOM 2314 N N . ALA B 1 133 ? 49.88058 30.66610 69.87953 1.000 50.63004 112 ALA B N 1
ATOM 2315 C CA . ALA B 1 133 ? 50.95459 30.01817 70.62298 1.000 47.51416 112 ALA B CA 1
ATOM 2316 C C . ALA B 1 133 ? 52.30087 30.67416 70.34662 1.000 45.74199 112 ALA B C 1
ATOM 2317 O O . ALA B 1 133 ? 53.10527 30.85937 71.26802 1.000 45.04067 112 ALA B O 1
ATOM 2319 N N . LEU B 1 134 ? 52.56456 31.03390 69.08791 1.000 44.39470 113 LEU B N 1
ATOM 2320 C CA . LEU B 1 134 ? 53.82494 31.69455 68.76033 1.000 44.77622 113 LEU B CA 1
ATOM 2321 C C . LEU B 1 134 ? 53.93295 33.04974 69.44859 1.000 44.77867 113 LEU B C 1
ATOM 2322 O O . LEU B 1 134 ? 55.00971 33.42874 69.92296 1.000 41.51947 113 LEU B O 1
ATOM 2327 N N . ARG B 1 135 ? 52.82389 33.78978 69.52363 1.000 46.70014 114 ARG B N 1
ATOM 2328 C CA . ARG B 1 135 ? 52.85313 35.09862 70.16900 1.000 45.95254 114 ARG B CA 1
ATOM 2329 C C . ARG B 1 135 ? 53.00403 34.96631 71.67829 1.000 46.31131 114 ARG B C 1
ATOM 2330 O O . ARG B 1 135 ? 53.79710 35.68819 72.29405 1.000 45.18280 114 ARG B O 1
ATOM 2346 N N . GLY B 1 137 ? 54.30720 32.46910 73.17289 1.000 44.94512 116 GLY B N 1
ATOM 2347 C CA . GLY B 1 137 ? 55.65688 31.98113 73.38907 1.000 40.65350 116 GLY B CA 1
ATOM 2348 C C . GLY B 1 137 ? 56.68018 33.10001 73.40354 1.000 42.40881 116 GLY B C 1
ATOM 2349 O O . GLY B 1 137 ? 57.58083 33.12010 74.24578 1.000 44.66243 116 GLY B O 1
ATOM 2350 N N . ALA B 1 138 ? 56.54817 34.05489 72.47971 1.000 43.11459 117 ALA B N 1
ATOM 2351 C CA . ALA B 1 138 ? 57.48548 35.17245 72.43517 1.000 42.19102 117 ALA B CA 1
ATOM 2352 C C . ALA B 1 138 ? 57.32381 36.08886 73.64127 1.000 43.54894 117 ALA B C 1
ATOM 2353 O O . ALA B 1 138 ? 58.31942 36.53840 74.21931 1.000 42.54980 117 ALA B O 1
ATOM 2355 N N . GLU B 1 139 ? 56.07878 36.38984 74.02584 1.000 50.40822 118 GLU B N 1
ATOM 2356 C CA . GLU B 1 139 ? 55.84488 37.21178 75.21159 1.000 56.66993 118 GLU B CA 1
ATOM 2357 C C . GLU B 1 139 ? 56.39801 36.54049 76.45855 1.000 53.93305 118 GLU B C 1
ATOM 2358 O O . GLU B 1 139 ? 56.94577 37.20831 77.34465 1.000 57.37357 118 GLU B O 1
ATOM 2364 N N . SER B 1 140 ? 56.24633 35.21823 76.55123 1.000 52.29432 119 SER B N 1
ATOM 2365 C CA . SER B 1 140 ? 56.77514 34.48647 77.69623 1.000 51.96038 119 SER B CA 1
ATOM 2366 C C . SER B 1 140 ? 58.29522 34.58071 77.75477 1.000 50.40679 119 SER B C 1
ATOM 2367 O O . SER B 1 140 ? 58.87908 34.68997 78.84067 1.000 38.64948 119 SER B O 1
ATOM 2370 N N . GLY B 1 141 ? 58.95374 34.54175 76.59583 1.000 48.98083 120 GLY B N 1
ATOM 2371 C CA . GLY B 1 141 ? 60.39929 34.68181 76.57619 1.000 43.77180 120 GLY B CA 1
ATOM 2372 C C . GLY B 1 141 ? 60.85848 36.05985 77.01318 1.000 44.86321 120 GLY B C 1
ATOM 2373 O O . GLY B 1 141 ? 61.84673 36.18980 77.74076 1.000 43.55951 120 GLY B O 1
ATOM 2374 N N . TYR B 1 142 ? 60.15499 37.10690 76.57201 1.000 45.49496 121 TYR B N 1
ATOM 2375 C CA . TYR B 1 142 ? 60.47907 38.46108 77.01463 1.000 47.32316 121 TYR B CA 1
ATOM 2376 C C . TYR B 1 142 ? 60.35032 38.58684 78.52570 1.000 51.82543 121 TYR B C 1
ATOM 2377 O O . TYR B 1 142 ? 61.22132 39.15699 79.19284 1.000 52.79010 121 TYR B O 1
ATOM 2386 N N . LYS B 1 143 ? 59.25837 38.06232 79.08194 1.000 51.23920 122 LYS B N 1
ATOM 2387 C CA . LYS B 1 143 ? 59.01098 38.20957 80.51001 1.000 49.12265 122 LYS B CA 1
ATOM 2388 C C . LYS B 1 143 ? 60.05326 37.47684 81.34455 1.000 52.66690 122 LYS B C 1
ATOM 2389 O O . LYS B 1 143 ? 60.38398 37.92137 82.44935 1.000 52.74277 122 LYS B O 1
ATOM 2391 N N . ALA B 1 144 ? 60.59361 36.36987 80.83390 1.000 52.70844 123 ALA B N 1
ATOM 2392 C CA . ALA B 1 144 ? 61.51984 35.57399 81.62913 1.000 54.44221 123 ALA B CA 1
ATOM 2393 C C . ALA B 1 144 ? 62.91555 36.18073 81.68324 1.000 55.71569 123 ALA B C 1
ATOM 2394 O O . ALA B 1 144 ? 63.58503 36.08183 82.71681 1.000 60.53602 123 ALA B O 1
ATOM 2396 N N . VAL B 1 145 ? 63.36980 36.81001 80.59947 1.000 51.17821 124 VAL B N 1
ATOM 2397 C CA . VAL B 1 145 ? 64.68523 37.44058 80.59900 1.000 47.16111 124 VAL B CA 1
ATOM 2398 C C . VAL B 1 145 ? 64.64124 38.71169 81.43557 1.000 49.68012 124 VAL B C 1
ATOM 2399 O O . VAL B 1 145 ? 63.73973 39.54704 81.28246 1.000 51.08211 124 VAL B O 1
ATOM 2411 N N . ARG B 1 147 ? 66.98022 41.30728 81.62709 1.000 40.53911 126 ARG B N 1
ATOM 2412 C CA . ARG B 1 147 ? 67.35312 42.45901 80.81023 1.000 40.38673 126 ARG B CA 1
ATOM 2413 C C . ARG B 1 147 ? 67.30922 42.03428 79.34576 1.000 42.30998 126 ARG B C 1
ATOM 2414 O O . ARG B 1 147 ? 68.34129 41.65913 78.76687 1.000 40.30299 126 ARG B O 1
ATOM 2417 N N . PRO B 1 148 ? 66.13582 42.07960 78.71314 1.000 39.77660 127 PRO B N 1
ATOM 2418 C CA . PRO B 1 148 ? 66.04852 41.66709 77.30811 1.000 40.19590 127 PRO B CA 1
ATOM 2419 C C . PRO B 1 148 ? 66.86533 42.59072 76.41933 1.000 39.83601 127 PRO B C 1
ATOM 2420 O O . PRO B 1 148 ? 66.94197 43.79916 76.64716 1.000 44.24969 127 PRO B O 1
ATOM 2424 N N . VAL B 1 149 ? 67.46874 42.00891 75.39073 1.000 33.23703 128 VAL B N 1
ATOM 2425 C CA . VAL B 1 149 ? 68.23782 42.74905 74.40305 1.000 35.50755 128 VAL B CA 1
ATOM 2426 C C . VAL B 1 149 ? 67.65775 42.43395 73.03433 1.000 36.00185 128 VAL B C 1
ATOM 2427 O O . VAL B 1 149 ? 67.33675 41.27679 72.74085 1.000 35.75781 128 VAL B O 1
ATOM 2431 N N . GLU B 1 150 ? 67.50350 43.46365 72.20730 1.000 35.61781 129 GLU B N 1
ATOM 2432 C CA . GLU B 1 150 ? 66.94057 43.25697 70.88521 1.000 34.58400 129 GLU B CA 1
ATOM 2433 C C . GLU B 1 150 ? 68.02966 42.81663 69.91037 1.000 35.54063 129 GLU B C 1
ATOM 2434 O O . GLU B 1 150 ? 69.22848 42.92775 70.18061 1.000 33.40372 129 GLU B O 1
ATOM 2440 N N . GLY B 1 151 ? 67.59215 42.31268 68.75901 1.000 35.38010 130 GLY B N 1
ATOM 2441 C CA . GLY B 1 151 ? 68.50147 41.68930 67.81825 1.000 34.44733 130 GLY B CA 1
ATOM 2442 C C . GLY B 1 151 ? 68.84892 40.26016 68.16541 1.000 34.56596 130 GLY B C 1
ATOM 2443 O O . GLY B 1 151 ? 69.94346 39.79586 67.83001 1.000 33.26695 130 GLY B O 1
ATOM 2444 N N . THR B 1 152 ? 67.94043 39.54128 68.82220 1.000 31.45181 131 THR B N 1
ATOM 2445 C CA . THR B 1 152 ? 68.25419 38.26416 69.45163 1.000 28.09764 131 THR B CA 1
ATOM 2446 C C . THR B 1 152 ? 67.12685 37.27647 69.16898 1.000 27.85260 131 THR B C 1
ATOM 2447 O O . THR B 1 152 ? 66.21780 37.54351 68.37850 1.000 28.69640 131 THR B O 1
ATOM 2451 N N . ILE B 1 153 ? 67.17846 36.13084 69.85740 1.000 31.28504 132 ILE B N 1
ATOM 2452 C CA . ILE B 1 153 ? 66.11025 35.13963 69.76429 1.000 29.21362 132 ILE B CA 1
ATOM 2453 C C . ILE B 1 153 ? 64.76564 35.73929 70.16446 1.000 30.57902 132 ILE B C 1
ATOM 2454 O O . ILE B 1 153 ? 63.71908 35.32896 69.64799 1.000 32.91742 132 ILE B O 1
ATOM 2459 N N . LEU B 1 154 ? 64.76450 36.72370 71.07044 1.000 28.47348 133 LEU B N 1
ATOM 2460 C CA . LEU B 1 154 ? 63.50664 37.35091 71.47326 1.000 31.05410 133 LEU B CA 1
ATOM 2461 C C . LEU B 1 154 ? 62.90764 38.16636 70.33291 1.000 31.66619 133 LEU B C 1
ATOM 2462 O O . LEU B 1 154 ? 61.68935 38.14439 70.11903 1.000 32.19866 133 LEU B O 1
ATOM 2467 N N . THR B 1 155 ? 63.74784 38.90818 69.60766 1.000 29.79199 134 THR B N 1
ATOM 2468 C CA . THR B 1 155 ? 63.27438 39.68192 68.46502 1.000 29.57703 134 THR B CA 1
ATOM 2469 C C . THR B 1 155 ? 62.73503 38.77179 67.37480 1.000 32.14671 134 THR B C 1
ATOM 2470 O O . THR B 1 155 ? 61.66302 39.02168 66.81075 1.000 33.14095 134 THR B O 1
ATOM 2474 N N . VAL B 1 156 ? 63.47470 37.70737 67.06156 1.000 31.79990 135 VAL B N 1
ATOM 2475 C CA . VAL B 1 156 ? 63.05180 36.78896 66.01192 1.000 29.97345 135 VAL B CA 1
ATOM 2476 C C . VAL B 1 156 ? 61.76743 36.07445 66.41293 1.000 30.79969 135 VAL B C 1
ATOM 2477 O O . VAL B 1 156 ? 60.83904 35.93927 65.60705 1.000 33.10046 135 VAL B O 1
ATOM 2481 N N . ALA B 1 157 ? 61.68280 35.62129 67.66394 1.000 30.50264 136 ALA B N 1
ATOM 2482 C CA . ALA B 1 157 ? 60.47618 34.93349 68.10946 1.000 33.95289 136 ALA B CA 1
ATOM 2483 C C . ALA B 1 157 ? 59.27363 35.86842 68.10415 1.000 35.68510 136 ALA B C 1
ATOM 2484 O O . ALA B 1 157 ? 58.16575 35.45907 67.73636 1.000 37.86739 136 ALA B O 1
ATOM 2486 N N . ARG B 1 158 ? 59.47070 37.12870 68.50352 1.000 33.44059 137 ARG B N 1
ATOM 2487 C CA . ARG B 1 158 ? 58.36927 38.08778 68.48064 1.000 36.38103 137 ARG B CA 1
ATOM 2488 C C . ARG B 1 158 ? 57.89864 38.36091 67.05608 1.000 38.89297 137 ARG B C 1
ATOM 2489 O O . ARG B 1 158 ? 56.69098 38.45796 66.80604 1.000 39.47662 137 ARG B O 1
ATOM 2497 N N . ALA B 1 159 ? 58.83283 38.46996 66.10648 1.000 36.72857 138 ALA B N 1
ATOM 2498 C CA . ALA B 1 159 ? 58.45035 38.72230 64.72060 1.000 36.87160 138 ALA B CA 1
ATOM 2499 C C . ALA B 1 159 ? 57.70067 37.53644 64.12681 1.000 38.35662 138 ALA B C 1
ATOM 2500 O O . ALA B 1 159 ? 56.77514 37.71882 63.32633 1.000 37.34576 138 ALA B O 1
ATOM 2502 N N . ALA B 1 160 ? 58.09490 36.31421 64.49417 1.000 36.35739 139 ALA B N 1
ATOM 2503 C CA . ALA B 1 160 ? 57.41404 35.13065 63.97787 1.000 35.47017 139 ALA B CA 1
ATOM 2504 C C . ALA B 1 160 ? 55.95202 35.10516 64.40457 1.000 42.76413 139 ALA B C 1
ATOM 2505 O O . ALA B 1 160 ? 55.07063 34.76118 63.60910 1.000 44.31184 139 ALA B O 1
ATOM 2507 N N . GLY B 1 161 ? 55.67473 35.46268 65.65986 1.000 39.96517 140 GLY B N 1
ATOM 2508 C CA . GLY B 1 161 ? 54.29544 35.51647 66.11208 1.000 43.98047 140 GLY B CA 1
ATOM 2509 C C . GLY B 1 161 ? 53.52256 36.66489 65.49149 1.000 44.66500 140 GLY B C 1
ATOM 2510 O O . GLY B 1 161 ? 52.33925 36.52734 65.16978 1.000 44.85975 140 GLY B O 1
ATOM 2511 N N . GLU B 1 162 ? 54.17234 37.81931 65.33370 1.000 43.56828 141 GLU B N 1
ATOM 2512 C CA . GLU B 1 162 ? 53.48926 38.97356 64.76096 1.000 49.93707 141 GLU B CA 1
ATOM 2513 C C . GLU B 1 162 ? 53.14251 38.73834 63.29598 1.000 52.31006 141 GLU B C 1
ATOM 2514 O O . GLU B 1 162 ? 52.05890 39.12099 62.83978 1.000 58.68019 141 GLU B O 1
ATOM 2520 N N . GLY B 1 163 ? 54.04042 38.10353 62.54865 1.000 46.69026 142 GLY B N 1
ATOM 2521 C CA . GLY B 1 163 ? 53.83166 37.84063 61.14234 1.000 43.32740 142 GLY B CA 1
ATOM 2522 C C . GLY B 1 163 ? 53.07161 36.57749 60.81033 1.000 44.80919 142 GLY B C 1
ATOM 2523 O O . GLY B 1 163 ? 52.78686 36.33147 59.63347 1.000 50.39271 142 GLY B O 1
ATOM 2524 N N . ALA B 1 164 ? 52.73510 35.76055 61.80579 1.000 45.45591 143 ALA B N 1
ATOM 2525 C CA . ALA B 1 164 ? 51.99359 34.52505 61.56858 1.000 50.23427 143 ALA B CA 1
ATOM 2526 C C . ALA B 1 164 ? 50.57778 34.86171 61.11538 1.000 56.13962 143 ALA B C 1
ATOM 2527 O O . ALA B 1 164 ? 49.73967 35.26947 61.92447 1.000 60.47778 143 ALA B O 1
ATOM 2529 N N . ARG B 1 165 ? 50.30531 34.68971 59.82340 1.000 57.97325 144 ARG B N 1
ATOM 2530 C CA . ARG B 1 165 ? 49.02138 35.05074 59.24233 1.000 58.24147 144 ARG B CA 1
ATOM 2531 C C . ARG B 1 165 ? 48.43487 33.86341 58.49423 1.000 54.92387 144 ARG B C 1
ATOM 2532 O O . ARG B 1 165 ? 49.16183 33.03077 57.94335 1.000 50.24677 144 ARG B O 1
ATOM 2540 N N . GLY B 1 166 ? 47.11221 33.79920 58.47850 1.000 58.67247 145 GLY B N 1
ATOM 2541 C CA . GLY B 1 166 ? 46.38861 32.75191 57.78738 1.000 61.98061 145 GLY B CA 1
ATOM 2542 C C . GLY B 1 166 ? 45.51500 31.94632 58.73146 1.000 67.16710 145 GLY B C 1
ATOM 2543 O O . GLY B 1 166 ? 45.52885 32.11679 59.94843 1.000 73.34148 145 GLY B O 1
ATOM 2544 N N . GLU B 1 167 ? 44.73381 31.05538 58.12329 1.000 68.61354 146 GLU B N 1
ATOM 2545 C CA . GLU B 1 167 ? 43.88750 30.12857 58.86056 1.000 68.72647 146 GLU B CA 1
ATOM 2546 C C . GLU B 1 167 ? 44.36576 28.68960 58.78150 1.000 66.45436 146 GLU B C 1
ATOM 2547 O O . GLU B 1 167 ? 44.21180 27.94615 59.75320 1.000 67.92846 146 GLU B O 1
ATOM 2549 N N . ALA B 1 168 ? 44.93801 28.28394 57.65256 1.000 62.25851 147 ALA B N 1
ATOM 2550 C CA . ALA B 1 168 ? 45.50651 26.95343 57.52131 1.000 59.03486 147 ALA B CA 1
ATOM 2551 C C . ALA B 1 168 ? 46.87301 26.89576 58.19056 1.000 57.09543 147 ALA B C 1
ATOM 2552 O O . ALA B 1 168 ? 47.61355 27.88254 58.22462 1.000 56.81024 147 ALA B O 1
ATOM 2554 N N . LEU B 1 169 ? 47.19608 25.72201 58.73869 1.000 57.32196 148 LEU B N 1
ATOM 2555 C CA . LEU B 1 169 ? 48.48758 25.54063 59.39335 1.000 55.38396 148 LEU B CA 1
ATOM 2556 C C . LEU B 1 169 ? 49.63122 25.83852 58.43344 1.000 53.82054 148 LEU B C 1
ATOM 2557 O O . LEU B 1 169 ? 50.62143 26.47499 58.81284 1.000 52.88653 148 LEU B O 1
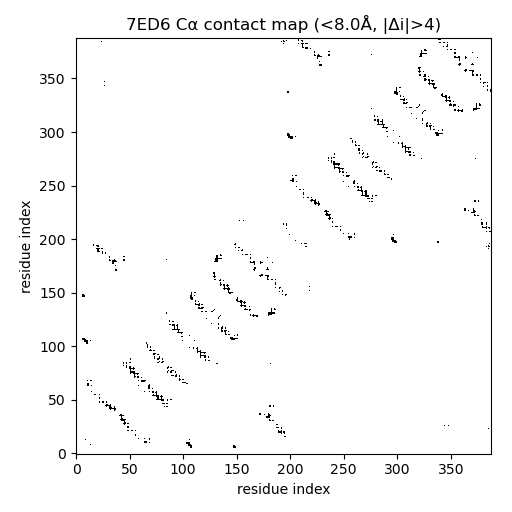ATOM 2562 N N . GLU B 1 170 ? 49.50332 25.39684 57.17911 1.000 54.00574 149 GLU B N 1
ATOM 2563 C CA . GLU B 1 170 ? 50.57270 25.59045 56.20406 1.000 53.40610 149 GLU B CA 1
ATOM 2564 C C . GLU B 1 170 ? 50.83479 27.06980 55.94905 1.000 47.06334 149 GLU B C 1
ATOM 2565 O O . GLU B 1 170 ? 51.99189 27.49216 55.84723 1.000 44.58831 149 GLU B O 1
ATOM 2571 N N . GLU B 1 171 ? 49.77556 27.87509 55.84299 1.000 45.74789 150 GLU B N 1
ATOM 2572 C CA . GLU B 1 171 ? 49.97057 29.30163 55.60600 1.000 45.91491 150 GLU B CA 1
ATOM 2573 C C . GLU B 1 171 ? 50.57351 29.99392 56.82531 1.000 46.56916 150 GLU B C 1
ATOM 2574 O O . GLU B 1 171 ? 51.45469 30.85056 56.68370 1.000 45.92601 150 GLU B O 1
ATOM 2580 N N . VAL B 1 172 ? 50.12378 29.63004 58.02983 1.000 46.08678 151 VAL B N 1
ATOM 2581 C CA . VAL B 1 172 ? 50.64963 30.25910 59.23928 1.000 45.15649 151 VAL B CA 1
ATOM 2582 C C . VAL B 1 172 ? 52.11873 29.90671 59.43554 1.000 42.59008 151 VAL B C 1
ATOM 2583 O O . VAL B 1 172 ? 52.93562 30.76616 59.78411 1.000 42.88815 151 VAL B O 1
ATOM 2587 N N . LEU B 1 173 ? 52.47964 28.64148 59.21616 1.000 42.43039 152 LEU B N 1
ATOM 2588 C CA . LEU B 1 173 ? 53.87892 28.24223 59.32717 1.000 43.18697 152 LEU B CA 1
ATOM 2589 C C . LEU B 1 173 ? 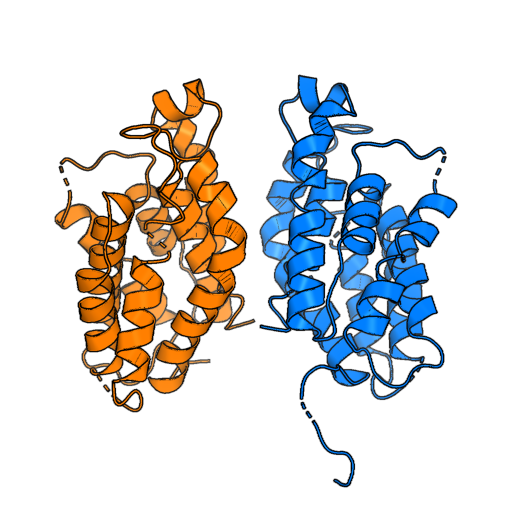54.74051 28.94026 58.27833 1.000 43.69244 152 LEU B C 1
ATOM 2590 O O . LEU B 1 173 ? 55.88292 29.32292 58.55864 1.000 39.60271 152 LEU B O 1
ATOM 2595 N N . GLU B 1 174 ? 54.21108 29.11675 57.06252 1.000 40.36243 153 GLU B N 1
ATOM 2596 C CA . GLU B 1 174 ? 54.98457 29.75778 56.00047 1.000 38.23686 153 GLU B CA 1
ATOM 2597 C C . GLU B 1 174 ? 55.23308 31.23252 56.30217 1.000 36.14378 153 GLU B C 1
ATOM 2598 O O . GLU B 1 174 ? 56.34964 31.73468 56.12295 1.000 39.49893 153 GLU B O 1
ATOM 2604 N N . THR B 1 175 ? 54.19872 31.94816 56.74632 1.000 34.51502 154 THR B N 1
ATOM 2605 C CA . THR B 1 175 ? 54.34639 33.38058 56.98554 1.000 37.19909 154 THR B CA 1
ATOM 2606 C C . THR B 1 175 ? 55.13602 33.65730 58.25908 1.000 40.70257 154 THR B C 1
ATOM 2607 O O . THR B 1 175 ? 55.89380 34.63319 58.32346 1.000 39.61571 154 THR B O 1
ATOM 2611 N N . ALA B 1 176 ? 54.97030 32.81823 59.28678 1.000 40.81700 155 ALA B N 1
ATOM 2612 C CA . ALA B 1 176 ? 55.78218 32.97611 60.48934 1.000 36.62288 155 ALA B CA 1
ATOM 2613 C C . ALA B 1 176 ? 57.25759 32.77343 60.17721 1.000 32.53610 155 ALA B C 1
ATOM 2614 O O . ALA B 1 176 ? 58.11049 33.53240 60.65225 1.000 33.37821 155 ALA B O 1
ATOM 2616 N N . LEU B 1 177 ? 57.57637 31.76086 59.36800 1.000 29.41524 156 LEU B N 1
ATOM 2617 C CA . LEU B 1 177 ? 58.96588 31.52540 58.98808 1.000 32.04993 156 LEU B CA 1
ATOM 2618 C C . LEU B 1 177 ? 59.53242 32.70192 58.20400 1.000 35.83410 156 LEU B C 1
ATOM 2619 O O . LEU B 1 177 ? 60.68235 33.10288 58.41997 1.000 32.57271 156 LEU B O 1
ATOM 2624 N N . GLU B 1 178 ? 58.74405 33.26685 57.28488 1.000 32.49364 157 GLU B N 1
ATOM 2625 C CA . GLU B 1 178 ? 59.22567 34.41150 56.51737 1.000 35.50749 157 GLU B CA 1
ATOM 2626 C C . GLU B 1 178 ? 59.46081 35.62296 57.41593 1.000 30.86819 157 GLU B C 1
ATOM 2627 O O . GLU B 1 178 ? 60.47522 36.31711 57.27700 1.000 29.17958 157 GLU B O 1
ATOM 2633 N N . ALA B 1 179 ? 58.55438 35.87603 58.36143 1.000 34.12838 158 ALA B N 1
ATOM 2634 C CA . ALA B 1 179 ? 58.75659 36.98163 59.29486 1.000 35.09814 158 ALA B CA 1
ATOM 2635 C C . ALA B 1 179 ? 59.98512 36.75111 60.16839 1.000 36.31666 158 ALA B C 1
ATOM 2636 O O . ALA B 1 179 ? 60.73291 37.69108 60.46451 1.000 36.63738 158 ALA B O 1
ATOM 2638 N N . ALA B 1 180 ? 60.21893 35.50214 60.57572 1.000 35.24325 159 ALA B N 1
ATOM 2639 C CA . ALA B 1 180 ? 61.39350 35.19170 61.38421 1.000 34.24239 159 ALA B CA 1
ATOM 2640 C C . ALA B 1 180 ? 62.68256 35.38381 60.59430 1.000 31.38412 159 ALA B C 1
ATOM 2641 O O . ALA B 1 180 ? 63.67524 35.89059 61.13117 1.000 30.32037 159 ALA B O 1
ATOM 2643 N N . ARG B 1 181 ? 62.69167 34.97700 59.32271 1.000 27.14737 160 ARG B N 1
ATOM 2644 C CA . ARG B 1 181 ? 63.88762 35.14513 58.50166 1.000 30.10582 160 ARG B CA 1
ATOM 2645 C C . ARG B 1 181 ? 64.17193 36.61681 58.23556 1.000 28.31859 160 ARG B C 1
ATOM 2646 O O . ARG B 1 181 ? 65.33571 37.03166 58.20937 1.000 30.92334 160 ARG B O 1
ATOM 2654 N N . GLU B 1 182 ? 63.12439 37.41948 58.02841 1.000 30.84531 161 GLU B N 1
ATOM 2655 C CA . GLU B 1 182 ? 63.31635 38.85693 57.85975 1.000 35.44247 161 GLU B CA 1
ATOM 2656 C C . GLU B 1 182 ? 63.91257 39.47951 59.11666 1.000 36.73489 161 GLU B C 1
ATOM 2657 O O . GLU B 1 182 ? 64.85160 40.28133 59.04338 1.000 33.64633 161 GLU B O 1
ATOM 2663 N N . ALA B 1 183 ? 63.37926 39.11618 60.28554 1.000 33.94517 162 ALA B N 1
ATOM 2664 C CA . ALA B 1 183 ? 63.91891 39.64160 61.53490 1.000 29.38479 162 ALA B CA 1
ATOM 2665 C C . ALA B 1 183 ? 65.33947 39.15069 61.77349 1.000 28.53601 162 ALA B C 1
ATOM 2666 O O . ALA B 1 183 ? 66.19115 39.90989 62.25096 1.000 29.32879 162 ALA B O 1
ATOM 2668 N N . LEU B 1 184 ? 65.61534 37.88358 61.44719 1.000 27.18152 163 LEU B N 1
ATOM 2669 C CA . LEU B 1 184 ? 66.96710 37.36101 61.61805 1.000 28.60506 163 LEU B CA 1
ATOM 2670 C C . LEU B 1 184 ? 67.96621 38.16205 60.79638 1.000 30.02511 163 LEU B C 1
ATOM 2671 O O . LEU B 1 184 ? 69.05923 38.48654 61.27554 1.000 27.87985 163 LEU B O 1
ATOM 2676 N N . GLU B 1 185 ? 67.59341 38.51225 59.56241 1.000 31.12182 164 GLU B N 1
ATOM 2677 C CA . GLU B 1 185 ? 68.49853 39.25163 58.69005 1.000 31.04749 164 GLU B CA 1
ATOM 2678 C C . GLU B 1 185 ? 68.84405 40.62594 59.25439 1.000 31.08412 164 GLU B C 1
ATOM 2679 O O . GLU B 1 185 ? 69.95341 41.11974 59.03426 1.000 32.37066 164 GLU B O 1
ATOM 2685 N N . ARG B 1 186 ? 67.92999 41.25812 59.98684 1.000 32.20046 165 ARG B N 1
ATOM 2686 C CA . ARG B 1 186 ? 68.21332 42.57872 60.53607 1.000 37.93078 165 ARG B CA 1
ATOM 2687 C C . ARG B 1 186 ? 68.77121 42.55393 61.95726 1.000 32.46824 165 ARG B C 1
ATOM 2688 O O . ARG B 1 186 ? 68.98807 43.62813 62.52823 1.000 32.34844 165 ARG B O 1
ATOM 2696 N N . THR B 1 187 ? 69.00804 41.37959 62.55113 1.000 29.58058 166 THR B N 1
ATOM 2697 C CA . THR B 1 187 ? 69.59676 41.36724 63.88951 1.000 30.33228 166 THR B CA 1
ATOM 2698 C C . THR B 1 187 ? 70.97421 42.02709 63.94795 1.000 29.35499 166 THR B C 1
ATOM 2699 O O . THR B 1 187 ? 71.25910 42.68113 64.96641 1.000 28.65896 166 THR B O 1
ATOM 2703 N N . PRO B 1 188 ? 71.85390 41.92541 62.94100 1.000 29.38669 167 PRO B N 1
ATOM 2704 C CA . PRO B 1 188 ? 73.11268 42.68873 63.01547 1.000 28.34898 167 PRO B CA 1
ATOM 2705 C C . PRO B 1 188 ? 72.90546 44.19119 63.05501 1.000 28.87393 167 PRO B C 1
ATOM 2706 O O . PRO B 1 188 ? 73.77227 44.90682 63.57282 1.000 34.12289 167 PRO B O 1
ATOM 2710 N N . GLU B 1 189 ? 71.78541 44.69530 62.53433 1.000 27.41399 168 GLU B N 1
ATOM 2711 C CA . GLU B 1 189 ? 71.49156 46.11994 62.61057 1.000 32.22138 168 GLU B CA 1
ATOM 2712 C C . GLU B 1 189 ? 70.98591 46.54371 63.98232 1.000 33.49047 168 GLU B C 1
ATOM 2713 O O . GLU B 1 189 ? 70.93536 47.74682 64.26357 1.000 31.24166 168 GLU B O 1
ATOM 2719 N N . LEU B 1 190 ? 70.60779 45.59459 64.83487 1.000 32.02517 169 LEU B N 1
ATOM 2720 C CA . LEU B 1 190 ? 70.14226 45.91125 66.17834 1.000 34.97994 169 LEU B CA 1
ATOM 2721 C C . LEU B 1 190 ? 71.20067 45.68037 67.24260 1.000 35.88725 169 LEU B C 1
ATOM 2722 O O . LEU B 1 190 ? 71.16216 46.33305 68.29081 1.000 35.30511 169 LEU B O 1
ATOM 2727 N N . LEU B 1 191 ? 72.11076 44.73679 67.02582 1.000 35.51832 170 LEU B N 1
ATOM 2728 C CA . LEU B 1 191 ? 73.13008 44.39005 68.01608 1.000 35.88480 170 LEU B CA 1
ATOM 2729 C C . LEU B 1 191 ? 74.50233 44.60895 67.38901 1.000 33.18791 170 LEU B C 1
ATOM 2730 O O . LEU B 1 191 ? 74.96334 43.77327 66.59007 1.000 32.38015 170 LEU B O 1
ATOM 2735 N N . PRO B 1 192 ? 75.18263 45.71520 67.70357 1.000 29.14699 171 PRO B N 1
ATOM 2736 C CA . PRO B 1 192 ? 76.43354 46.05172 66.99871 1.000 30.26250 171 PRO B CA 1
ATOM 2737 C C . PRO B 1 192 ? 77.49877 44.96490 67.00808 1.000 34.21207 171 PRO B C 1
ATOM 2738 O O . PRO B 1 192 ? 78.24853 44.85010 66.02795 1.000 36.41706 171 PRO B O 1
ATOM 2742 N N . VAL B 1 193 ? 77.60653 44.17262 68.07733 1.000 33.18101 172 VAL B N 1
ATOM 2743 C CA . VAL B 1 193 ? 78.63490 43.13303 68.11310 1.000 35.72161 172 VAL B CA 1
ATOM 2744 C C . VAL B 1 193 ? 78.40599 42.10415 67.01558 1.000 34.19738 172 VAL B C 1
ATOM 2745 O O . VAL B 1 193 ? 79.36040 41.49166 66.52283 1.000 32.56656 172 VAL B O 1
ATOM 2749 N N . LEU B 1 194 ? 77.14913 41.88684 66.61963 1.000 33.51023 173 LEU B N 1
ATOM 2750 C CA . LEU B 1 194 ? 76.87344 40.97792 65.51110 1.000 31.72506 173 LEU B CA 1
ATOM 2751 C C . LEU B 1 194 ? 77.42067 41.53635 64.20451 1.000 35.28986 173 LEU B C 1
ATOM 2752 O O . LEU B 1 194 ? 78.16082 40.85094 63.48858 1.000 35.92000 173 LEU B O 1
ATOM 2757 N N . ARG B 1 195 ? 77.06319 42.78451 63.87764 1.000 34.93276 174 ARG B N 1
ATOM 2758 C CA . ARG B 1 195 ? 77.57557 43.41689 62.66339 1.000 33.29593 174 ARG B CA 1
ATOM 2759 C C . ARG B 1 195 ? 79.09677 43.42914 62.65302 1.000 37.03553 174 ARG B C 1
ATOM 2760 O O . ARG B 1 195 ? 79.72154 43.15931 61.62119 1.000 39.66582 174 ARG B O 1
ATOM 2768 N N . GLN B 1 196 ? 79.70673 43.72824 63.80153 1.000 40.66547 175 GLN B N 1
ATOM 2769 C CA . GLN B 1 196 ? 81.16172 43.75976 63.89796 1.000 45.15536 175 GLN B CA 1
ATOM 2770 C C . GLN B 1 196 ? 81.76281 42.39352 63.59187 1.000 45.59155 175 GLN B C 1
ATOM 2771 O O . GLN B 1 196 ? 82.80816 42.29689 62.93904 1.000 48.55379 175 GLN B O 1
ATOM 2777 N N . ALA B 1 197 ? 81.09675 41.32496 64.02457 1.000 42.34201 176 ALA B N 1
ATOM 2778 C CA . ALA B 1 197 ? 81.55550 39.96984 63.75587 1.000 39.33146 176 ALA B CA 1
ATOM 2779 C C . ALA B 1 197 ? 81.11576 39.45773 62.39432 1.000 41.74074 176 ALA B C 1
ATOM 2780 O O . ALA B 1 197 ? 81.60458 38.41148 61.95576 1.000 46.21966 176 ALA B O 1
ATOM 2782 N N . GLY B 1 198 ? 80.21133 40.16088 61.72079 1.000 37.96146 177 GLY B N 1
ATOM 2783 C CA . GLY B 1 198 ? 79.73734 39.71672 60.42769 1.000 38.22128 177 GLY B CA 1
ATOM 2784 C C . GLY B 1 198 ? 78.80531 38.52949 60.47699 1.000 37.25039 177 GLY B C 1
ATOM 2785 O O . GLY B 1 198 ? 78.76897 37.74382 59.52727 1.000 36.17747 177 GLY B O 1
ATOM 2786 N N . VAL B 1 199 ? 78.04795 38.37089 61.56364 1.000 35.60531 178 VAL B N 1
ATOM 2787 C CA . VAL B 1 199 ? 77.13591 37.24572 61.71336 1.000 36.63220 178 VAL B CA 1
ATOM 2788 C C . VAL B 1 199 ? 75.74876 37.76326 62.06735 1.000 34.79577 178 VAL B C 1
ATOM 2789 O O . VAL B 1 199 ? 75.57080 38.90776 62.49117 1.000 32.93806 178 VAL B O 1
ATOM 2793 N N . VAL B 1 200 ? 74.75733 36.89414 61.88337 1.000 29.12820 179 VAL B N 1
ATOM 2794 C CA . VAL B 1 200 ? 73.42669 37.12719 62.42882 1.000 28.54806 179 VAL B CA 1
ATOM 2795 C C . VAL B 1 200 ? 73.39246 36.46809 63.80079 1.000 29.81342 179 VAL B C 1
ATOM 2796 O O . VAL B 1 200 ? 74.33135 35.76005 64.18465 1.000 30.17353 179 VAL B O 1
ATOM 2800 N N . ASP B 1 201 ? 72.32143 36.69316 64.55276 1.000 27.18174 180 ASP B N 1
ATOM 2801 C CA . ASP B 1 201 ? 72.26556 36.17976 65.91229 1.000 28.60104 180 ASP B CA 1
ATOM 2802 C C . ASP B 1 201 ? 72.06528 34.66924 65.91473 1.000 26.00677 180 ASP B C 1
ATOM 2803 O O . ASP B 1 201 ? 71.13347 34.15363 65.29034 1.000 25.34432 180 ASP B O 1
ATOM 2808 N N . ALA B 1 202 ? 72.93168 33.96828 66.64989 1.000 27.04511 181 ALA B N 1
ATOM 2809 C CA . ALA B 1 202 ? 72.88559 32.50891 66.69675 1.000 28.08845 181 ALA B CA 1
ATOM 2810 C C . ALA B 1 202 ? 71.57569 32.00391 67.29435 1.000 28.68260 181 ALA B C 1
ATOM 2811 O O . ALA B 1 202 ? 70.96777 31.06092 66.77486 1.000 28.05830 181 ALA B O 1
ATOM 2813 N N . GLY B 1 203 ? 71.13777 32.60066 68.40446 1.000 26.69081 182 GLY B N 1
ATOM 2814 C CA . GLY B 1 203 ? 69.88602 32.17220 69.00930 1.000 29.68596 182 GLY B CA 1
ATOM 2815 C C . GLY B 1 203 ? 68.70071 32.37851 68.08652 1.000 28.85159 182 GLY B C 1
ATOM 2816 O O . GLY B 1 203 ? 67.86214 31.48755 67.91779 1.000 26.88545 182 GLY B O 1
ATOM 2817 N N . GLY B 1 204 ? 68.62132 33.55762 67.46685 1.000 24.43769 183 GLY B N 1
ATOM 2818 C CA . GLY B 1 204 ? 67.56728 33.80161 66.49567 1.000 26.19546 183 GLY B CA 1
ATOM 2819 C C . GLY B 1 204 ? 67.65903 32.88353 65.28991 1.000 28.37925 183 GLY B C 1
ATOM 2820 O O . GLY B 1 204 ? 66.63858 32.42831 64.76361 1.000 26.37244 183 GLY B O 1
ATOM 2821 N N . ALA B 1 205 ? 68.88296 32.60188 64.83165 1.000 26.09377 184 ALA B N 1
ATOM 2822 C CA . ALA B 1 205 ? 69.04964 31.65845 63.73094 1.000 28.02391 184 ALA B CA 1
ATOM 2823 C C . ALA B 1 205 ? 68.56966 30.26757 64.12645 1.000 31.90434 184 ALA B C 1
ATOM 2824 O O . ALA B 1 205 ? 67.96960 29.55524 63.31217 1.000 32.40792 184 ALA B O 1
ATOM 2826 N N . GLY B 1 206 ? 68.81077 29.87253 65.37973 1.000 30.65751 185 GLY B N 1
ATOM 2827 C CA . GLY B 1 206 ? 68.32852 28.58237 65.85180 1.000 29.74019 185 GLY B CA 1
ATOM 2828 C C . GLY B 1 206 ? 66.81438 28.50904 65.89510 1.000 30.89687 185 GLY B C 1
ATOM 2829 O O . GLY B 1 206 ? 66.22363 27.46763 65.59138 1.000 30.04410 185 GLY B O 1
ATOM 2830 N N . TYR B 1 207 ? 66.16528 29.61259 66.27421 1.000 26.83544 186 TYR B N 1
ATOM 2831 C CA . TYR B 1 207 ? 64.70890 29.65062 66.26070 1.000 26.45248 186 TYR B CA 1
ATOM 2832 C C . TYR B 1 207 ? 64.17226 29.53209 64.83781 1.000 28.84105 186 TYR B C 1
ATOM 2833 O O . TYR B 1 207 ? 63.14383 28.88550 64.61008 1.000 26.93898 186 TYR B O 1
ATOM 2842 N N . VAL B 1 208 ? 64.85556 30.14790 63.86699 1.000 27.71917 187 VAL B N 1
ATOM 2843 C CA . VAL B 1 208 ? 64.46069 29.98850 62.46858 1.000 28.57528 187 VAL B CA 1
ATOM 2844 C C . VAL B 1 208 ? 64.54505 28.52364 62.06001 1.000 29.73355 187 VAL B C 1
ATOM 2845 O O . VAL B 1 208 ? 63.62778 27.98759 61.42397 1.000 25.70258 187 VAL B O 1
ATOM 2849 N N . ARG B 1 209 ? 65.63270 27.84403 62.44025 1.000 27.12795 188 ARG B N 1
ATOM 2850 C CA . ARG B 1 209 ? 65.75754 26.42914 62.10560 1.000 28.63031 188 ARG B CA 1
ATOM 2851 C C . ARG B 1 209 ? 64.66082 25.60400 62.76212 1.000 30.57023 188 ARG B C 1
ATOM 2852 O O . ARG B 1 209 ? 64.19868 24.61518 62.18173 1.000 29.41398 188 ARG B O 1
ATOM 2860 N N . LEU B 1 210 ? 64.21968 26.00252 63.95835 1.000 27.90858 189 LEU B N 1
ATOM 2861 C CA . LEU B 1 210 ? 63.10078 25.32575 64.60445 1.000 26.66886 189 LEU B CA 1
ATOM 2862 C C . LEU B 1 210 ? 61.81008 25.52304 63.81420 1.000 27.46948 189 LEU B C 1
ATOM 2863 O O . LEU B 1 210 ? 61.04104 24.57560 63.61114 1.000 29.43288 189 LEU B O 1
ATOM 2868 N N . LEU B 1 211 ? 61.54281 26.75569 63.38061 1.000 27.96301 190 LEU B N 1
ATOM 2869 C CA . LEU B 1 211 ? 60.35344 27.01380 62.57478 1.000 31.25690 190 LEU B CA 1
ATOM 2870 C C . LEU B 1 211 ? 60.41777 26.28508 61.23222 1.000 35.20534 190 LEU B C 1
ATOM 2871 O O . LEU B 1 211 ? 59.39514 25.78624 60.74161 1.000 34.26004 190 LEU B O 1
ATOM 2876 N N . GLU B 1 212 ? 61.60983 26.20663 60.62548 1.000 30.41744 191 GLU B N 1
ATOM 2877 C CA . GLU B 1 212 ? 61.76047 25.45503 59.37944 1.000 31.34113 191 GLU B CA 1
ATOM 2878 C C . GLU B 1 212 ? 61.36872 23.99771 59.56167 1.000 32.72152 191 GLU B C 1
ATOM 2879 O O . GLU B 1 212 ? 60.68554 23.41429 58.71078 1.000 30.46573 191 GLU B O 1
ATOM 2885 N N . GLY B 1 213 ? 61.83191 23.38278 60.65289 1.000 31.14793 192 GLY B N 1
ATOM 2886 C CA . GLY B 1 213 ? 61.47551 22.00280 60.92111 1.000 31.09356 192 GLY B CA 1
ATOM 2887 C C . GLY B 1 213 ? 59.98359 21.80912 61.09556 1.000 32.94158 192 GLY B C 1
ATOM 2888 O O . GLY B 1 213 ? 59.42237 20.81052 60.64341 1.000 36.55511 192 GLY B O 1
ATOM 2897 N N . ARG B 1 215 ? 57.67335 23.69263 59.71478 1.000 31.09740 194 ARG B N 1
ATOM 2898 C CA . ARG B 1 215 ? 57.11215 23.80796 58.37069 1.000 31.09108 194 ARG B CA 1
ATOM 2899 C C . ARG B 1 215 ? 57.36173 22.54076 57.56554 1.000 33.99648 194 ARG B C 1
ATOM 2900 O O . ARG B 1 215 ? 56.48578 22.09089 56.81734 1.000 33.90404 194 ARG B O 1
ATOM 2908 N N . GLY B 1 216 ? 58.55123 21.95061 57.71007 1.000 34.31027 195 GLY B N 1
ATOM 2909 C CA . GLY B 1 216 ? 58.85856 20.73173 56.98224 1.000 34.18546 195 GLY B CA 1
ATOM 2910 C C . GLY B 1 216 ? 57.97220 19.56831 57.37645 1.000 36.92386 195 GLY B C 1
ATOM 2911 O O . GLY B 1 216 ? 57.65965 18.71106 56.54559 1.000 36.47249 195 GLY B O 1
ATOM 2912 N N . TYR B 1 217 ? 57.55564 19.52022 58.64451 1.000 36.05075 196 TYR B N 1
ATOM 2913 C CA . TYR B 1 217 ? 56.66183 18.45780 59.09029 1.000 33.53783 196 TYR B CA 1
ATOM 2914 C C . TYR B 1 217 ? 55.27402 18.60654 58.47942 1.000 36.83142 196 TYR B C 1
ATOM 2915 O O . TYR B 1 217 ? 54.63231 17.60755 58.13269 1.000 38.67649 196 TYR B O 1
ATOM 2924 N N . ALA B 1 218 ? 54.79311 19.84427 58.34146 1.000 36.54673 197 ALA B N 1
ATOM 2925 C CA . ALA B 1 218 ? 53.45379 20.07417 57.81325 1.000 36.75561 197 ALA B CA 1
ATOM 2926 C C . ALA B 1 218 ? 53.40560 19.98381 56.29574 1.000 44.22235 197 ALA B C 1
ATOM 2927 O O . ALA B 1 218 ? 52.37501 19.59768 55.73408 1.000 48.79145 197 ALA B O 1
ATOM 2929 N N . LEU B 1 219 ? 54.49689 20.32696 55.62377 1.000 39.96577 198 LEU B N 1
ATOM 2930 C CA . LEU B 1 219 ? 54.51477 20.38325 54.17100 1.000 42.71204 198 LEU B CA 1
ATOM 2931 C C . LEU B 1 219 ? 54.36534 18.98991 53.56983 1.000 43.98968 198 LEU B C 1
ATOM 2932 O O . LEU B 1 219 ? 53.50625 18.76534 52.71992 1.000 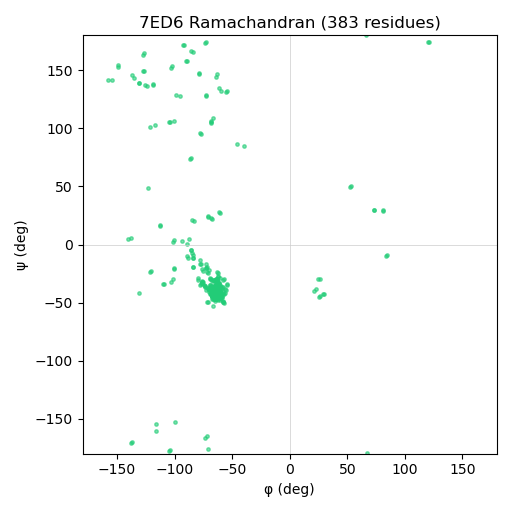50.23058 198 LEU B O 1
#

Foldseek 3Di:
DPDDDAFKAFLVLVLVLLVLLLVLLPVCLQVLLCQAPPPHNPRGLSVLSQLSVQLNVQSVVFPSNFLRNLCSLLVRLCVRRDDPLSNLLSQLSNQLSVLCPPPGIGGLVSNLVSLCSLVSSVVPDVDFPLELSQLSNQLSVQQDDTGNLSSLVRSLVSSVVSQVCSCVRDVSSVVVVHTYSSSVSVSSSSVSSVSND/DWAFLVLVLVLLVLLLVLLVVCLQVLLCLDPPPHNPRCLSVLSQLSVQLNVLSVVFPSRFLSNLVSNLVRLCVRGDDPLSNLLSQLSNQLSVLCPPPGIGWLVSNLVSLCSLVSSVVVDVDAPQELSQLSNQLSVQQDDTGNLSSLVRSLVSSVVSQVCSCVRPVVSVVVVHTYSSSVSVSSSSVSSVSVD